Protein AF-A0A5C5Y8A5-F1 (afdb_monomer_lite)

Secondary structure (DSSP, 8-state):
-HHHHHHHHHHHHHHHHHT--TT---HHHHHHHHHHHHHHHHHHHHHHTTSTT--HHHHHHHHHHHHHHHHHHH-GGG-SSHHHHHHHH---HHHHHHHHHHHHH-----------------------------------------PPP--------------HHHHHHHHHHHHHHHHHHHHHHHHHHTT-------------------------------PPPPPPPP-------PPP-------------------------------------------------------------------HHHHHHHHHHHHHHHHHHHHHHHHHHHHHHHHHHH-TT-TT-HHHHHHHHHHHHHHH---HHHHHHHHHHHHHHHHHHHHTT-HHHHHHHHHHHHTS---HHHHHHHHHHHHHHHHHHHHHHHHHHHHHH-TT-HHHHHHHHHIIIIIS--HHHHHHT--TT--SHHHHHHHHHHHS-TT-HHHHHHHHHHHHHHHTT--HHHHHHHHHHHHHHHHHHHHHS-HHHHHHHHHHHHHS-------

Foldseek 3Di:
DVVVVVLLVLLVVLCVLLVHDSLDQALVSLVVSLVVSLVVLVVVQVVCVVPPDDDPPVSVVSNVSSVVSSVLQLQLVSDPDPVSSVSSPPPDPVNVVVVVVVVVVDDPPPDPPPPDDDDDDDDDDDDDDDDDDDDDDDDDDDDPDPDDDDDDDDDDDDDDDDDPVPPVVVVVVVVVVVVVVVVVVVVVVVPPDDDDDDDDDDDDDDDDDDDDDDDDDDDDDDDDDDDDDDDDDDDDDDDDDDDDDDDDDDDDDDDDDDDDDDDDDDDDDDDDDDDDDDDDDDDDDDDDDDDDDDDDDDDDDDPPPDDVVVVVVVVVVVVVVVVVVVVVVVVLVVLLVVLCVPDPDDPPDPLQSVLVSLLVVLVVDDDPVVLVVSLLVLLVSLLQCQLVVVLVSNVSSLVSNVVDPDDPVSVVVSVLSVVLSVVLVVLVVVLVVCCVPPVPDLVSLLSQLLSNCQNSVNNVVSLVSNDPPDDDLVSVLSVLVVPDDLLPLVSLVVSLVSLQVVLVPDDRSRSLSSLVVSLVSLVVSLVNDDPVSVVVSVVVNVPRPPRPPSD

pLDDT: mean 70.2, std 26.2, range [27.73, 97.94]

Organism: NCBI:txid2527996

Radius of gyration: 39.72 Å; chains: 1; bounding box: 100×112×134 Å

Sequence (551 aa):
MVQDIQHNDDLRNDFRRLGVRRDECRQAVIREAAAHRASKIAEAIFSQAASEHFDLKETSNHLSGLATSTYRLLDPRRRVDFVQRAHVARILPCELADSEIAESQFQPLILPDDRTTPWLSADADRPGGHQGQTDQRFCNDPVVIVTPPTRSRRPRGGNRPAQWIGQWAWFTAGCVIALACILPVLRSIRSSDRPAEALTNDALPANASLPAAVMPLGTNGKVIPPTPNATDRVTLPTPDSTSLKTQPDPSVSGIIATDASSTGMTPGAPEIDAKSFDSLRSKTGNDSAKSSGPDADTPSPFDGESDPRQSELDARQQSLLKIRWNDLTADLASVLRTIAGSTRSFIDAPDQRCATAFAWAAEQTTSTDQMILWSQIGLDACETSLRHEAFDACDVMIDSVHTMNLSHQQRQQWDQMRQDVDQAKVVAERVDGFQQLFEQSPETQLLTARYRCLILRDWDSGLAMVPPTASGRFARSAQQQLRRDPHDVRELIRVAQLWLRTADDESGRERESIHLYVRDQLQRAAAVATNLQRLELDKILDSMPAVQSAN

Structure (mmCIF, N/CA/C/O backbone):
data_AF-A0A5C5Y8A5-F1
#
_entry.id   AF-A0A5C5Y8A5-F1
#
loop_
_atom_site.group_PDB
_atom_site.id
_atom_site.type_symbol
_atom_site.label_atom_id
_atom_site.label_alt_id
_atom_site.label_comp_id
_atom_site.label_asym_id
_atom_site.label_entity_id
_atom_site.label_seq_id
_atom_site.pdbx_PDB_ins_code
_atom_site.Cartn_x
_atom_site.Cartn_y
_atom_site.Cartn_z
_atom_site.occupancy
_atom_site.B_iso_or_equiv
_atom_site.auth_seq_id
_atom_site.auth_comp_id
_atom_site.auth_asym_id
_atom_site.auth_atom_id
_atom_site.pdbx_PDB_model_num
ATOM 1 N N . MET A 1 1 ? 36.694 -24.742 -31.215 1.00 69.81 1 MET A N 1
ATOM 2 C CA . MET A 1 1 ? 37.514 -25.092 -30.033 1.00 69.81 1 MET A CA 1
ATOM 3 C C . MET A 1 1 ? 38.428 -23.955 -29.576 1.00 69.81 1 MET A C 1
ATOM 5 O O . MET A 1 1 ? 38.231 -23.488 -28.469 1.00 69.81 1 MET A O 1
ATOM 9 N N . VAL A 1 2 ? 39.383 -23.451 -30.379 1.00 77.44 2 VAL A N 1
ATOM 10 C CA . VAL A 1 2 ? 40.254 -22.324 -29.943 1.00 77.44 2 VAL A CA 1
ATOM 11 C C . VAL A 1 2 ? 39.464 -21.024 -29.713 1.00 77.44 2 VAL A C 1
ATOM 13 O O . VAL A 1 2 ? 39.669 -20.353 -28.707 1.00 77.44 2 VAL A O 1
ATOM 16 N N . GLN A 1 3 ? 38.504 -20.712 -30.591 1.00 80.44 3 GLN A N 1
ATOM 17 C CA . GLN A 1 3 ? 37.632 -19.536 -30.439 1.00 80.44 3 GLN A CA 1
ATOM 18 C C . GLN A 1 3 ? 36.723 -19.622 -29.199 1.00 80.44 3 GLN A C 1
ATOM 20 O O . GLN A 1 3 ? 36.485 -18.609 -28.547 1.00 80.44 3 GLN A O 1
ATOM 25 N N . ASP A 1 4 ? 36.282 -20.828 -28.827 1.00 79.38 4 ASP A N 1
ATOM 26 C CA . ASP A 1 4 ? 35.399 -21.036 -27.671 1.00 79.38 4 ASP A CA 1
ATOM 27 C C . ASP A 1 4 ? 36.132 -20.809 -26.344 1.00 79.38 4 ASP A C 1
ATOM 29 O O . ASP A 1 4 ? 35.554 -20.280 -25.397 1.00 79.38 4 ASP A O 1
ATOM 33 N N . ILE A 1 5 ? 37.418 -21.175 -26.280 1.00 85.00 5 ILE A N 1
ATOM 34 C CA . ILE A 1 5 ? 38.263 -20.960 -25.096 1.00 85.00 5 ILE A CA 1
ATOM 35 C C . ILE A 1 5 ? 38.505 -19.462 -24.893 1.00 85.00 5 ILE A C 1
ATOM 37 O O . ILE A 1 5 ? 38.287 -18.948 -23.798 1.00 85.00 5 ILE A O 1
ATOM 41 N N . GLN A 1 6 ? 38.878 -18.751 -25.961 1.00 87.38 6 GLN A N 1
ATOM 42 C CA . GLN A 1 6 ? 39.166 -17.318 -25.893 1.00 87.38 6 GLN A CA 1
ATOM 43 C C . GLN A 1 6 ? 37.924 -16.497 -25.511 1.00 87.38 6 GLN A C 1
ATOM 45 O O . GLN A 1 6 ? 38.007 -15.592 -24.684 1.00 87.38 6 GLN A O 1
ATOM 50 N N . HIS A 1 7 ? 36.751 -16.866 -26.036 1.00 88.56 7 HIS A N 1
ATOM 51 C CA . HIS A 1 7 ? 35.479 -16.231 -25.673 1.00 88.56 7 HIS A CA 1
ATOM 52 C C . HIS A 1 7 ? 35.124 -16.416 -24.189 1.00 88.56 7 HIS A C 1
ATOM 54 O O . HIS A 1 7 ? 34.593 -15.509 -23.546 1.00 88.56 7 HIS A O 1
ATOM 60 N N . ASN A 1 8 ? 35.440 -17.579 -23.618 1.00 88.50 8 ASN A N 1
ATOM 61 C CA . ASN A 1 8 ? 35.145 -17.875 -22.217 1.00 88.50 8 ASN A CA 1
ATOM 62 C C . ASN A 1 8 ? 36.052 -17.085 -21.253 1.00 88.50 8 ASN A C 1
ATOM 64 O O . ASN A 1 8 ? 35.602 -16.620 -20.201 1.00 88.50 8 ASN A O 1
ATOM 68 N N . ASP A 1 9 ? 37.317 -16.887 -21.628 1.00 93.12 9 ASP A N 1
ATOM 69 C CA . ASP A 1 9 ? 38.255 -16.064 -20.861 1.00 93.12 9 ASP A CA 1
ATOM 70 C C . ASP A 1 9 ? 37.878 -14.576 -20.890 1.00 93.12 9 ASP A C 1
ATOM 72 O O . ASP A 1 9 ? 37.949 -13.905 -19.853 1.00 93.12 9 ASP A O 1
ATOM 76 N N . ASP A 1 10 ? 37.396 -14.076 -22.030 1.00 94.06 10 ASP A N 1
ATOM 77 C CA . ASP A 1 10 ? 36.884 -12.709 -22.161 1.00 94.06 10 ASP A CA 1
ATOM 78 C C . ASP A 1 10 ? 35.699 -12.462 -21.217 1.00 94.06 10 ASP A C 1
ATOM 80 O O . ASP A 1 10 ? 35.737 -11.534 -20.407 1.00 94.06 10 ASP A O 1
ATOM 84 N N . LEU A 1 11 ? 34.692 -13.344 -21.223 1.00 93.88 11 LEU A N 1
ATOM 85 C CA . LEU A 1 11 ? 33.542 -13.233 -20.316 1.00 93.88 11 LEU A CA 1
ATOM 86 C C . LEU A 1 11 ? 33.963 -13.271 -18.849 1.00 93.88 11 LEU A C 1
ATOM 88 O O . LEU A 1 11 ? 33.472 -12.497 -18.026 1.00 93.88 11 LEU A O 1
ATOM 92 N N . ARG A 1 12 ? 34.897 -14.158 -18.495 1.00 95.75 12 ARG A N 1
ATOM 93 C CA . ARG A 1 12 ? 35.408 -14.269 -17.126 1.00 95.75 12 ARG A CA 1
ATOM 94 C C . ARG A 1 12 ? 36.069 -12.973 -16.659 1.00 95.75 12 ARG A C 1
ATOM 96 O O . ARG A 1 12 ? 35.963 -12.632 -15.476 1.00 95.75 12 ARG A O 1
ATOM 103 N N . ASN A 1 13 ? 36.748 -12.267 -17.557 1.00 97.38 13 ASN A N 1
ATOM 104 C CA . ASN A 1 13 ? 37.320 -10.957 -17.274 1.00 97.38 13 ASN A CA 1
ATOM 105 C C . ASN A 1 13 ? 36.239 -9.876 -17.172 1.00 97.38 13 ASN A C 1
ATOM 107 O O . ASN A 1 13 ? 36.333 -9.037 -16.277 1.00 97.38 13 ASN A O 1
ATOM 111 N N . ASP A 1 14 ? 35.186 -9.947 -17.986 1.00 97.62 14 ASP A N 1
ATOM 112 C CA . ASP A 1 14 ? 34.047 -9.026 -17.922 1.00 97.62 14 ASP A CA 1
ATOM 113 C C . ASP A 1 14 ? 33.333 -9.108 -16.554 1.00 97.62 14 ASP A C 1
ATOM 115 O O . ASP A 1 14 ? 33.144 -8.082 -15.898 1.00 97.62 14 ASP A O 1
ATOM 119 N N . PHE A 1 15 ? 33.048 -10.312 -16.029 1.00 97.62 15 PHE A N 1
ATOM 120 C CA . PHE A 1 15 ? 32.468 -10.468 -14.678 1.00 97.62 15 PHE A CA 1
ATOM 121 C C . PHE A 1 15 ? 33.365 -9.881 -13.580 1.00 97.62 15 PHE A C 1
ATOM 123 O O . PHE A 1 15 ? 32.887 -9.215 -12.660 1.00 97.62 15 PHE A O 1
ATOM 130 N N . ARG A 1 16 ? 34.684 -10.100 -13.678 1.00 97.69 16 ARG A N 1
ATOM 131 C CA . ARG A 1 16 ? 35.659 -9.555 -12.719 1.00 97.69 16 ARG A CA 1
ATOM 132 C C . ARG A 1 16 ? 35.725 -8.033 -12.765 1.00 97.69 16 ARG A C 1
ATOM 134 O O . ARG A 1 16 ? 35.859 -7.419 -11.712 1.00 97.69 16 ARG A O 1
ATOM 141 N N . ARG A 1 17 ? 35.631 -7.431 -13.954 1.00 97.06 17 ARG A N 1
ATOM 142 C CA . ARG A 1 17 ? 35.641 -5.971 -14.132 1.00 97.06 17 ARG A CA 1
ATOM 143 C C . ARG A 1 17 ? 34.447 -5.305 -13.454 1.00 97.06 17 ARG A C 1
ATOM 145 O O . ARG A 1 17 ? 34.628 -4.268 -12.822 1.00 97.06 17 ARG A O 1
ATOM 152 N N . LEU A 1 18 ? 33.265 -5.918 -13.538 1.00 97.19 18 LEU A N 1
ATOM 153 C CA . LEU A 1 18 ? 32.065 -5.440 -12.844 1.00 97.19 18 LEU A CA 1
ATOM 154 C C . LEU A 1 18 ? 32.048 -5.806 -11.348 1.00 97.19 18 LEU A C 1
ATOM 156 O O . LEU A 1 18 ? 31.338 -5.172 -10.575 1.00 97.19 18 LEU A O 1
ATOM 160 N N . GLY A 1 19 ? 32.829 -6.803 -10.922 1.00 97.38 19 GLY A N 1
ATOM 161 C CA . GLY A 1 19 ? 32.835 -7.283 -9.537 1.00 97.38 19 GLY A CA 1
ATOM 162 C C . GLY A 1 19 ? 31.639 -8.177 -9.194 1.00 97.38 19 GLY A C 1
ATOM 163 O O . GLY A 1 19 ? 31.260 -8.278 -8.030 1.00 97.38 19 GLY A O 1
ATOM 164 N N . VAL A 1 20 ? 31.048 -8.827 -10.196 1.00 97.75 20 VAL A N 1
ATOM 165 C CA . VAL A 1 20 ? 29.915 -9.751 -10.040 1.00 97.75 20 VAL A CA 1
ATOM 166 C C . VAL A 1 20 ? 30.374 -11.211 -10.091 1.00 97.75 20 VAL A C 1
ATOM 168 O O . VAL A 1 20 ? 31.472 -11.534 -10.559 1.00 97.75 20 VAL A O 1
ATOM 171 N N . ARG A 1 21 ? 29.533 -12.124 -9.591 1.00 97.12 21 ARG A N 1
ATOM 172 C CA . ARG A 1 21 ? 29.799 -13.569 -9.671 1.00 97.12 21 ARG A CA 1
ATOM 173 C C . ARG A 1 21 ? 29.735 -14.048 -11.127 1.00 97.12 21 ARG A C 1
ATOM 175 O O . ARG A 1 21 ? 29.010 -13.478 -11.934 1.00 97.12 21 ARG A O 1
ATOM 182 N N . ARG A 1 22 ? 30.481 -15.110 -11.463 1.00 96.00 22 ARG A N 1
ATOM 183 C CA . ARG A 1 22 ? 30.581 -15.643 -12.846 1.00 96.00 22 ARG A CA 1
ATOM 184 C C . ARG A 1 22 ? 29.281 -16.251 -13.375 1.00 96.00 22 ARG A C 1
ATOM 186 O O . ARG A 1 22 ? 29.135 -16.464 -14.572 1.00 96.00 22 ARG A O 1
ATOM 193 N N . ASP A 1 23 ? 28.387 -16.593 -12.469 1.00 95.50 23 ASP A N 1
ATOM 194 C CA . ASP A 1 23 ? 27.084 -17.194 -12.705 1.00 95.50 23 ASP A CA 1
ATOM 195 C C . ASP A 1 23 ? 25.938 -16.177 -12.599 1.00 95.50 23 ASP A C 1
ATOM 197 O O . ASP A 1 23 ? 24.774 -16.548 -12.738 1.00 95.50 23 ASP A O 1
ATOM 201 N N . GLU A 1 24 ? 26.238 -14.888 -12.398 1.00 96.75 24 GLU A N 1
ATOM 202 C CA . GLU A 1 24 ? 25.201 -13.867 -12.288 1.00 96.75 24 GLU A CA 1
ATOM 203 C C . GLU A 1 24 ? 24.494 -13.652 -13.638 1.00 96.75 24 GLU A C 1
ATOM 205 O O . GLU A 1 24 ? 25.106 -13.391 -14.686 1.00 96.75 24 GLU A O 1
ATOM 210 N N . CYS A 1 25 ? 23.171 -13.774 -13.594 1.00 95.81 25 CYS A N 1
ATOM 211 C CA . CYS A 1 25 ? 22.277 -13.672 -14.745 1.00 95.81 25 CYS A CA 1
ATOM 212 C C . CYS A 1 25 ? 21.130 -12.680 -14.516 1.00 95.81 25 CYS A C 1
ATOM 214 O O . CYS A 1 25 ? 20.388 -12.389 -15.453 1.00 95.81 25 CYS A O 1
ATOM 216 N N . ARG A 1 26 ? 20.989 -12.120 -13.307 1.00 93.62 26 ARG A N 1
ATOM 217 C CA . ARG A 1 26 ? 19.989 -11.092 -13.011 1.00 93.62 26 ARG A CA 1
ATOM 218 C C . ARG A 1 26 ? 20.454 -9.758 -13.581 1.00 93.62 26 ARG A C 1
ATOM 220 O O . ARG A 1 26 ? 21.453 -9.200 -13.129 1.00 93.62 26 ARG A O 1
ATOM 227 N N . GLN A 1 27 ? 19.709 -9.236 -14.554 1.00 93.56 27 GLN A N 1
ATOM 228 C CA . GLN A 1 27 ? 20.045 -7.984 -15.235 1.00 93.56 27 GLN A CA 1
ATOM 229 C C . GLN A 1 27 ? 20.203 -6.809 -14.260 1.00 93.56 27 GLN A C 1
ATOM 231 O O . GLN A 1 27 ? 21.184 -6.075 -14.358 1.00 93.56 27 GLN A O 1
ATOM 236 N N . ALA A 1 28 ? 19.303 -6.692 -13.277 1.00 89.75 28 ALA A N 1
ATOM 237 C CA . ALA A 1 28 ? 19.346 -5.644 -12.257 1.00 89.75 28 ALA A CA 1
ATOM 238 C C . ALA A 1 28 ? 20.688 -5.610 -11.505 1.00 89.75 28 ALA A C 1
ATOM 240 O O . ALA A 1 28 ? 21.318 -4.562 -11.426 1.00 89.75 28 ALA A O 1
ATOM 241 N N . VAL A 1 29 ? 21.186 -6.769 -11.060 1.00 94.88 29 VAL A N 1
ATOM 242 C CA . VAL A 1 29 ? 22.459 -6.872 -10.323 1.00 94.88 29 VAL A CA 1
ATOM 243 C C . VAL A 1 29 ? 23.647 -6.467 -11.197 1.00 94.88 29 VAL A C 1
ATOM 245 O O . VAL A 1 29 ? 24.566 -5.794 -10.735 1.00 94.88 29 VAL A O 1
ATOM 248 N N . ILE A 1 30 ? 23.638 -6.855 -12.476 1.00 96.12 30 ILE A N 1
ATOM 249 C CA . ILE A 1 30 ? 24.700 -6.503 -13.430 1.00 96.12 30 ILE A CA 1
ATOM 250 C C . ILE A 1 30 ? 24.707 -4.989 -13.688 1.00 96.12 30 ILE A C 1
ATOM 252 O O . ILE A 1 30 ? 25.773 -4.371 -13.666 1.00 96.12 30 ILE A O 1
ATOM 256 N N . ARG A 1 31 ? 23.530 -4.385 -13.901 1.00 95.62 31 ARG A N 1
ATOM 257 C CA . ARG A 1 31 ? 23.373 -2.938 -14.123 1.00 95.62 31 ARG A CA 1
ATOM 258 C C . ARG A 1 31 ? 23.777 -2.135 -12.887 1.00 95.62 31 ARG A C 1
ATOM 260 O O . ARG A 1 31 ? 24.535 -1.178 -13.012 1.00 95.62 31 ARG A O 1
ATOM 267 N N . GLU A 1 32 ? 23.343 -2.559 -11.706 1.00 94.81 32 GLU A N 1
ATOM 268 C CA . GLU A 1 32 ? 23.676 -1.915 -10.433 1.00 94.81 32 GLU A CA 1
ATOM 269 C C . GLU A 1 32 ? 25.180 -1.981 -10.142 1.00 94.81 32 GLU A C 1
ATOM 271 O O . GLU A 1 32 ? 25.800 -0.964 -9.829 1.00 94.81 32 GLU A O 1
ATOM 276 N N . ALA A 1 33 ? 25.809 -3.144 -10.338 1.00 97.25 33 ALA A N 1
ATOM 277 C CA . ALA A 1 33 ? 27.253 -3.291 -10.180 1.00 97.25 33 ALA A CA 1
ATOM 278 C C . ALA A 1 33 ? 28.034 -2.386 -11.148 1.00 97.25 33 ALA A C 1
ATOM 280 O O . ALA A 1 33 ? 29.019 -1.756 -10.751 1.00 97.25 33 ALA A O 1
ATOM 281 N N . ALA A 1 34 ? 27.578 -2.280 -12.401 1.00 97.06 34 ALA A N 1
ATOM 282 C CA . ALA A 1 34 ? 28.164 -1.378 -13.386 1.00 97.06 34 ALA A CA 1
ATOM 283 C C . ALA A 1 34 ? 28.010 0.097 -12.980 1.00 97.06 34 ALA A C 1
ATOM 285 O O . ALA A 1 34 ? 28.995 0.833 -13.013 1.00 97.06 34 ALA A O 1
ATOM 286 N N . ALA A 1 35 ? 26.817 0.518 -12.548 1.00 94.88 35 ALA A N 1
ATOM 287 C CA . ALA A 1 35 ? 26.544 1.885 -12.106 1.00 94.88 35 ALA A CA 1
ATOM 288 C C . ALA A 1 35 ? 27.391 2.266 -10.884 1.00 94.88 35 ALA A C 1
ATOM 290 O O . ALA A 1 35 ? 28.084 3.284 -10.890 1.00 94.88 35 ALA A O 1
ATOM 291 N N . HIS A 1 36 ? 27.430 1.401 -9.870 1.00 96.00 36 HIS A N 1
ATOM 292 C CA . HIS A 1 36 ? 28.245 1.607 -8.677 1.00 96.00 36 HIS A CA 1
ATOM 293 C C . HIS A 1 36 ? 29.744 1.673 -9.013 1.00 96.00 36 HIS A C 1
ATOM 295 O O . HIS A 1 36 ? 30.476 2.505 -8.471 1.00 96.00 36 HIS A O 1
ATOM 301 N N . ARG A 1 37 ? 30.230 0.842 -9.946 1.00 97.25 37 ARG A N 1
ATOM 302 C CA . ARG A 1 37 ? 31.631 0.900 -10.388 1.00 97.25 37 ARG A CA 1
ATOM 303 C C . ARG A 1 37 ? 31.935 2.173 -11.177 1.00 97.25 37 ARG A C 1
ATOM 305 O O . ARG A 1 37 ? 33.001 2.748 -10.973 1.00 97.25 37 ARG A O 1
ATOM 312 N N . ALA A 1 38 ? 31.018 2.619 -12.033 1.00 95.25 38 ALA A N 1
ATOM 313 C CA . ALA A 1 38 ? 31.149 3.870 -12.772 1.00 95.25 38 ALA A CA 1
ATOM 314 C C . ALA A 1 38 ? 31.199 5.079 -11.824 1.00 95.25 38 ALA A C 1
ATOM 316 O O . ALA A 1 38 ? 32.086 5.915 -11.983 1.00 95.25 38 ALA A O 1
ATOM 317 N N . SER A 1 39 ? 30.342 5.120 -10.793 1.00 93.75 39 SER A N 1
ATOM 318 C CA . SER A 1 39 ? 30.373 6.165 -9.755 1.00 93.75 39 SER A CA 1
ATOM 319 C C . SER A 1 39 ? 31.724 6.218 -9.052 1.00 93.75 39 SER A C 1
ATOM 321 O O . SER A 1 39 ? 32.335 7.276 -8.969 1.00 93.75 39 SER A O 1
ATOM 323 N N . LYS A 1 40 ? 32.270 5.063 -8.647 1.00 95.88 40 LYS A N 1
ATOM 324 C CA . LYS A 1 40 ? 33.598 5.004 -8.013 1.00 95.88 40 LYS A CA 1
ATOM 325 C C . LYS A 1 40 ? 34.726 5.491 -8.918 1.00 95.88 40 LYS A C 1
ATOM 327 O O . LYS A 1 40 ? 35.662 6.122 -8.436 1.00 95.88 40 LYS A O 1
ATOM 332 N N . ILE A 1 41 ? 34.664 5.189 -10.217 1.00 94.38 41 ILE A N 1
ATOM 333 C CA . ILE A 1 41 ? 35.640 5.709 -11.184 1.00 94.38 41 ILE A CA 1
ATOM 334 C C . ILE A 1 41 ? 35.480 7.228 -11.312 1.00 94.38 41 ILE A C 1
ATOM 336 O O . ILE A 1 41 ? 36.483 7.933 -11.300 1.00 94.38 41 ILE A O 1
ATOM 340 N N . ALA A 1 42 ? 34.250 7.740 -11.371 1.00 90.44 42 ALA A N 1
ATOM 341 C CA . ALA A 1 42 ? 33.982 9.175 -11.413 1.00 90.44 42 ALA A CA 1
ATOM 342 C C . ALA A 1 42 ? 34.484 9.894 -10.148 1.00 90.44 42 ALA A C 1
ATOM 344 O O . ALA A 1 42 ? 35.186 10.893 -10.253 1.00 90.44 42 ALA A O 1
ATOM 345 N N . GLU A 1 43 ? 34.220 9.361 -8.956 1.00 92.69 43 GLU A N 1
ATOM 346 C CA . GLU A 1 43 ? 34.728 9.891 -7.681 1.00 92.69 43 GLU A CA 1
ATOM 347 C C . GLU A 1 43 ? 36.261 9.905 -7.628 1.00 92.69 43 GLU A C 1
ATOM 349 O O . GLU A 1 43 ? 36.864 10.886 -7.182 1.00 92.69 43 GLU A O 1
ATOM 354 N N . ALA A 1 44 ? 36.905 8.845 -8.126 1.00 92.50 44 ALA A N 1
ATOM 355 C CA . ALA A 1 44 ? 38.358 8.788 -8.241 1.00 92.50 44 ALA A CA 1
ATOM 356 C C . ALA A 1 44 ? 38.883 9.848 -9.219 1.00 92.50 44 ALA A C 1
ATOM 358 O O . ALA A 1 44 ? 39.867 10.517 -8.908 1.00 92.50 44 ALA A O 1
ATOM 359 N N . ILE A 1 45 ? 38.198 10.056 -10.350 1.00 91.81 45 ILE A N 1
ATOM 360 C CA . ILE A 1 45 ? 38.509 11.121 -11.311 1.00 91.81 45 ILE A CA 1
ATOM 361 C C . ILE A 1 45 ? 38.411 12.489 -10.637 1.00 91.81 45 ILE A C 1
ATOM 363 O O . ILE A 1 45 ? 39.353 13.267 -10.731 1.00 91.81 45 ILE A O 1
ATOM 367 N N . PHE A 1 46 ? 37.329 12.776 -9.911 1.00 89.88 46 PHE A N 1
ATOM 368 C CA . PHE A 1 46 ? 37.168 14.058 -9.218 1.00 89.88 46 PHE A CA 1
ATOM 369 C C . PHE A 1 46 ? 38.240 14.281 -8.149 1.00 89.88 46 PHE A C 1
ATOM 371 O O . PHE A 1 46 ? 38.771 15.384 -8.032 1.00 89.88 46 PHE A O 1
ATOM 378 N N . SER A 1 47 ? 38.608 13.230 -7.415 1.00 91.62 47 SER A N 1
ATOM 379 C CA . SER A 1 47 ? 39.652 13.301 -6.387 1.00 91.62 47 SER A CA 1
ATOM 380 C C . SER A 1 47 ? 41.046 13.511 -6.989 1.00 91.62 47 SER A C 1
ATOM 382 O O . SER A 1 47 ? 41.865 14.234 -6.425 1.00 91.62 47 SER A O 1
ATOM 384 N N . GLN A 1 48 ? 41.323 12.903 -8.146 1.00 89.12 48 GLN A N 1
ATOM 385 C CA . GLN A 1 48 ? 42.613 12.996 -8.838 1.00 89.12 48 GLN A CA 1
ATOM 386 C C . GLN A 1 48 ? 42.735 14.222 -9.745 1.00 89.12 48 GLN A C 1
ATOM 388 O O . GLN A 1 48 ? 43.852 14.665 -9.996 1.00 89.12 48 GLN A O 1
ATOM 393 N N . ALA A 1 49 ? 41.629 14.813 -10.197 1.00 84.44 49 ALA A N 1
ATOM 394 C CA . ALA A 1 49 ? 41.633 16.016 -11.029 1.00 84.44 49 ALA A CA 1
ATOM 395 C C . ALA A 1 49 ? 42.266 17.233 -10.324 1.00 84.44 49 ALA A C 1
ATOM 397 O O . ALA A 1 49 ? 42.694 18.169 -10.990 1.00 84.44 49 ALA A O 1
ATOM 398 N N . ALA A 1 50 ? 42.367 17.212 -8.989 1.00 85.19 50 ALA A N 1
ATOM 399 C CA . ALA A 1 50 ? 43.093 18.217 -8.211 1.00 85.19 50 ALA A CA 1
ATOM 400 C C . ALA A 1 50 ? 44.628 18.042 -8.246 1.00 85.19 50 ALA A C 1
ATOM 402 O O . ALA A 1 50 ? 45.356 18.941 -7.831 1.00 85.19 50 ALA A O 1
ATOM 403 N N . SER A 1 51 ? 45.128 16.897 -8.721 1.00 88.38 51 SER A N 1
ATOM 404 C CA . SER A 1 51 ? 46.559 16.613 -8.869 1.00 88.38 51 SER A CA 1
ATOM 405 C C . SER A 1 51 ? 47.031 16.916 -10.296 1.00 88.38 51 SER A C 1
ATOM 407 O O . SER A 1 51 ? 46.321 16.627 -11.255 1.00 88.38 51 SER A O 1
ATOM 409 N N . GLU A 1 52 ? 48.241 17.463 -10.463 1.00 89.25 52 GLU A N 1
ATOM 410 C CA . GLU A 1 52 ? 48.800 17.828 -11.784 1.00 89.25 52 GLU A CA 1
ATOM 411 C C . GLU A 1 52 ? 48.986 16.639 -12.751 1.00 89.25 52 GLU A C 1
ATOM 413 O O . GLU A 1 52 ? 49.233 16.844 -13.937 1.00 89.25 52 GLU A O 1
ATOM 418 N N . HIS A 1 53 ? 48.856 15.396 -12.278 1.00 87.31 53 HIS A N 1
ATOM 419 C CA . HIS A 1 53 ? 49.223 14.190 -13.022 1.00 87.31 53 HIS A CA 1
ATOM 420 C C . HIS A 1 53 ? 48.018 13.303 -13.386 1.00 87.31 53 HIS A C 1
ATOM 422 O O . HIS A 1 53 ? 48.075 12.080 -13.275 1.00 87.31 53 HIS A O 1
ATOM 428 N N . PHE A 1 54 ? 46.911 13.910 -13.813 1.00 91.19 54 PHE A N 1
ATOM 429 C CA . PHE A 1 54 ? 45.705 13.184 -14.217 1.00 91.19 54 PHE A CA 1
ATOM 430 C C . PHE A 1 54 ? 45.806 12.637 -15.657 1.00 91.19 54 PHE A C 1
ATOM 432 O O . PHE A 1 54 ? 45.842 13.408 -16.618 1.00 91.19 54 PHE A O 1
ATOM 439 N N . ASP A 1 55 ? 45.808 11.307 -15.826 1.00 92.88 55 ASP A N 1
ATOM 440 C CA . ASP A 1 55 ? 45.756 10.666 -17.150 1.00 92.88 55 ASP A CA 1
ATOM 441 C C . ASP A 1 55 ? 44.302 10.421 -17.604 1.00 92.88 55 ASP A C 1
ATOM 443 O O . ASP A 1 55 ? 43.645 9.423 -17.280 1.00 92.88 55 ASP A O 1
ATOM 447 N N . LEU A 1 56 ? 43.793 11.351 -18.417 1.00 89.94 56 LEU A N 1
ATOM 448 C CA . LEU A 1 56 ? 42.462 11.267 -19.027 1.00 89.94 56 LEU A CA 1
ATOM 449 C C . LEU A 1 56 ? 42.302 10.033 -19.936 1.00 89.94 56 LEU A C 1
ATOM 451 O O . LEU A 1 56 ? 41.194 9.521 -20.120 1.00 89.94 56 LEU A O 1
ATOM 455 N N . LYS A 1 57 ? 43.391 9.533 -20.528 1.00 93.19 57 LYS A N 1
ATOM 456 C CA . LYS A 1 57 ? 43.337 8.401 -21.455 1.00 93.19 57 LYS A CA 1
ATOM 457 C C . LYS A 1 57 ? 43.102 7.095 -20.706 1.00 93.19 57 LYS A C 1
ATOM 459 O O . LYS A 1 57 ? 42.288 6.283 -21.144 1.00 93.19 57 LYS A O 1
ATOM 464 N N . GLU A 1 58 ? 43.777 6.895 -19.579 1.00 93.94 58 GLU A N 1
ATOM 465 C CA . GLU A 1 58 ? 43.604 5.700 -18.748 1.00 93.94 58 GLU A CA 1
ATOM 466 C C . GLU A 1 58 ? 42.178 5.606 -18.186 1.00 93.94 58 GLU A C 1
ATOM 468 O O . GLU A 1 58 ? 41.526 4.564 -18.276 1.00 93.94 58 GLU A O 1
ATOM 473 N N . THR A 1 59 ? 41.646 6.719 -17.687 1.00 92.56 59 THR A N 1
ATOM 474 C CA . THR A 1 59 ? 40.283 6.785 -17.138 1.00 92.56 59 THR A CA 1
ATOM 475 C C . THR A 1 59 ? 39.213 6.547 -18.204 1.00 92.56 59 THR A C 1
ATOM 477 O O . THR A 1 59 ? 38.286 5.762 -17.983 1.00 92.56 59 THR A O 1
ATOM 480 N N . SER A 1 60 ? 39.380 7.126 -19.397 1.00 91.38 60 SER A N 1
ATOM 481 C CA . SER A 1 60 ? 38.525 6.845 -20.558 1.00 91.38 60 SER A CA 1
ATOM 482 C C . SER A 1 60 ? 38.562 5.363 -20.955 1.00 91.38 60 SER A C 1
ATOM 484 O O . SER A 1 60 ? 37.515 4.744 -21.167 1.00 91.38 60 SER A O 1
ATOM 486 N N . ASN A 1 61 ? 39.748 4.744 -20.960 1.00 94.75 61 ASN A N 1
ATOM 487 C CA . ASN A 1 61 ? 39.895 3.313 -21.232 1.00 94.75 61 ASN A CA 1
ATOM 488 C C . ASN A 1 61 ? 39.183 2.447 -20.180 1.00 94.75 61 ASN A C 1
ATOM 490 O O . ASN A 1 61 ? 38.566 1.441 -20.536 1.00 94.75 61 ASN A O 1
ATOM 494 N N . HIS A 1 62 ? 39.220 2.832 -18.901 1.00 94.06 62 HIS A N 1
ATOM 495 C CA . HIS A 1 62 ? 38.508 2.124 -17.835 1.00 94.06 62 HIS A CA 1
ATOM 496 C C . HIS A 1 62 ? 36.987 2.214 -17.981 1.00 94.06 62 HIS A C 1
ATOM 498 O O . HIS A 1 62 ? 36.311 1.189 -17.873 1.00 94.06 62 HIS A O 1
ATOM 504 N N . LEU A 1 63 ? 36.444 3.398 -18.279 1.00 93.31 63 LEU A N 1
ATOM 505 C CA . LEU A 1 63 ? 35.005 3.576 -18.504 1.00 93.31 63 LEU A CA 1
ATOM 506 C C . LEU A 1 63 ? 34.530 2.843 -19.765 1.00 93.31 63 LEU A C 1
ATOM 508 O O . LEU A 1 63 ? 33.526 2.133 -19.721 1.00 93.31 63 LEU A O 1
ATOM 512 N N . SER A 1 64 ? 35.285 2.936 -20.862 1.00 95.50 64 SER A N 1
ATOM 513 C CA . SER A 1 64 ? 35.001 2.208 -22.106 1.00 95.50 64 SER A CA 1
ATOM 514 C C . SER A 1 64 ? 35.054 0.688 -21.903 1.00 95.50 64 SER A C 1
ATOM 516 O O . SER A 1 64 ? 34.166 -0.051 -22.343 1.00 95.50 64 SER A O 1
ATOM 518 N N . GLY A 1 65 ? 36.051 0.209 -21.152 1.00 96.25 65 GLY A N 1
ATOM 519 C CA . GLY A 1 65 ? 36.173 -1.192 -20.764 1.00 96.25 65 GLY A CA 1
ATOM 520 C C . GLY A 1 65 ? 35.000 -1.670 -19.910 1.00 96.25 65 GLY A C 1
ATOM 521 O O . GLY A 1 65 ? 34.484 -2.761 -20.161 1.00 96.25 65 GLY A O 1
ATOM 522 N N . LEU A 1 66 ? 34.549 -0.862 -18.945 1.00 97.56 66 LEU A N 1
ATOM 523 C CA . LEU A 1 66 ? 33.387 -1.157 -18.106 1.00 97.56 66 LEU A CA 1
ATOM 524 C C . LEU A 1 66 ? 32.105 -1.234 -18.944 1.00 97.56 66 LEU A C 1
ATOM 526 O O . LEU A 1 66 ? 31.414 -2.246 -18.885 1.00 97.56 66 LEU A O 1
ATOM 530 N N . ALA A 1 67 ? 31.834 -0.231 -19.784 1.00 95.94 67 ALA A N 1
ATOM 531 C CA . ALA A 1 67 ? 30.656 -0.196 -20.653 1.00 95.94 67 ALA A CA 1
ATOM 532 C C . ALA A 1 67 ? 30.604 -1.400 -21.608 1.00 95.94 67 ALA A C 1
ATOM 534 O O . ALA A 1 67 ? 29.575 -2.069 -21.722 1.00 95.94 67 ALA A O 1
ATOM 535 N N . THR A 1 68 ? 31.738 -1.733 -22.234 1.00 97.00 68 THR A N 1
ATOM 536 C CA . THR A 1 68 ? 31.851 -2.897 -23.124 1.00 97.00 68 THR A CA 1
ATOM 537 C C . THR A 1 68 ? 31.588 -4.204 -22.375 1.00 97.00 68 THR A C 1
ATOM 539 O O . THR A 1 68 ? 30.877 -5.069 -22.885 1.00 97.00 68 THR A O 1
ATOM 542 N N . SER A 1 69 ? 32.128 -4.344 -21.160 1.00 97.56 69 SER A N 1
ATOM 543 C CA . SER A 1 69 ? 31.929 -5.535 -20.321 1.00 97.56 69 SER A CA 1
ATOM 544 C C . SER A 1 69 ? 30.454 -5.688 -19.934 1.00 97.56 69 SER A C 1
ATOM 546 O O . SER A 1 69 ? 29.883 -6.766 -20.078 1.00 97.56 69 SER A O 1
ATOM 548 N N . THR A 1 70 ? 29.801 -4.597 -19.521 1.00 97.50 70 THR A N 1
ATOM 549 C CA . THR A 1 70 ? 28.373 -4.586 -19.173 1.00 97.50 70 THR A CA 1
ATOM 550 C C . THR A 1 70 ? 27.508 -4.996 -20.360 1.00 97.50 70 THR A C 1
ATOM 552 O O . THR A 1 70 ? 26.661 -5.875 -20.221 1.00 97.50 70 THR A O 1
ATOM 555 N N . TYR A 1 71 ? 27.759 -4.431 -21.545 1.00 97.06 71 TYR A N 1
ATOM 556 C CA . TYR A 1 71 ? 27.034 -4.794 -22.764 1.00 97.06 71 TYR A CA 1
ATOM 557 C C . TYR A 1 71 ? 27.194 -6.281 -23.105 1.00 97.06 71 TYR A C 1
ATOM 559 O O . TYR A 1 71 ? 26.212 -6.968 -23.374 1.00 97.06 71 TYR A O 1
ATOM 567 N N . ARG A 1 72 ? 28.422 -6.813 -23.039 1.00 96.38 72 ARG A N 1
ATOM 568 C CA . ARG A 1 72 ? 28.691 -8.231 -23.325 1.00 96.38 72 ARG A CA 1
ATOM 569 C C . ARG A 1 72 ? 27.996 -9.174 -22.349 1.00 96.38 72 ARG A C 1
ATOM 571 O O . ARG A 1 72 ? 27.549 -10.238 -22.766 1.00 96.38 72 ARG A 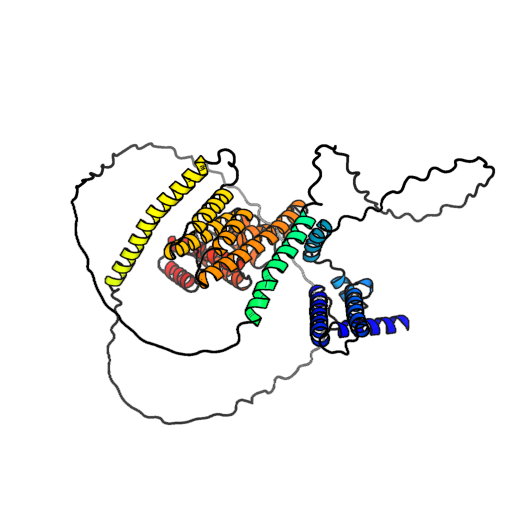O 1
ATOM 578 N N . LEU A 1 73 ? 27.904 -8.795 -21.075 1.00 96.88 73 LEU A N 1
ATOM 579 C CA . LEU A 1 73 ? 27.200 -9.578 -20.062 1.00 96.88 73 LEU A CA 1
ATOM 580 C C . LEU A 1 73 ? 25.677 -9.490 -20.215 1.00 96.88 73 LEU A C 1
ATOM 582 O O . LEU A 1 73 ? 24.992 -10.466 -19.915 1.00 96.88 73 LEU A O 1
ATOM 586 N N . LEU A 1 74 ? 25.132 -8.368 -20.679 1.00 96.38 74 LEU A N 1
ATOM 587 C CA . LEU A 1 74 ? 23.692 -8.223 -20.919 1.00 96.38 74 LEU A CA 1
ATOM 588 C C . LEU A 1 74 ? 23.234 -8.800 -22.268 1.00 96.38 74 LEU A C 1
ATOM 590 O O . LEU A 1 74 ? 22.038 -8.943 -22.479 1.00 96.38 74 LEU A O 1
ATOM 594 N N . ASP A 1 75 ? 24.149 -9.178 -23.163 1.00 96.12 75 ASP A N 1
ATOM 595 C CA . ASP A 1 75 ? 23.817 -9.828 -24.435 1.00 96.12 75 ASP A CA 1
ATOM 596 C C . ASP A 1 75 ? 23.594 -11.345 -24.245 1.00 96.12 75 ASP A C 1
ATOM 598 O O . ASP A 1 75 ? 24.554 -12.086 -23.980 1.00 96.12 75 ASP A O 1
ATOM 602 N N . PRO A 1 76 ? 22.364 -11.866 -24.441 1.00 95.88 76 PRO A N 1
ATOM 603 C CA . PRO A 1 76 ? 22.100 -13.297 -24.346 1.00 95.88 76 PRO A CA 1
ATOM 604 C C . PRO A 1 76 ? 22.937 -14.101 -25.341 1.00 95.88 76 PRO A C 1
ATOM 606 O O . PRO A 1 76 ? 23.333 -15.221 -25.057 1.00 95.88 76 PRO A O 1
ATOM 609 N N . ARG A 1 77 ? 23.277 -13.564 -26.514 1.00 94.88 77 ARG A N 1
ATOM 610 C CA . ARG A 1 77 ? 24.014 -14.325 -27.538 1.00 94.88 77 ARG A CA 1
ATOM 611 C C . ARG A 1 77 ? 25.441 -14.636 -27.112 1.00 94.88 77 ARG A C 1
ATOM 613 O O . ARG A 1 77 ? 26.031 -15.587 -27.618 1.00 94.88 77 ARG A O 1
ATOM 620 N N . ARG A 1 78 ? 25.989 -13.854 -26.182 1.00 93.88 78 ARG A N 1
ATOM 621 C CA . ARG A 1 78 ? 27.354 -14.020 -25.688 1.00 93.88 78 ARG A CA 1
ATOM 622 C C . ARG A 1 78 ? 27.456 -14.960 -24.498 1.00 93.88 78 ARG A C 1
ATOM 624 O O . ARG A 1 78 ? 28.575 -15.350 -24.186 1.00 93.88 78 ARG A O 1
ATOM 631 N N . ARG A 1 79 ? 26.360 -15.369 -23.849 1.00 93.81 79 ARG A N 1
ATOM 632 C CA . ARG A 1 79 ? 26.444 -16.321 -22.728 1.00 93.81 79 ARG A CA 1
ATOM 633 C C . ARG A 1 79 ? 26.698 -17.740 -23.239 1.00 93.81 79 ARG A C 1
ATOM 635 O O . ARG A 1 79 ? 26.055 -18.200 -24.179 1.00 93.81 79 ARG A O 1
ATOM 642 N N . VAL A 1 80 ? 27.631 -18.433 -22.587 1.00 90.94 80 VAL A N 1
ATOM 643 C CA . VAL A 1 80 ? 28.010 -19.812 -22.938 1.00 90.94 80 VAL A CA 1
ATOM 644 C C . VAL A 1 80 ? 26.910 -20.796 -22.530 1.00 90.94 80 VAL A C 1
ATOM 646 O O . VAL A 1 80 ? 26.548 -21.687 -23.295 1.00 90.94 80 VAL A O 1
ATOM 649 N N . ASP A 1 81 ? 26.347 -20.611 -21.336 1.00 93.06 81 ASP A N 1
ATOM 650 C CA . ASP A 1 81 ? 25.324 -21.493 -20.784 1.00 93.06 81 ASP A CA 1
ATOM 651 C C . ASP A 1 81 ? 23.921 -21.127 -21.292 1.00 93.06 81 ASP A C 1
ATOM 653 O O . ASP A 1 81 ? 23.501 -19.971 -21.244 1.00 93.06 81 ASP A O 1
ATOM 657 N N . PHE A 1 82 ? 23.171 -22.130 -21.750 1.00 91.94 82 PHE A N 1
ATOM 658 C CA . PHE A 1 82 ? 21.782 -21.992 -22.180 1.00 91.94 82 PHE A CA 1
ATOM 659 C C . PHE A 1 82 ? 20.877 -21.405 -21.091 1.00 91.94 82 PHE A C 1
ATOM 661 O O . PHE A 1 82 ? 20.050 -20.548 -21.398 1.00 91.94 82 PHE A O 1
ATOM 668 N N . VAL A 1 83 ? 21.056 -21.801 -19.830 1.00 90.69 83 VAL A N 1
ATOM 669 C CA . VAL A 1 83 ? 20.218 -21.304 -18.727 1.00 90.69 83 VAL A CA 1
ATOM 670 C C . VAL A 1 83 ? 20.458 -19.810 -18.513 1.00 90.69 83 VAL A C 1
ATOM 672 O O . VAL A 1 83 ? 19.511 -19.025 -18.461 1.00 90.69 83 VAL A O 1
ATOM 675 N N . GLN A 1 84 ? 21.723 -19.383 -18.507 1.00 93.25 84 GLN A N 1
ATOM 676 C CA . GLN A 1 84 ? 22.068 -17.962 -18.443 1.00 93.25 84 GLN A CA 1
ATOM 677 C C . GLN A 1 84 ? 21.529 -17.177 -19.643 1.00 93.25 84 GLN A C 1
ATOM 679 O O . GLN A 1 84 ? 21.038 -16.065 -19.461 1.00 93.25 84 GLN A O 1
ATOM 684 N N . ARG A 1 85 ? 21.570 -17.749 -20.857 1.00 94.94 85 ARG A N 1
ATOM 685 C CA . ARG A 1 85 ? 20.960 -17.134 -22.049 1.00 94.94 85 ARG A CA 1
ATOM 686 C C . ARG A 1 85 ? 19.478 -16.875 -21.853 1.00 94.94 85 ARG A C 1
ATOM 688 O O . ARG A 1 85 ? 19.032 -15.764 -22.110 1.00 94.94 85 ARG A O 1
ATOM 695 N N . ALA A 1 86 ? 18.738 -17.873 -21.380 1.00 90.75 86 ALA A N 1
ATOM 696 C CA . ALA A 1 86 ? 17.304 -17.753 -21.150 1.00 90.75 86 ALA A CA 1
ATOM 697 C C . ALA A 1 86 ? 16.979 -16.694 -20.083 1.00 90.75 86 ALA A C 1
ATOM 699 O O . ALA A 1 86 ? 16.062 -15.899 -20.272 1.00 90.75 86 ALA A O 1
ATOM 700 N N . HIS A 1 87 ? 17.753 -16.635 -18.995 1.00 89.38 87 HIS A N 1
ATOM 701 C CA . HIS A 1 87 ? 17.549 -15.642 -17.937 1.00 89.38 87 HIS A CA 1
ATOM 702 C C . HIS A 1 87 ? 17.857 -14.212 -18.381 1.00 89.38 87 HIS A C 1
ATOM 704 O O . HIS A 1 87 ? 17.082 -13.312 -18.071 1.00 89.38 87 HIS A O 1
ATOM 710 N N . VAL A 1 88 ? 18.944 -14.001 -19.125 1.00 93.00 88 VAL A N 1
ATOM 711 C CA . VAL A 1 88 ? 19.306 -12.670 -19.637 1.00 93.00 88 VAL A CA 1
ATOM 712 C C . VAL A 1 88 ? 18.370 -12.244 -20.773 1.00 93.00 88 VAL A C 1
ATOM 714 O O . VAL A 1 88 ? 18.027 -11.075 -20.866 1.00 93.00 88 VAL A O 1
ATOM 717 N N . ALA A 1 89 ? 17.898 -13.178 -21.608 1.00 90.00 89 ALA A N 1
ATOM 718 C CA . ALA A 1 89 ? 16.936 -12.890 -22.677 1.00 90.00 89 ALA A CA 1
ATOM 719 C C . ALA A 1 89 ? 15.524 -12.582 -22.166 1.00 90.00 89 ALA A C 1
ATOM 721 O O . ALA A 1 89 ? 14.694 -12.076 -22.923 1.00 90.00 89 ALA A O 1
ATOM 722 N N . ARG A 1 90 ? 15.223 -12.911 -20.905 1.00 86.94 90 ARG A N 1
ATOM 723 C CA . ARG A 1 90 ? 13.928 -12.612 -20.310 1.00 86.94 90 ARG A CA 1
ATOM 724 C C . ARG A 1 90 ? 13.842 -11.108 -20.088 1.00 86.94 90 ARG A C 1
ATOM 726 O O . ARG A 1 90 ? 14.431 -10.583 -19.147 1.00 86.94 90 ARG A O 1
ATOM 733 N N . ILE A 1 91 ? 13.094 -10.440 -20.959 1.00 71.88 91 ILE A N 1
ATOM 734 C CA . ILE A 1 91 ? 12.681 -9.055 -20.760 1.00 71.88 91 ILE A CA 1
ATOM 735 C C . ILE A 1 91 ? 11.839 -9.050 -19.485 1.00 71.88 91 ILE A C 1
ATOM 737 O O . ILE A 1 91 ? 10.782 -9.689 -19.432 1.00 71.88 91 ILE A O 1
ATOM 741 N N . LEU A 1 92 ? 12.348 -8.438 -18.416 1.00 67.75 92 LEU A N 1
ATOM 742 C CA . LEU A 1 92 ? 11.551 -8.305 -17.207 1.00 67.75 92 LEU A CA 1
ATOM 743 C C . LEU A 1 92 ? 10.412 -7.318 -17.498 1.00 67.75 92 LEU A C 1
ATOM 745 O O . LEU A 1 92 ? 10.669 -6.276 -18.095 1.00 67.75 92 LEU A O 1
ATOM 749 N N . PRO A 1 93 ? 9.173 -7.598 -17.060 1.00 55.00 93 PRO A N 1
ATOM 750 C CA . PRO A 1 93 ? 8.040 -6.696 -17.273 1.00 55.00 93 PRO A CA 1
ATOM 751 C C . PRO A 1 93 ? 8.296 -5.256 -16.799 1.00 55.00 93 PRO A C 1
ATOM 753 O O . PRO A 1 93 ? 7.795 -4.323 -17.409 1.00 55.00 93 PRO A O 1
ATOM 756 N N . CYS A 1 94 ? 9.125 -5.066 -15.766 1.00 55.28 94 CYS A N 1
ATOM 757 C CA . CYS A 1 94 ? 9.499 -3.736 -15.280 1.00 55.28 94 CYS A CA 1
ATOM 758 C C . CYS A 1 94 ? 10.418 -2.970 -16.252 1.00 55.28 94 CYS A C 1
ATOM 760 O O . CYS A 1 94 ? 10.342 -1.755 -16.330 1.00 55.28 94 CYS A O 1
ATOM 762 N N . GLU A 1 95 ? 11.254 -3.666 -17.032 1.00 57.91 95 GLU A N 1
ATOM 763 C CA . GLU A 1 95 ? 12.142 -3.024 -18.014 1.00 57.91 95 GLU A CA 1
ATOM 764 C C . GLU A 1 95 ? 11.385 -2.586 -19.279 1.00 57.91 95 GLU A C 1
ATOM 766 O O . GLU A 1 95 ? 11.827 -1.667 -19.962 1.00 57.91 95 GLU A O 1
ATOM 771 N N . LEU A 1 96 ? 10.244 -3.222 -19.577 1.00 54.38 96 LEU A N 1
ATOM 772 C CA . LEU A 1 96 ? 9.326 -2.782 -20.633 1.00 54.38 96 LEU A CA 1
ATOM 773 C C . LEU A 1 96 ? 8.651 -1.455 -20.267 1.00 54.38 96 LEU A C 1
ATOM 775 O O . LEU A 1 96 ? 8.609 -0.564 -21.111 1.00 54.38 96 LEU A O 1
ATOM 779 N N . ALA A 1 97 ? 8.228 -1.293 -19.010 1.00 54.19 97 ALA A N 1
ATOM 780 C CA . ALA A 1 97 ? 7.641 -0.046 -18.514 1.00 54.19 97 ALA A CA 1
ATOM 781 C C . ALA A 1 97 ? 8.641 1.126 -18.576 1.00 54.19 97 ALA A C 1
ATOM 783 O O . ALA A 1 97 ? 8.326 2.186 -19.114 1.00 54.19 97 ALA A O 1
ATOM 784 N N . ASP A 1 98 ? 9.890 0.909 -18.149 1.00 48.78 98 ASP A N 1
ATOM 785 C CA . ASP A 1 98 ? 10.950 1.923 -18.269 1.00 48.78 98 ASP A CA 1
ATOM 786 C C . ASP A 1 98 ? 11.296 2.237 -19.740 1.00 48.78 98 ASP A C 1
ATOM 788 O O . ASP A 1 98 ? 11.671 3.364 -20.077 1.00 48.78 98 ASP A O 1
ATOM 792 N N . SER A 1 99 ? 11.166 1.252 -20.638 1.00 49.28 99 SER A N 1
ATOM 793 C CA . SER A 1 99 ? 11.414 1.439 -22.071 1.00 49.28 99 SER A CA 1
ATOM 794 C C . SER A 1 99 ? 10.288 2.171 -22.800 1.00 49.28 99 SER A C 1
ATOM 796 O O . SER A 1 99 ? 10.596 2.930 -23.710 1.00 49.28 99 SER A O 1
ATOM 798 N N . GLU A 1 100 ? 9.024 2.032 -22.385 1.00 51.09 100 GLU A N 1
ATOM 799 C CA . GLU A 1 100 ? 7.908 2.838 -22.911 1.00 51.09 100 GLU A CA 1
ATOM 800 C C . GLU A 1 100 ? 8.050 4.310 -22.491 1.00 51.09 100 GLU A C 1
ATOM 802 O O . GLU A 1 100 ? 7.829 5.220 -23.295 1.00 51.09 100 GLU A O 1
ATOM 807 N N . ILE A 1 101 ? 8.542 4.558 -21.272 1.00 52.41 101 ILE A N 1
ATOM 808 C CA . ILE A 1 101 ? 8.906 5.903 -20.810 1.00 52.41 101 ILE A CA 1
ATOM 809 C C . ILE A 1 101 ? 10.088 6.450 -21.631 1.00 52.41 101 ILE A C 1
ATOM 811 O O . ILE A 1 101 ? 10.063 7.613 -22.037 1.00 52.41 101 ILE A O 1
ATOM 815 N N . ALA A 1 102 ? 11.090 5.631 -21.966 1.00 47.03 102 ALA A N 1
ATOM 816 C CA . ALA A 1 102 ? 12.203 6.046 -22.826 1.00 47.03 102 ALA A CA 1
ATOM 817 C C . ALA A 1 102 ? 11.806 6.229 -24.310 1.00 47.03 102 ALA A C 1
ATOM 819 O O . ALA A 1 102 ? 12.264 7.176 -24.949 1.00 47.03 102 ALA A O 1
ATOM 820 N N . GLU A 1 103 ? 10.925 5.396 -24.871 1.00 42.94 103 GLU A N 1
ATOM 821 C CA . GLU A 1 103 ? 10.387 5.548 -26.235 1.00 42.94 103 GLU A CA 1
ATOM 822 C C . GLU A 1 103 ? 9.522 6.805 -26.369 1.00 42.94 103 GLU A C 1
ATOM 824 O O . GLU A 1 103 ? 9.541 7.453 -27.416 1.00 42.94 103 GLU A O 1
ATOM 829 N N . SER A 1 104 ? 8.847 7.232 -25.296 1.00 47.69 104 SER A N 1
ATOM 830 C CA . SER A 1 104 ? 8.159 8.529 -25.267 1.00 47.69 104 SER A CA 1
ATOM 831 C C . SER A 1 104 ? 9.121 9.731 -25.339 1.00 47.69 104 SER A C 1
ATOM 833 O O . SER A 1 104 ? 8.718 10.820 -25.756 1.00 47.69 104 SER A O 1
ATOM 835 N N . GLN A 1 105 ? 10.402 9.537 -24.995 1.00 45.91 105 GLN A N 1
ATOM 836 C CA . GLN A 1 105 ? 11.444 10.573 -24.999 1.00 45.91 105 GLN A CA 1
ATOM 837 C C . GLN A 1 105 ? 12.333 10.562 -26.255 1.00 45.91 105 GLN A C 1
ATOM 839 O O . GLN A 1 105 ? 12.939 11.585 -26.581 1.00 45.91 105 GLN A O 1
ATOM 844 N N . PHE A 1 106 ? 12.395 9.458 -27.004 1.00 38.06 106 PHE A N 1
ATOM 845 C CA . PHE A 1 106 ? 13.161 9.363 -28.249 1.00 38.06 106 PHE A CA 1
ATOM 846 C C . PHE A 1 106 ? 12.243 9.461 -29.472 1.00 38.06 106 PHE A C 1
ATOM 848 O O . PHE A 1 106 ? 11.716 8.465 -29.960 1.00 38.06 106 PHE A O 1
ATOM 855 N N . GLN A 1 107 ? 12.092 10.662 -30.041 1.00 41.03 107 GLN A N 1
ATOM 856 C CA . GLN A 1 107 ? 11.538 10.763 -31.394 1.00 41.03 107 GLN A CA 1
ATOM 857 C C . GLN A 1 107 ? 12.530 10.181 -32.416 1.00 41.03 107 GLN A C 1
ATOM 859 O O . GLN A 1 107 ? 13.725 10.488 -32.351 1.00 41.03 107 GLN A O 1
ATOM 864 N N . PRO A 1 108 ? 12.062 9.379 -33.390 1.00 35.75 108 PRO A N 1
ATOM 865 C CA . PRO A 1 108 ? 12.912 8.876 -34.455 1.00 35.75 108 PRO A CA 1
ATOM 866 C C . PRO A 1 108 ? 13.501 10.053 -35.234 1.00 35.75 108 PRO A C 1
ATOM 868 O O . PRO A 1 108 ? 12.783 10.945 -35.688 1.00 35.75 108 PRO A O 1
ATOM 871 N N . LEU A 1 109 ? 14.823 10.042 -35.388 1.00 35.97 109 LEU A N 1
ATOM 872 C CA . LEU A 1 109 ? 15.569 10.991 -36.206 1.00 35.97 109 LEU A CA 1
ATOM 873 C C . LEU A 1 109 ? 15.168 10.762 -37.671 1.00 35.97 109 LEU A C 1
ATOM 875 O O . LEU A 1 109 ? 15.741 9.927 -38.369 1.00 35.97 109 LEU A O 1
ATOM 879 N N . ILE A 1 110 ? 14.126 11.452 -38.131 1.00 40.94 110 ILE A N 1
ATOM 880 C CA . ILE A 1 110 ? 13.766 11.471 -39.547 1.00 40.94 110 ILE A CA 1
ATOM 881 C C . ILE A 1 110 ? 14.836 12.316 -40.236 1.00 40.94 110 ILE A C 1
ATOM 883 O O . ILE A 1 110 ? 14.818 13.545 -40.159 1.00 40.94 110 ILE A O 1
ATOM 887 N N . LEU A 1 111 ? 15.804 11.639 -40.862 1.00 38.69 111 LEU A N 1
ATOM 888 C CA . LEU A 1 111 ? 16.731 12.263 -41.802 1.00 38.69 111 LEU A CA 1
ATOM 889 C C . LEU A 1 111 ? 15.906 13.054 -42.829 1.00 38.69 111 LEU A C 1
ATOM 891 O O . LEU A 1 111 ? 14.947 12.499 -43.373 1.00 38.69 111 LEU A O 1
ATOM 895 N N . PRO A 1 112 ? 16.227 14.337 -43.070 1.00 40.47 112 PRO A N 1
ATOM 896 C CA . PRO A 1 112 ? 15.490 15.144 -44.024 1.00 40.47 112 PRO A CA 1
ATOM 897 C C . PRO A 1 112 ? 15.554 14.476 -45.397 1.00 40.47 112 PRO A C 1
ATOM 899 O O . PRO A 1 112 ? 16.629 14.169 -45.910 1.00 40.47 112 PRO A O 1
ATOM 902 N N . ASP A 1 113 ? 14.374 14.221 -45.953 1.00 42.03 113 ASP A N 1
ATOM 903 C CA . ASP A 1 113 ? 14.183 13.669 -47.286 1.00 42.03 113 ASP A CA 1
ATOM 904 C C . ASP A 1 113 ? 14.611 14.750 -48.292 1.00 42.03 113 ASP A C 1
ATOM 906 O O . ASP A 1 113 ? 13.818 15.600 -48.705 1.00 42.03 113 ASP A O 1
ATOM 910 N N . ASP A 1 114 ? 15.906 14.786 -48.613 1.00 40.16 114 ASP A N 1
ATOM 911 C CA . ASP A 1 114 ? 16.491 15.738 -49.557 1.00 40.16 114 ASP A CA 1
ATOM 912 C C . ASP A 1 114 ? 16.166 15.302 -50.992 1.00 40.16 114 ASP A C 1
ATOM 914 O O . ASP A 1 114 ? 16.988 14.797 -51.758 1.00 40.16 114 ASP A O 1
ATOM 918 N N . ARG A 1 115 ? 14.889 15.446 -51.351 1.00 42.44 115 ARG A N 1
ATOM 919 C CA . ARG A 1 115 ? 14.399 15.336 -52.725 1.00 42.44 115 ARG A CA 1
ATOM 920 C C . ARG A 1 115 ? 14.341 16.713 -53.366 1.00 42.44 115 ARG A C 1
ATOM 922 O O . ARG A 1 115 ? 13.271 17.192 -53.728 1.00 42.44 115 ARG A O 1
ATOM 929 N N . THR A 1 116 ? 15.511 17.299 -53.593 1.00 47.97 116 THR A N 1
ATOM 930 C CA . THR A 1 116 ? 15.700 18.309 -54.641 1.00 47.97 116 THR A CA 1
ATOM 931 C C . THR A 1 116 ? 17.058 18.153 -55.316 1.00 47.97 116 THR A C 1
ATOM 933 O O . THR A 1 116 ? 17.993 18.900 -55.063 1.00 47.97 116 THR A O 1
ATOM 936 N N . THR A 1 117 ? 17.152 17.218 -56.260 1.00 43.22 117 THR A N 1
ATOM 937 C CA . THR A 1 117 ? 18.096 17.336 -57.381 1.00 43.22 117 THR A CA 1
ATOM 938 C C . THR A 1 117 ? 17.344 17.106 -58.695 1.00 43.22 117 THR A C 1
ATOM 940 O O . THR A 1 117 ? 16.867 16.001 -58.944 1.00 43.22 117 THR A O 1
ATOM 943 N N . PRO A 1 118 ? 17.187 18.141 -59.541 1.00 50.12 118 PRO A N 1
ATOM 944 C CA . PRO A 1 118 ? 16.622 18.007 -60.873 1.00 50.12 118 PRO A CA 1
ATOM 945 C C . PRO A 1 118 ? 17.758 17.985 -61.898 1.00 50.12 118 PRO A C 1
ATOM 947 O O . PRO A 1 118 ? 18.165 19.041 -62.368 1.00 50.12 118 PRO A O 1
ATOM 950 N N . TRP A 1 119 ? 18.269 16.807 -62.262 1.00 43.00 119 TRP A N 1
ATOM 951 C CA . TRP A 1 119 ? 19.145 16.673 -63.432 1.00 43.00 119 TRP A CA 1
ATOM 952 C C . TRP A 1 119 ? 18.907 15.348 -64.170 1.00 43.00 119 TRP A C 1
ATOM 954 O O . TRP A 1 119 ? 19.124 14.268 -63.634 1.00 43.00 119 TRP A O 1
ATOM 964 N N . LEU A 1 120 ? 18.478 15.521 -65.425 1.00 39.41 120 LEU A N 1
ATOM 965 C CA . LEU A 1 120 ? 18.515 14.622 -66.582 1.00 39.41 120 LEU A CA 1
ATOM 966 C C . LEU A 1 120 ? 17.733 13.299 -66.556 1.00 39.41 120 LEU A C 1
ATOM 968 O O . LEU A 1 120 ? 18.240 12.225 -66.249 1.00 39.41 120 LEU A O 1
ATOM 972 N N . SER A 1 121 ? 16.534 13.396 -67.133 1.00 44.22 121 SER A N 1
ATOM 973 C CA . SER A 1 121 ? 16.123 12.522 -68.234 1.00 44.22 121 SER A CA 1
ATOM 974 C C . SER A 1 121 ? 17.179 12.509 -69.347 1.00 44.22 121 SER A C 1
ATOM 976 O O . SER A 1 121 ? 17.532 13.576 -69.849 1.00 44.22 121 SER A O 1
ATOM 978 N N . ALA A 1 122 ? 17.607 11.323 -69.773 1.00 39.84 122 ALA A N 1
ATOM 979 C CA . ALA A 1 122 ? 18.019 11.048 -71.149 1.00 39.84 122 ALA A CA 1
ATOM 980 C C . ALA A 1 122 ? 17.982 9.529 -71.397 1.00 39.84 122 ALA A C 1
ATOM 982 O O . ALA A 1 122 ? 18.637 8.772 -70.689 1.00 39.84 122 ALA A O 1
ATOM 983 N N . ASP A 1 123 ? 17.172 9.161 -72.392 1.00 35.66 123 ASP A N 1
ATOM 984 C CA . ASP A 1 123 ? 17.338 8.074 -73.367 1.00 35.66 123 ASP A CA 1
ATOM 985 C C . ASP A 1 123 ? 17.384 6.618 -72.852 1.00 35.66 123 ASP A C 1
ATOM 987 O O . ASP A 1 123 ? 18.228 6.203 -72.069 1.00 35.66 123 ASP A O 1
ATOM 991 N N . ALA A 1 124 ? 16.377 5.790 -73.147 1.00 44.91 124 ALA A N 1
ATOM 992 C CA . ALA A 1 124 ? 16.155 5.154 -74.453 1.00 44.91 124 ALA A CA 1
ATOM 993 C C . ALA A 1 124 ? 17.374 4.330 -74.903 1.00 44.91 124 ALA A C 1
ATOM 995 O O . ALA A 1 124 ? 18.273 4.848 -75.545 1.00 44.91 124 ALA A O 1
ATOM 996 N N . ASP A 1 125 ? 17.405 3.044 -74.539 1.00 37.38 125 ASP A N 1
ATOM 997 C CA . ASP A 1 125 ? 17.403 1.953 -75.522 1.00 37.38 125 ASP A CA 1
ATOM 998 C C . ASP A 1 125 ? 17.489 0.581 -74.842 1.00 37.38 125 ASP A C 1
ATOM 1000 O O . ASP A 1 125 ? 18.345 0.295 -74.006 1.00 37.38 125 ASP A O 1
ATOM 1004 N N . ARG A 1 126 ? 16.564 -0.297 -75.233 1.00 37.47 126 ARG A N 1
ATOM 1005 C CA . ARG A 1 126 ? 16.563 -1.733 -74.943 1.00 37.47 126 ARG A CA 1
ATOM 1006 C C . ARG A 1 126 ? 16.699 -2.433 -76.291 1.00 37.47 126 ARG A C 1
ATOM 1008 O O . ARG A 1 126 ? 15.907 -2.143 -77.187 1.00 37.47 126 ARG A O 1
ATOM 1015 N N . PRO A 1 127 ? 17.585 -3.430 -76.412 1.00 47.94 127 PRO A N 1
ATOM 1016 C CA . PRO A 1 127 ? 17.055 -4.712 -76.862 1.00 47.94 127 PRO A CA 1
ATOM 1017 C C . PRO A 1 127 ? 17.710 -5.921 -76.180 1.00 47.94 127 PRO A C 1
ATOM 1019 O O . PRO A 1 127 ? 18.882 -5.906 -75.825 1.00 47.94 127 PRO A O 1
ATOM 1022 N N . GLY A 1 128 ? 16.942 -7.013 -76.114 1.00 35.72 128 GLY A N 1
ATOM 1023 C CA . GLY A 1 128 ? 17.507 -8.362 -76.212 1.00 35.72 128 GLY A CA 1
ATOM 1024 C C . GLY A 1 128 ? 17.429 -9.244 -74.966 1.00 35.72 128 GLY A C 1
ATOM 1025 O O . GLY A 1 128 ? 18.197 -9.079 -74.033 1.00 35.72 128 GLY A O 1
ATOM 1026 N N . GLY A 1 129 ? 16.512 -10.218 -75.025 1.00 33.88 129 GLY A N 1
ATOM 1027 C CA . GLY A 1 129 ? 16.757 -11.649 -74.779 1.00 33.88 129 GLY A CA 1
ATOM 1028 C C . GLY A 1 129 ? 17.394 -12.110 -73.463 1.00 33.88 129 GLY A C 1
ATOM 1029 O O . GLY A 1 129 ? 18.566 -11.880 -73.216 1.00 33.88 129 GLY A O 1
ATOM 1030 N N . HIS A 1 130 ? 16.677 -12.939 -72.701 1.00 36.69 130 HIS A N 1
ATOM 1031 C CA . HIS A 1 130 ? 16.822 -14.399 -72.798 1.00 36.69 130 HIS A CA 1
ATOM 1032 C C . HIS A 1 130 ? 15.869 -15.113 -71.828 1.00 36.69 130 HIS A C 1
ATOM 1034 O O . HIS A 1 130 ? 15.814 -14.824 -70.635 1.00 36.69 130 HIS A O 1
ATOM 1040 N N . GLN A 1 131 ? 15.115 -16.064 -72.383 1.00 40.72 131 GLN A N 1
ATOM 1041 C CA . GLN A 1 131 ? 14.449 -17.144 -71.661 1.00 40.72 131 GLN A CA 1
ATOM 1042 C C . GLN A 1 131 ? 15.489 -17.986 -70.913 1.00 40.72 131 GLN A C 1
ATOM 1044 O O . GLN A 1 131 ? 16.472 -18.425 -71.505 1.00 40.72 131 GLN A O 1
ATOM 1049 N N . GLY A 1 132 ? 15.225 -18.244 -69.635 1.00 35.72 132 GLY A N 1
ATOM 1050 C CA . GLY A 1 132 ? 15.980 -19.161 -68.788 1.00 35.72 132 GLY A CA 1
ATOM 1051 C C . GLY A 1 132 ? 15.022 -19.875 -67.846 1.00 35.72 132 GLY A C 1
ATOM 1052 O O . GLY A 1 132 ? 14.749 -19.416 -66.745 1.00 35.72 132 GLY A O 1
ATOM 1053 N N . GLN A 1 133 ? 14.455 -20.960 -68.357 1.00 39.97 133 GLN A N 1
ATOM 1054 C CA . GLN A 1 133 ? 13.601 -21.925 -67.683 1.00 39.97 133 GLN A CA 1
ATOM 1055 C C . GLN A 1 133 ? 14.486 -22.881 -66.874 1.00 39.97 133 GLN A C 1
ATOM 1057 O O . GLN A 1 133 ? 15.258 -23.611 -67.484 1.00 39.97 133 GLN A O 1
ATOM 1062 N N . THR A 1 134 ? 14.351 -22.919 -65.546 1.00 37.66 134 THR A N 1
ATOM 1063 C CA . THR A 1 134 ? 14.778 -24.070 -64.727 1.00 37.66 134 THR A CA 1
ATOM 1064 C C . THR A 1 134 ? 13.927 -24.199 -63.463 1.00 37.66 134 THR A C 1
ATOM 1066 O O . THR A 1 134 ? 14.011 -23.382 -62.550 1.00 37.66 134 THR A O 1
ATOM 1069 N N . ASP A 1 135 ? 13.105 -25.245 -63.479 1.00 32.56 135 ASP A N 1
ATOM 1070 C CA . ASP A 1 135 ? 12.833 -26.227 -62.428 1.00 32.56 135 ASP A CA 1
ATOM 1071 C C . ASP A 1 135 ? 12.491 -25.788 -60.997 1.00 32.56 135 ASP A C 1
ATOM 1073 O O . ASP A 1 135 ? 13.328 -25.582 -60.121 1.00 32.56 135 ASP A O 1
ATOM 1077 N N . GLN A 1 136 ? 11.182 -25.863 -60.752 1.00 32.84 136 GLN A N 1
ATOM 1078 C CA . GLN A 1 136 ? 10.562 -26.192 -59.477 1.00 32.84 136 GLN A CA 1
ATOM 1079 C C . GLN A 1 136 ? 10.928 -27.621 -59.035 1.00 32.84 136 GLN A C 1
ATOM 1081 O O . GLN A 1 136 ? 10.616 -28.585 -59.736 1.00 32.84 136 GLN A O 1
ATOM 1086 N N . ARG A 1 137 ? 11.441 -27.779 -57.808 1.00 31.17 137 ARG A N 1
ATOM 1087 C CA . ARG A 1 137 ? 11.169 -28.959 -56.968 1.00 31.17 137 ARG A CA 1
ATOM 1088 C C . ARG A 1 137 ? 10.981 -28.550 -55.504 1.00 31.17 137 ARG A C 1
ATOM 1090 O O . ARG A 1 137 ? 11.916 -28.115 -54.849 1.00 31.17 137 ARG A O 1
ATOM 1097 N N . PHE A 1 138 ? 9.730 -28.694 -55.066 1.00 34.31 138 PHE A N 1
ATOM 1098 C CA . PHE A 1 138 ? 9.249 -29.154 -53.759 1.00 34.31 138 PHE A CA 1
ATOM 1099 C C . PHE A 1 138 ? 10.133 -28.953 -52.516 1.00 34.31 138 PHE A C 1
ATOM 1101 O O . PHE A 1 138 ? 11.075 -29.706 -52.314 1.00 34.31 138 PHE A O 1
ATOM 1108 N N . CYS A 1 139 ? 9.667 -28.082 -51.614 1.00 32.88 139 CYS A N 1
ATOM 1109 C CA . CYS A 1 139 ? 9.420 -28.403 -50.201 1.00 32.88 139 CYS A CA 1
ATOM 1110 C C . CYS A 1 139 ? 8.211 -27.569 -49.745 1.00 32.88 139 CYS A C 1
ATOM 1112 O O . CYS A 1 139 ? 8.288 -26.346 -49.667 1.00 32.88 139 CYS A O 1
ATOM 1114 N N . ASN A 1 140 ? 7.084 -28.244 -49.518 1.00 34.00 140 ASN A N 1
ATOM 1115 C CA . ASN A 1 140 ? 5.897 -27.680 -48.886 1.00 34.00 140 ASN A CA 1
ATOM 1116 C C . ASN A 1 140 ? 6.085 -27.756 -47.369 1.00 34.00 140 ASN A C 1
ATOM 1118 O O . ASN A 1 140 ? 6.180 -28.863 -46.858 1.00 34.00 140 ASN A O 1
ATOM 1122 N N . ASP A 1 141 ? 6.073 -26.613 -46.687 1.00 35.09 141 ASP A N 1
ATOM 1123 C CA . ASP A 1 141 ? 5.572 -26.483 -45.315 1.00 35.09 141 ASP A CA 1
ATOM 1124 C C . ASP A 1 141 ? 5.006 -25.058 -45.142 1.00 35.09 141 ASP A C 1
ATOM 1126 O O . ASP A 1 141 ? 5.649 -24.087 -45.559 1.00 35.09 141 ASP A O 1
ATOM 1130 N N . PRO A 1 142 ? 3.785 -24.888 -44.602 1.00 38.06 142 PRO A N 1
ATOM 1131 C CA . PRO A 1 142 ? 3.126 -23.589 -44.560 1.00 38.06 142 PRO A CA 1
ATOM 1132 C C . PRO A 1 142 ? 3.660 -22.723 -43.412 1.00 38.06 142 PRO A C 1
ATOM 1134 O O . PRO A 1 142 ? 3.336 -22.930 -42.244 1.00 38.06 142 PRO A O 1
ATOM 1137 N N . VAL A 1 143 ? 4.418 -21.681 -43.757 1.00 31.72 143 VAL A N 1
ATOM 1138 C CA . VAL A 1 143 ? 4.638 -20.534 -42.869 1.00 31.72 143 VAL A CA 1
ATOM 1139 C C . VAL A 1 143 ? 3.369 -19.682 -42.887 1.00 31.72 143 VAL A C 1
ATOM 1141 O O . VAL A 1 143 ? 3.063 -19.012 -43.873 1.00 31.72 143 VAL A O 1
ATOM 1144 N N . VAL A 1 144 ? 2.618 -19.713 -41.787 1.00 31.81 144 VAL A N 1
ATOM 1145 C CA . VAL A 1 144 ? 1.518 -18.777 -41.529 1.00 31.81 144 VAL A CA 1
ATOM 1146 C C . VAL A 1 144 ? 2.130 -17.401 -41.265 1.00 31.81 144 VAL A C 1
ATOM 1148 O O . VAL A 1 144 ? 2.545 -17.086 -40.153 1.00 31.81 144 VAL A O 1
ATOM 1151 N N . ILE A 1 145 ? 2.215 -16.578 -42.309 1.00 30.38 145 ILE A N 1
ATOM 1152 C CA . ILE A 1 145 ? 2.525 -15.153 -42.181 1.00 30.38 145 ILE A CA 1
ATOM 1153 C C . ILE A 1 145 ? 1.223 -14.452 -41.792 1.00 30.38 145 ILE A C 1
ATOM 1155 O O . ILE A 1 145 ? 0.378 -14.169 -42.639 1.00 30.38 145 ILE A O 1
ATOM 1159 N N . VAL A 1 146 ? 1.050 -14.180 -40.498 1.00 31.14 146 VAL A N 1
ATOM 1160 C CA . VAL A 1 146 ? 0.033 -13.236 -40.024 1.00 31.14 146 VAL A CA 1
ATOM 1161 C C . VAL A 1 146 ? 0.502 -11.837 -40.417 1.00 31.14 146 VAL A C 1
ATOM 1163 O O . VAL A 1 146 ? 1.347 -11.234 -39.760 1.00 31.14 146 VAL A O 1
ATOM 1166 N N . THR A 1 147 ? -0.013 -11.325 -41.530 1.00 33.59 147 THR A N 1
ATOM 1167 C CA . THR A 1 147 ? 0.114 -9.908 -41.881 1.00 33.59 147 THR A CA 1
ATOM 1168 C C . THR A 1 147 ? -0.706 -9.073 -40.893 1.00 33.59 147 THR A C 1
ATOM 1170 O O . THR A 1 147 ? -1.897 -9.357 -40.734 1.00 33.59 147 THR A O 1
ATOM 1173 N N . PRO A 1 148 ? -0.138 -8.043 -40.241 1.00 36.00 148 PRO A N 1
ATOM 1174 C CA . PRO A 1 148 ? -0.920 -7.147 -39.399 1.00 36.00 148 PRO A CA 1
ATOM 1175 C C . PRO A 1 148 ? -1.929 -6.360 -40.254 1.00 36.00 148 PRO A C 1
ATOM 1177 O O . PRO A 1 148 ? -1.618 -6.003 -41.397 1.00 36.00 148 PRO A O 1
ATOM 1180 N N . PRO A 1 149 ? -3.136 -6.070 -39.738 1.00 36.47 149 PRO A N 1
ATOM 1181 C CA . PRO A 1 149 ? -4.134 -5.331 -40.490 1.00 36.47 149 PRO A CA 1
ATOM 1182 C C . PRO A 1 149 ? -3.650 -3.907 -40.771 1.00 36.47 149 PRO A C 1
ATOM 1184 O O . PRO A 1 149 ? -3.201 -3.173 -39.889 1.00 36.47 149 PRO A O 1
ATOM 1187 N N . THR A 1 150 ? -3.781 -3.512 -42.034 1.00 32.12 150 THR A N 1
ATOM 1188 C CA . THR A 1 150 ? -3.599 -2.149 -42.526 1.00 32.12 150 THR A CA 1
ATOM 1189 C C . THR A 1 150 ? -4.429 -1.168 -41.703 1.00 32.12 150 THR A C 1
ATOM 1191 O O . THR A 1 150 ? -5.661 -1.183 -41.747 1.00 32.12 150 THR A O 1
ATOM 1194 N N . ARG A 1 151 ? -3.741 -0.291 -40.966 1.00 30.50 151 ARG A N 1
ATOM 1195 C CA . ARG A 1 151 ? -4.337 0.787 -40.175 1.00 30.50 151 ARG A CA 1
ATOM 1196 C C . ARG A 1 151 ? -5.011 1.784 -41.122 1.00 30.50 151 ARG A C 1
ATOM 1198 O O . ARG A 1 151 ? -4.353 2.509 -41.868 1.00 30.50 151 ARG A O 1
ATOM 1205 N N . SER A 1 152 ? -6.339 1.793 -41.115 1.00 29.31 152 SER A N 1
ATOM 1206 C CA . SER A 1 152 ? -7.157 2.738 -41.868 1.00 29.31 152 SER A CA 1
ATOM 1207 C C . SER A 1 152 ? -6.941 4.166 -41.363 1.00 29.31 152 SER A C 1
ATOM 1209 O O . SER A 1 152 ? -7.065 4.441 -40.169 1.00 29.31 152 SER A O 1
ATOM 1211 N N . ARG A 1 153 ? -6.666 5.068 -42.309 1.00 36.59 153 ARG A N 1
ATOM 1212 C CA . ARG A 1 153 ? -6.704 6.532 -42.187 1.00 36.59 153 ARG A CA 1
ATOM 1213 C C . ARG A 1 153 ? -7.831 7.029 -41.268 1.00 36.59 153 ARG A C 1
ATOM 1215 O O . ARG A 1 153 ? -9.001 6.762 -41.530 1.00 36.59 153 ARG A O 1
ATOM 1222 N N . ARG A 1 154 ? -7.483 7.894 -40.312 1.00 32.78 154 ARG A N 1
ATOM 1223 C CA . ARG A 1 154 ? -8.372 8.952 -39.804 1.00 32.78 154 ARG A CA 1
ATOM 1224 C C . ARG A 1 154 ? -7.750 10.337 -40.043 1.00 32.78 154 ARG A C 1
ATOM 1226 O O . ARG A 1 154 ? -6.533 10.427 -40.208 1.00 32.78 154 ARG A O 1
ATOM 1233 N N . PRO A 1 155 ? -8.584 11.384 -40.176 1.00 38.00 155 PRO A N 1
ATOM 1234 C CA . PRO A 1 155 ? -8.206 12.642 -40.803 1.00 38.00 155 PRO A CA 1
ATOM 1235 C C . PRO A 1 155 ? -7.562 13.647 -39.841 1.00 38.00 155 PRO A C 1
ATOM 1237 O O . PRO A 1 155 ? -7.763 13.616 -38.631 1.00 38.00 155 PRO A O 1
ATOM 1240 N N . ARG A 1 156 ? -6.817 14.568 -40.461 1.00 37.69 156 ARG A N 1
ATOM 1241 C CA . ARG A 1 156 ? -6.275 15.821 -39.920 1.00 37.69 156 ARG A CA 1
ATOM 1242 C C . ARG A 1 156 ? -7.354 16.725 -39.313 1.00 37.69 156 ARG A C 1
ATOM 1244 O O . ARG A 1 156 ? -8.413 16.886 -39.912 1.00 37.69 156 ARG A O 1
ATOM 1251 N N . GLY A 1 157 ? -6.970 17.472 -38.276 1.00 32.12 157 GLY A N 1
ATOM 1252 C CA . GLY A 1 157 ? -7.545 18.786 -37.974 1.00 32.12 157 GLY A CA 1
ATOM 1253 C C . GLY A 1 157 ? -7.209 19.298 -36.573 1.00 32.12 157 GLY A C 1
ATOM 1254 O O . GLY A 1 157 ? -7.841 18.873 -35.617 1.00 32.12 157 GLY A O 1
ATOM 1255 N N . GLY A 1 158 ? -6.253 20.230 -36.455 1.00 27.73 158 GLY A N 1
ATOM 1256 C CA . GLY A 1 158 ? -6.010 20.969 -35.209 1.00 27.73 158 GLY A CA 1
ATOM 1257 C C . GLY A 1 158 ? -4.630 21.625 -35.106 1.00 27.73 158 GLY A C 1
ATOM 1258 O O . GLY A 1 158 ? -3.771 21.142 -34.383 1.00 27.73 158 GLY A O 1
ATOM 1259 N N . ASN A 1 159 ? -4.413 22.725 -35.832 1.00 37.53 159 ASN A N 1
ATOM 1260 C CA . ASN A 1 159 ? -3.243 23.602 -35.694 1.00 37.53 159 ASN A CA 1
ATOM 1261 C C . ASN A 1 159 ? -3.183 24.267 -34.306 1.00 37.53 159 ASN A C 1
ATOM 1263 O O . ASN A 1 159 ? -4.151 24.939 -33.960 1.00 37.53 159 ASN A O 1
ATOM 1267 N N . ARG A 1 160 ? -2.013 24.252 -33.640 1.00 34.81 160 ARG A N 1
ATOM 1268 C CA . ARG A 1 160 ? -1.348 25.444 -33.053 1.00 34.81 160 ARG A CA 1
ATOM 1269 C C . ARG A 1 160 ? 0.182 25.234 -32.967 1.00 34.81 160 ARG A C 1
ATOM 1271 O O . ARG A 1 160 ? 0.603 24.231 -32.399 1.00 34.81 160 ARG A O 1
ATOM 1278 N N . PRO A 1 161 ? 1.006 26.150 -33.517 1.00 47.62 161 PRO A N 1
ATOM 1279 C CA . PRO A 1 161 ? 2.467 26.105 -33.444 1.00 47.62 161 PRO A CA 1
ATOM 1280 C C . PRO A 1 161 ? 3.062 27.110 -32.430 1.00 47.62 161 PRO A C 1
ATOM 1282 O O . PRO A 1 161 ? 2.395 28.050 -32.009 1.00 47.62 161 PRO A O 1
ATOM 1285 N N . ALA A 1 162 ? 4.364 26.933 -32.164 1.00 44.69 162 ALA A N 1
ATOM 1286 C CA . ALA A 1 162 ? 5.345 27.930 -31.701 1.00 44.69 162 ALA A CA 1
ATOM 1287 C C . ALA A 1 162 ? 5.352 28.359 -30.215 1.00 44.69 162 ALA A C 1
ATOM 1289 O O . ALA A 1 162 ? 4.842 29.422 -29.880 1.00 44.69 162 ALA A O 1
ATOM 1290 N N . GLN A 1 163 ? 6.070 27.620 -29.348 1.00 42.22 163 GLN A N 1
ATOM 1291 C CA . GLN A 1 163 ? 6.566 28.162 -28.058 1.00 42.22 163 GLN A CA 1
ATOM 1292 C C . GLN A 1 163 ? 7.971 27.702 -27.599 1.00 42.22 163 GLN A C 1
ATOM 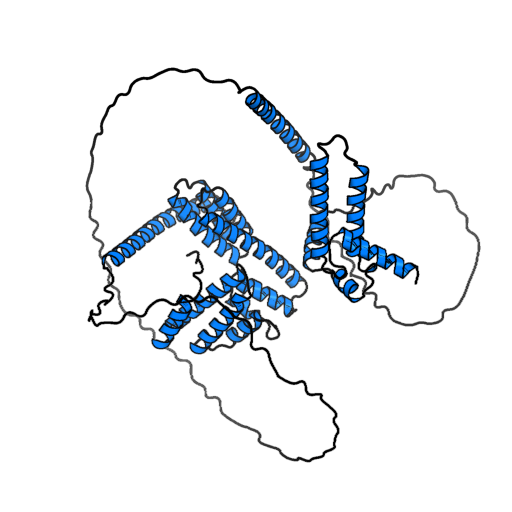1294 O O . GLN A 1 163 ? 8.493 28.241 -26.627 1.00 42.22 163 GLN A O 1
ATOM 1299 N N . TRP A 1 164 ? 8.657 26.788 -28.291 1.00 40.00 164 TRP A N 1
ATOM 1300 C CA . TRP A 1 164 ? 9.837 26.134 -27.691 1.00 40.00 164 TRP A CA 1
ATOM 1301 C C . TRP A 1 164 ? 11.196 26.844 -27.840 1.00 40.00 164 TRP A C 1
ATOM 1303 O O . TRP A 1 164 ? 12.133 26.505 -27.124 1.00 40.00 164 TRP A O 1
ATOM 1313 N N . ILE A 1 165 ? 11.316 27.884 -28.674 1.00 47.09 165 ILE A N 1
ATOM 1314 C CA . ILE A 1 165 ? 12.570 28.668 -28.772 1.00 47.09 165 ILE A CA 1
ATOM 1315 C C . ILE A 1 165 ? 12.669 29.731 -27.654 1.00 47.09 165 ILE A C 1
ATOM 1317 O O . ILE A 1 165 ? 13.761 30.177 -27.313 1.00 47.09 165 ILE A O 1
ATOM 1321 N N . GLY A 1 166 ? 11.555 30.089 -27.003 1.00 43.72 166 GLY A N 1
ATOM 1322 C CA . GLY A 1 166 ? 11.557 31.047 -25.891 1.00 43.72 166 GLY A CA 1
ATOM 1323 C C . GLY A 1 166 ? 12.128 30.471 -24.591 1.00 43.72 166 GLY A C 1
ATOM 1324 O O . GLY A 1 166 ? 12.929 31.123 -23.929 1.00 43.72 166 GLY A O 1
ATOM 1325 N N . GLN A 1 167 ? 11.768 29.239 -24.224 1.00 46.09 167 GLN A N 1
ATOM 1326 C CA . GLN A 1 167 ? 12.065 28.704 -22.886 1.00 46.09 167 GLN A CA 1
ATOM 1327 C C . GLN A 1 167 ? 13.562 28.507 -22.602 1.00 46.09 167 GLN A C 1
ATOM 1329 O O . GLN A 1 167 ? 14.004 28.785 -21.489 1.00 46.09 167 GLN A O 1
ATOM 1334 N N . TRP A 1 168 ? 14.369 28.144 -23.603 1.00 50.50 168 TRP A N 1
ATOM 1335 C CA . TRP A 1 168 ? 15.822 28.019 -23.422 1.00 50.50 168 TRP A CA 1
ATOM 1336 C C . TRP A 1 168 ? 16.533 29.374 -23.286 1.00 50.50 168 TRP A C 1
ATOM 1338 O O . TRP A 1 168 ? 17.512 29.483 -22.545 1.00 50.50 168 TRP A O 1
ATOM 1348 N N . ALA A 1 169 ? 16.016 30.430 -23.923 1.00 49.53 169 ALA A N 1
ATOM 1349 C CA . ALA A 1 169 ? 16.549 31.786 -23.777 1.00 49.53 169 ALA A CA 1
ATOM 1350 C C . ALA A 1 169 ? 16.232 32.384 -22.392 1.00 49.53 169 ALA A C 1
ATOM 1352 O O . ALA A 1 169 ? 17.079 33.046 -21.797 1.00 49.53 169 ALA A O 1
ATOM 1353 N N . TRP A 1 170 ? 15.050 32.097 -21.838 1.00 52.00 170 TRP A N 1
ATOM 1354 C CA . TRP A 1 170 ? 14.673 32.532 -20.486 1.00 52.00 170 TRP A CA 1
ATOM 1355 C C . TRP A 1 170 ? 15.410 31.761 -19.386 1.00 52.00 170 TRP A C 1
ATOM 1357 O O . TRP A 1 170 ? 15.830 32.363 -18.400 1.00 52.00 170 TRP A O 1
ATOM 1367 N N . PHE A 1 171 ? 15.641 30.458 -19.572 1.00 56.38 171 PHE A N 1
ATOM 1368 C CA . PHE A 1 171 ? 16.391 29.647 -18.611 1.00 56.38 171 PHE A CA 1
ATOM 1369 C C . PHE A 1 171 ? 17.872 30.053 -18.552 1.00 56.38 171 PHE A C 1
ATOM 1371 O O . PHE A 1 171 ? 18.422 30.265 -17.474 1.00 56.38 171 PHE A O 1
ATOM 1378 N N . THR A 1 172 ? 18.505 30.269 -19.709 1.00 63.53 172 THR A N 1
ATOM 1379 C CA . THR A 1 172 ? 19.903 30.732 -19.770 1.00 63.53 172 THR A CA 1
ATOM 1380 C C . THR A 1 172 ? 20.070 32.163 -19.252 1.00 63.53 172 THR A C 1
ATOM 1382 O O . THR A 1 172 ? 21.010 32.423 -18.500 1.00 63.53 172 THR A O 1
ATOM 1385 N N . ALA A 1 173 ? 19.135 33.076 -19.546 1.00 57.56 173 ALA A N 1
ATOM 1386 C CA . ALA A 1 173 ? 19.128 34.420 -18.963 1.00 57.56 173 ALA A CA 1
ATOM 1387 C C . ALA A 1 173 ? 18.931 34.395 -17.433 1.00 57.56 173 ALA A C 1
ATOM 1389 O O . ALA A 1 173 ? 19.616 35.124 -16.714 1.00 57.56 173 ALA A O 1
ATOM 1390 N N . GLY A 1 174 ? 18.065 33.512 -16.924 1.00 58.84 174 GLY A N 1
ATOM 1391 C CA . GLY A 1 174 ? 17.852 33.310 -15.489 1.00 58.84 174 GLY A CA 1
ATOM 1392 C C . GLY A 1 174 ? 19.101 32.803 -14.762 1.00 58.84 174 GLY A C 1
ATOM 1393 O O . GLY A 1 174 ? 19.466 33.345 -13.718 1.00 58.84 174 GLY A O 1
ATOM 1394 N N . CYS A 1 175 ? 19.820 31.835 -15.340 1.00 60.25 175 CYS A N 1
ATOM 1395 C CA . CYS A 1 175 ? 21.069 31.322 -14.767 1.00 60.25 175 CYS A CA 1
ATOM 1396 C C . CYS A 1 175 ? 22.183 32.381 -14.724 1.00 60.25 175 CYS A C 1
ATOM 1398 O O . CYS A 1 175 ? 22.930 32.443 -13.746 1.00 60.25 175 CYS A O 1
ATOM 1400 N N . VAL A 1 176 ? 22.285 33.241 -15.743 1.00 67.88 176 VAL A N 1
ATOM 1401 C CA . VAL A 1 176 ? 23.287 34.322 -15.786 1.00 67.88 176 VAL A CA 1
ATOM 1402 C C . VAL A 1 176 ? 22.984 35.410 -14.748 1.00 67.88 176 VAL A C 1
ATOM 1404 O O . VAL A 1 176 ? 23.904 35.879 -14.078 1.00 67.88 176 VAL A O 1
ATOM 1407 N N . ILE A 1 177 ? 21.710 35.768 -14.548 1.00 65.50 177 ILE A N 1
ATOM 1408 C CA . ILE A 1 177 ? 21.294 36.738 -13.519 1.00 65.50 177 ILE A CA 1
ATOM 1409 C C . ILE A 1 177 ? 21.523 36.170 -12.110 1.00 65.50 177 ILE A C 1
ATOM 1411 O O . ILE A 1 177 ? 22.084 36.858 -11.259 1.00 65.50 177 ILE A O 1
ATOM 1415 N N . ALA A 1 178 ? 21.185 34.899 -11.872 1.00 58.62 178 ALA A N 1
ATOM 1416 C CA . ALA A 1 178 ? 21.426 34.243 -10.587 1.00 58.62 178 ALA A CA 1
ATOM 1417 C C . ALA A 1 178 ? 22.927 34.182 -10.239 1.00 58.62 178 ALA A C 1
ATOM 1419 O O . ALA A 1 178 ? 23.320 34.518 -9.121 1.00 58.62 178 ALA A O 1
ATOM 1420 N N . LEU A 1 179 ? 23.788 33.846 -11.206 1.00 64.44 179 LEU A N 1
ATOM 1421 C CA . LEU A 1 179 ? 25.245 33.861 -11.022 1.00 64.44 179 LEU A CA 1
ATOM 1422 C C . LEU A 1 179 ? 25.792 35.275 -10.764 1.00 64.44 179 LEU A C 1
ATOM 1424 O O . LEU A 1 179 ? 26.672 35.446 -9.916 1.00 64.44 179 LEU A O 1
ATOM 1428 N N . ALA A 1 180 ? 25.246 36.297 -11.431 1.00 62.53 180 ALA A N 1
ATOM 1429 C CA . ALA A 1 180 ? 25.623 37.693 -11.215 1.00 62.53 180 ALA A CA 1
ATOM 1430 C C . ALA A 1 180 ? 25.206 38.225 -9.829 1.00 62.53 180 ALA A C 1
ATOM 1432 O O . ALA A 1 180 ? 25.904 39.074 -9.275 1.00 62.53 180 ALA A O 1
ATOM 1433 N N . CYS A 1 181 ? 24.126 37.704 -9.236 1.00 59.03 181 CYS A N 1
ATOM 1434 C CA . CYS A 1 181 ? 23.680 38.063 -7.885 1.00 59.03 181 CYS A CA 1
ATOM 1435 C C . CYS A 1 181 ? 24.460 37.351 -6.765 1.00 59.03 181 CYS A C 1
ATOM 1437 O O . CYS A 1 181 ? 24.586 37.896 -5.669 1.00 59.03 181 CYS A O 1
ATOM 1439 N N . ILE A 1 182 ? 25.016 36.163 -7.022 1.00 61.50 182 ILE A N 1
ATOM 1440 C CA . ILE A 1 182 ? 25.743 35.366 -6.015 1.00 61.50 182 ILE A CA 1
ATOM 1441 C C . ILE A 1 182 ? 27.212 35.813 -5.879 1.00 61.50 182 ILE A C 1
ATOM 1443 O O . ILE A 1 182 ? 27.780 35.809 -4.783 1.00 61.50 182 ILE A O 1
ATOM 1447 N N . LEU A 1 183 ? 27.836 36.268 -6.969 1.00 62.94 183 LEU A N 1
ATOM 1448 C CA . LEU A 1 183 ? 29.243 36.693 -6.989 1.00 62.94 183 LEU A CA 1
ATOM 1449 C C . LEU A 1 183 ? 29.600 37.867 -6.041 1.00 62.94 183 LEU A C 1
ATOM 1451 O O . LEU A 1 183 ? 30.678 37.819 -5.441 1.00 62.94 183 LEU A O 1
ATOM 1455 N N . PRO A 1 184 ? 28.759 38.903 -5.846 1.00 57.69 184 PRO A N 1
ATOM 1456 C CA . PRO A 1 184 ? 29.019 39.983 -4.888 1.00 57.69 184 PRO A CA 1
ATOM 1457 C C . PRO A 1 184 ? 28.941 39.517 -3.430 1.00 57.69 184 PRO A C 1
ATOM 1459 O O . PRO A 1 184 ? 29.750 39.943 -2.608 1.00 57.69 184 PRO A O 1
ATOM 1462 N N . VAL A 1 185 ? 28.020 38.599 -3.121 1.00 61.22 185 VAL A N 1
ATOM 1463 C CA . VAL A 1 185 ? 27.835 38.040 -1.771 1.00 61.22 185 VAL A CA 1
ATOM 1464 C C . VAL A 1 185 ? 29.043 37.190 -1.380 1.00 61.22 185 VAL A C 1
ATOM 1466 O O . VAL A 1 185 ? 29.598 37.358 -0.296 1.00 61.22 185 VAL A O 1
ATOM 1469 N N . LEU A 1 186 ? 29.547 36.366 -2.302 1.00 55.53 186 LEU A N 1
ATOM 1470 C CA . LEU A 1 186 ? 30.773 35.591 -2.089 1.00 55.53 186 LEU A CA 1
ATOM 1471 C C . LEU A 1 186 ? 32.026 36.476 -1.974 1.00 55.53 186 LEU A C 1
ATOM 1473 O O . LEU A 1 186 ? 32.968 36.123 -1.263 1.00 55.53 186 LEU A O 1
ATOM 1477 N N . ARG A 1 187 ? 32.038 37.652 -2.619 1.00 56.25 187 ARG A N 1
ATOM 1478 C CA . ARG A 1 187 ? 33.091 38.664 -2.424 1.00 56.25 187 ARG A CA 1
ATOM 1479 C C . ARG A 1 187 ? 32.999 39.349 -1.059 1.00 56.25 187 ARG A C 1
ATOM 1481 O O . ARG A 1 187 ? 34.040 39.587 -0.456 1.00 56.25 187 ARG A O 1
ATOM 1488 N N . SER A 1 188 ? 31.788 39.609 -0.565 1.00 49.41 188 SER A N 1
ATOM 1489 C CA . SER A 1 188 ? 31.545 40.235 0.742 1.00 49.41 188 SER A CA 1
ATOM 1490 C C . SER A 1 188 ? 31.926 39.330 1.916 1.00 49.41 188 SER A C 1
ATOM 1492 O O . SER A 1 188 ? 32.397 39.816 2.940 1.00 49.41 188 SER A O 1
ATOM 1494 N N . ILE A 1 189 ? 31.769 38.011 1.769 1.00 52.19 189 ILE A N 1
ATOM 1495 C CA . ILE A 1 189 ? 32.150 37.037 2.806 1.00 52.19 189 ILE A CA 1
ATOM 1496 C C . ILE A 1 189 ? 33.680 36.925 2.921 1.00 52.19 189 ILE A C 1
ATOM 1498 O O . ILE A 1 189 ? 34.206 36.653 3.993 1.00 52.19 189 ILE A O 1
ATOM 1502 N N . ARG A 1 190 ? 34.420 37.219 1.844 1.00 50.28 190 ARG A N 1
ATOM 1503 C CA . ARG A 1 190 ? 35.890 37.160 1.830 1.00 50.28 190 ARG A CA 1
ATOM 1504 C C . ARG A 1 190 ? 36.579 38.411 2.388 1.00 50.28 190 ARG A C 1
ATOM 1506 O O . ARG A 1 190 ? 37.789 38.376 2.581 1.00 50.28 190 ARG A O 1
ATOM 1513 N N . SER A 1 191 ? 35.848 39.506 2.625 1.00 45.00 191 SER A N 1
ATOM 1514 C CA . SER A 1 191 ? 36.407 40.765 3.149 1.00 45.00 191 SER A CA 1
ATOM 1515 C C . SER A 1 191 ? 36.192 40.979 4.649 1.00 45.00 191 SER A C 1
ATOM 1517 O O . SER A 1 191 ? 36.677 41.972 5.182 1.00 45.00 191 SER A O 1
ATOM 1519 N N . SER A 1 192 ? 35.478 40.083 5.334 1.00 40.59 192 SER A N 1
ATOM 1520 C CA . SER A 1 192 ? 35.144 40.231 6.754 1.00 40.59 192 SER A CA 1
ATOM 1521 C C . SER A 1 192 ? 36.003 39.329 7.642 1.00 40.59 192 SER A C 1
ATOM 1523 O O . SER A 1 192 ? 35.479 38.496 8.369 1.00 40.59 192 SER A O 1
ATOM 1525 N N . ASP A 1 193 ? 37.318 39.528 7.602 1.00 44.41 193 ASP A N 1
ATOM 1526 C CA . ASP A 1 193 ? 38.227 39.056 8.649 1.00 44.41 193 ASP A CA 1
ATOM 1527 C C . ASP A 1 193 ? 39.094 40.232 9.116 1.00 44.41 193 ASP A C 1
ATOM 1529 O O . ASP A 1 193 ? 40.118 40.547 8.507 1.00 44.41 193 ASP A O 1
ATOM 1533 N N . ARG A 1 194 ? 38.666 40.904 10.196 1.00 33.66 194 ARG A N 1
ATOM 1534 C CA . ARG A 1 194 ? 39.551 41.507 11.212 1.00 33.66 194 ARG A CA 1
ATOM 1535 C C . ARG A 1 194 ? 38.782 41.914 12.485 1.00 33.66 194 ARG A C 1
ATOM 1537 O O . ARG A 1 194 ? 37.591 42.201 12.395 1.00 33.66 194 ARG A O 1
ATOM 1544 N N . PRO A 1 195 ? 39.444 41.894 13.661 1.00 46.41 195 PRO A N 1
ATOM 1545 C CA . PRO A 1 195 ? 38.785 41.655 14.940 1.00 46.41 195 PRO A CA 1
ATOM 1546 C C . PRO A 1 195 ? 38.491 42.911 15.780 1.00 46.41 195 PRO A C 1
ATOM 1548 O O . PRO A 1 195 ? 38.977 44.005 15.512 1.00 46.41 195 PRO A O 1
ATOM 1551 N N . ALA A 1 196 ? 37.684 42.633 16.806 1.00 43.59 196 ALA A N 1
ATOM 1552 C CA . ALA A 1 196 ? 37.172 43.404 17.937 1.00 43.59 196 ALA A CA 1
ATOM 1553 C C . ALA A 1 196 ? 38.005 44.561 18.516 1.00 43.59 196 ALA A C 1
ATOM 1555 O O . ALA A 1 196 ? 39.205 44.418 18.714 1.00 43.59 196 ALA A O 1
ATOM 1556 N N . GLU A 1 197 ? 37.287 45.588 19.000 1.00 32.38 197 GLU A N 1
ATOM 1557 C CA . GLU A 1 197 ? 37.615 46.322 20.232 1.00 32.38 197 GLU A CA 1
ATOM 1558 C C . GLU A 1 197 ? 36.355 46.957 20.881 1.00 32.38 197 GLU A C 1
ATOM 1560 O O . GLU A 1 197 ? 35.685 47.795 20.291 1.00 32.38 197 GLU A O 1
ATOM 1565 N N . ALA A 1 198 ? 36.035 46.435 22.073 1.00 34.56 198 ALA A N 1
ATOM 1566 C CA . ALA A 1 198 ? 35.611 47.041 23.350 1.00 34.56 198 ALA A CA 1
ATOM 1567 C C . ALA A 1 198 ? 34.626 48.240 23.499 1.00 34.56 198 ALA A C 1
ATOM 1569 O O . ALA A 1 198 ? 34.654 49.210 22.751 1.00 34.56 198 ALA A O 1
ATOM 1570 N N . LEU A 1 199 ? 33.955 48.197 24.677 1.00 32.38 199 LEU A N 1
ATOM 1571 C CA . LEU A 1 199 ? 33.304 49.263 25.490 1.00 32.38 199 LEU A CA 1
ATOM 1572 C C . LEU A 1 199 ? 31.798 49.496 25.213 1.00 32.38 199 LEU A C 1
ATOM 1574 O O . LEU A 1 199 ? 31.390 49.494 24.064 1.00 32.38 199 LEU A O 1
ATOM 1578 N N . THR A 1 200 ? 30.872 49.744 26.153 1.00 32.59 200 THR A N 1
ATOM 1579 C CA . THR A 1 200 ? 30.747 49.686 27.632 1.00 32.59 200 THR A CA 1
ATOM 1580 C C . THR A 1 200 ? 29.249 49.860 27.976 1.00 32.59 200 THR A C 1
ATOM 1582 O O . THR A 1 200 ? 28.509 50.424 27.178 1.00 32.59 200 THR A O 1
ATOM 1585 N N . ASN A 1 201 ? 28.851 49.386 29.163 1.00 33.81 201 ASN A N 1
ATOM 1586 C CA . ASN A 1 201 ? 27.665 49.686 29.996 1.00 33.81 201 ASN A CA 1
ATOM 1587 C C . ASN A 1 201 ? 26.769 50.896 29.627 1.00 33.81 201 ASN A C 1
ATOM 1589 O O . ASN A 1 201 ? 27.290 51.983 29.408 1.00 33.81 201 ASN A O 1
ATOM 1593 N N . ASP A 1 202 ? 25.435 50.748 29.718 1.00 30.31 202 ASP A N 1
ATOM 1594 C CA . ASP A 1 202 ? 24.625 51.290 30.838 1.00 30.31 202 ASP A CA 1
ATOM 1595 C C . ASP A 1 202 ? 23.089 51.201 30.639 1.00 30.31 202 ASP A C 1
ATOM 1597 O O . ASP A 1 202 ? 22.561 51.347 29.542 1.00 30.31 202 ASP A O 1
ATOM 1601 N N . ALA A 1 203 ? 22.412 51.044 31.787 1.00 31.53 203 ALA A N 1
ATOM 1602 C CA . ALA A 1 203 ? 21.094 51.575 32.180 1.00 31.53 203 ALA A CA 1
ATOM 1603 C C . ALA A 1 203 ? 19.755 51.025 31.605 1.00 31.53 203 ALA A C 1
ATOM 1605 O O . ALA A 1 203 ? 19.288 51.365 30.523 1.00 31.53 203 ALA A O 1
ATOM 1606 N N . LEU A 1 204 ? 19.052 50.303 32.492 1.00 37.00 204 LEU A N 1
ATOM 1607 C CA . LEU A 1 204 ? 17.585 50.274 32.699 1.00 37.00 204 LEU A CA 1
ATOM 1608 C C . LEU A 1 204 ? 17.054 51.684 33.093 1.00 37.00 204 LEU A C 1
ATOM 1610 O O . LEU A 1 204 ? 17.847 52.445 33.655 1.00 37.00 204 LEU A O 1
ATOM 1614 N N . PRO A 1 205 ? 15.751 52.047 32.912 1.00 45.03 205 PRO A N 1
ATOM 1615 C CA . PRO A 1 205 ? 14.683 51.522 33.785 1.00 45.03 205 PRO A CA 1
ATOM 1616 C C . PRO A 1 205 ? 13.230 51.425 33.248 1.00 45.03 205 PRO A C 1
ATOM 1618 O O . PRO A 1 205 ? 12.835 51.986 32.234 1.00 45.03 205 PRO A O 1
ATOM 1621 N N . ALA A 1 206 ? 12.465 50.680 34.057 1.00 33.94 206 ALA A N 1
ATOM 1622 C CA . ALA A 1 206 ? 11.017 50.530 34.250 1.00 33.94 206 ALA A CA 1
ATOM 1623 C C . ALA A 1 206 ? 10.045 51.639 33.781 1.00 33.94 206 ALA A C 1
ATOM 1625 O O . ALA A 1 206 ? 10.306 52.818 34.004 1.00 33.94 206 ALA A O 1
ATOM 1626 N N . ASN A 1 207 ? 8.836 51.243 33.332 1.00 30.64 207 ASN A N 1
ATOM 1627 C CA . ASN A 1 207 ? 7.546 51.477 34.029 1.00 30.64 207 ASN A CA 1
ATOM 1628 C C . ASN A 1 207 ? 6.292 51.195 33.165 1.00 30.64 207 ASN A C 1
ATOM 1630 O O . ASN A 1 207 ? 6.356 51.223 31.942 1.00 30.64 207 ASN A O 1
ATOM 1634 N N . ALA A 1 208 ? 5.158 51.068 33.880 1.00 32.19 208 ALA A N 1
ATOM 1635 C CA . ALA A 1 208 ? 3.751 51.272 33.479 1.00 32.19 208 ALA A CA 1
ATOM 1636 C C . ALA A 1 208 ? 3.012 50.050 32.878 1.00 32.19 208 ALA A C 1
ATOM 1638 O O . ALA A 1 208 ? 3.278 49.634 31.761 1.00 32.19 208 ALA A O 1
ATOM 1639 N N . SER A 1 209 ? 2.197 49.300 33.634 1.00 30.98 209 SER A N 1
ATOM 1640 C CA . SER A 1 209 ? 0.881 49.592 34.258 1.00 30.98 209 SER A CA 1
ATOM 1641 C C . SER A 1 209 ? -0.329 49.362 33.334 1.00 30.98 209 SER A C 1
ATOM 1643 O O . SER A 1 209 ? -0.475 50.009 32.303 1.00 30.98 209 SER A O 1
ATOM 1645 N N . LEU A 1 210 ? -1.202 48.454 33.793 1.00 34.25 210 LEU A N 1
ATOM 1646 C CA . LEU A 1 210 ? -2.566 48.137 33.338 1.00 34.25 210 LEU A CA 1
ATOM 1647 C C . LEU A 1 210 ? -3.476 49.380 33.232 1.00 34.25 210 LEU A C 1
ATOM 1649 O O . LEU A 1 210 ? -3.199 50.402 33.864 1.00 34.25 210 LEU A O 1
ATOM 1653 N N . PRO A 1 211 ? -4.639 49.253 32.564 1.00 45.75 211 PRO A N 1
ATOM 1654 C CA . PRO A 1 211 ? -5.859 49.167 33.368 1.00 45.75 211 PRO A CA 1
ATOM 1655 C C . PRO A 1 211 ? -6.910 48.160 32.872 1.00 45.75 211 PRO A C 1
ATOM 1657 O O . PRO A 1 211 ? -6.867 47.619 31.772 1.00 45.75 211 PRO A O 1
ATOM 1660 N N . ALA A 1 212 ? -7.842 47.923 33.789 1.00 32.06 212 ALA A N 1
ATOM 1661 C CA . ALA A 1 212 ? -8.921 46.956 33.783 1.00 32.06 212 ALA A CA 1
ATOM 1662 C C . ALA A 1 212 ? -10.229 47.451 33.127 1.00 32.06 212 ALA A C 1
ATOM 1664 O O . ALA A 1 212 ? -10.395 48.634 32.842 1.00 32.06 212 ALA A O 1
ATOM 1665 N N . ALA A 1 213 ? -11.181 46.508 33.110 1.00 30.52 213 ALA A N 1
ATOM 1666 C CA . ALA A 1 213 ? -12.641 46.643 33.062 1.00 30.52 213 ALA A CA 1
ATOM 1667 C C . ALA A 1 213 ? -13.306 46.652 31.675 1.00 30.52 213 ALA A C 1
ATOM 1669 O O . ALA A 1 213 ? -13.011 47.482 30.827 1.00 30.52 213 ALA A O 1
ATOM 1670 N N . VAL A 1 214 ? -14.283 45.752 31.488 1.00 33.38 214 VAL A N 1
ATOM 1671 C CA . VAL A 1 214 ? -15.735 46.052 31.514 1.00 33.38 214 VAL A CA 1
ATOM 1672 C C . VAL A 1 214 ? -16.511 44.770 31.130 1.00 33.38 214 VAL A C 1
ATOM 1674 O O . VAL A 1 214 ? -16.296 44.201 30.066 1.00 33.38 214 VAL A O 1
ATOM 1677 N N . MET A 1 215 ? -17.405 44.303 32.014 1.00 35.69 215 MET A N 1
ATOM 1678 C CA . MET A 1 215 ? -18.511 43.381 31.676 1.00 35.69 215 MET A CA 1
ATOM 1679 C C . MET A 1 215 ? -19.665 44.163 31.011 1.00 35.69 215 MET A C 1
ATOM 1681 O O . MET A 1 215 ? -19.748 45.374 31.220 1.00 35.69 215 MET A O 1
ATOM 1685 N N . PRO A 1 216 ? -20.627 43.512 30.322 1.00 48.97 216 PRO A N 1
ATOM 1686 C CA . PRO A 1 216 ? -21.863 43.134 31.029 1.00 48.97 216 PRO A CA 1
ATOM 1687 C C . PRO A 1 216 ? -22.560 41.828 30.572 1.00 48.97 216 PRO A C 1
ATOM 1689 O O . PRO A 1 216 ? -22.299 41.272 29.510 1.00 48.97 216 PRO A O 1
ATOM 1692 N N . LEU A 1 217 ? -23.483 41.409 31.453 1.00 31.73 217 LEU A N 1
ATOM 1693 C CA . LEU A 1 217 ? -24.640 40.502 31.336 1.00 31.73 217 LEU A CA 1
ATOM 1694 C C . LEU A 1 217 ? -25.288 40.470 29.929 1.00 31.73 217 LEU A C 1
ATOM 1696 O O . LEU A 1 217 ? -25.316 41.490 29.256 1.00 31.73 217 LEU A O 1
ATOM 1700 N N . GLY A 1 218 ? -25.907 39.406 29.408 1.00 32.31 218 GLY A N 1
ATOM 1701 C CA . GLY A 1 218 ? -26.620 38.267 29.995 1.00 32.31 218 GLY A CA 1
ATOM 1702 C C . GLY A 1 218 ? -28.043 38.229 29.406 1.00 32.31 218 GLY A C 1
ATOM 1703 O O . GLY A 1 218 ? -28.719 39.244 29.456 1.00 32.31 218 GLY A O 1
ATOM 1704 N N . THR A 1 219 ? -28.521 37.102 28.859 1.00 35.50 219 THR A N 1
ATOM 1705 C CA . THR A 1 219 ? -29.966 36.784 28.760 1.00 35.50 219 THR A CA 1
ATOM 1706 C C . THR A 1 219 ? -30.203 35.279 28.599 1.00 35.50 219 THR A C 1
ATOM 1708 O O . THR A 1 219 ? -29.527 34.585 27.846 1.00 35.50 219 THR A O 1
ATOM 1711 N N . ASN A 1 220 ? -31.186 34.797 29.361 1.00 33.59 220 ASN A N 1
ATOM 1712 C CA . ASN A 1 220 ? -31.667 33.423 29.441 1.00 33.59 220 ASN A CA 1
ATOM 1713 C C . ASN A 1 220 ? -32.624 33.095 28.283 1.00 33.59 220 ASN A C 1
ATOM 1715 O O . ASN A 1 220 ? -33.607 33.807 28.086 1.00 33.59 220 ASN A O 1
ATOM 1719 N N . GLY A 1 221 ? -32.403 31.969 27.599 1.00 35.09 221 GLY A N 1
ATOM 1720 C CA . GLY A 1 221 ? -33.328 31.382 26.625 1.00 35.09 221 GLY A CA 1
ATOM 1721 C C . GLY A 1 221 ? -33.702 29.953 27.019 1.00 35.09 221 GLY A C 1
ATOM 1722 O O . GLY A 1 221 ? -32.931 29.020 26.828 1.00 35.09 221 GLY A O 1
ATOM 1723 N N . LYS A 1 222 ? -34.891 29.798 27.603 1.00 32.31 222 LYS A N 1
ATOM 1724 C CA . LYS A 1 222 ? -35.512 28.542 28.042 1.00 32.31 222 LYS A CA 1
ATOM 1725 C C . LYS A 1 222 ? -36.089 27.807 26.823 1.00 32.31 222 LYS A C 1
ATOM 1727 O O . LYS A 1 222 ? -37.058 28.286 26.242 1.00 32.31 222 LYS A O 1
ATOM 1732 N N . VAL A 1 223 ? -35.513 26.664 26.446 1.00 38.91 223 VAL A N 1
ATOM 1733 C CA . VAL A 1 223 ? -36.008 25.810 25.348 1.00 38.91 223 VAL A CA 1
ATOM 1734 C C . VAL A 1 223 ? -36.838 24.660 25.925 1.00 38.91 223 VAL A C 1
ATOM 1736 O O . VAL A 1 223 ? -36.387 23.925 26.799 1.00 38.91 223 VAL A O 1
ATOM 1739 N N . ILE A 1 224 ? -38.077 24.551 25.445 1.00 40.47 224 ILE A N 1
ATOM 1740 C CA . ILE A 1 224 ? -39.055 23.502 25.758 1.00 40.47 224 ILE A CA 1
ATOM 1741 C C . ILE A 1 224 ? -38.880 22.366 24.732 1.00 40.47 224 ILE A C 1
ATOM 1743 O O . ILE A 1 224 ? -38.830 22.666 23.539 1.00 40.47 224 ILE A O 1
ATOM 1747 N N . PRO A 1 225 ? -38.812 21.085 25.136 1.00 48.97 225 PRO A N 1
ATOM 1748 C CA . PRO A 1 225 ? -38.798 19.967 24.196 1.00 48.97 225 PRO A CA 1
ATOM 1749 C C . PRO A 1 225 ? -40.228 19.584 23.763 1.00 48.97 225 PRO A C 1
ATOM 1751 O O . PRO A 1 225 ? -41.122 19.548 24.613 1.00 48.97 225 PRO A O 1
ATOM 1754 N N . PRO A 1 226 ? -40.478 19.257 22.482 1.00 48.66 226 PRO A N 1
ATOM 1755 C CA . PRO A 1 226 ? -41.750 18.680 22.072 1.00 48.66 226 PRO A CA 1
ATOM 1756 C C . PRO A 1 226 ? -41.794 17.164 22.313 1.00 48.66 226 PRO A C 1
ATOM 1758 O O . PRO A 1 226 ? -40.850 16.423 22.041 1.00 48.66 226 PRO A O 1
ATOM 1761 N N . THR A 1 227 ? -42.939 16.730 22.829 1.00 41.16 227 THR A N 1
ATOM 1762 C CA . THR A 1 227 ? -43.390 15.350 23.029 1.00 41.16 227 THR A CA 1
ATOM 1763 C C . THR A 1 227 ? -43.602 14.591 21.708 1.00 41.16 227 THR A C 1
ATOM 1765 O O . THR A 1 227 ? -43.944 15.211 20.699 1.00 41.16 227 THR A O 1
ATOM 1768 N N . PRO A 1 228 ? -43.474 13.249 21.699 1.00 43.56 228 PRO A N 1
ATOM 1769 C CA . PRO A 1 228 ? -43.730 12.428 20.519 1.00 43.56 228 PRO A CA 1
ATOM 1770 C C . PRO A 1 228 ? -45.219 12.071 20.395 1.00 43.56 228 PRO A C 1
ATOM 1772 O O . PRO A 1 228 ? -45.833 11.587 21.346 1.00 43.56 228 PRO A O 1
ATOM 1775 N N . ASN A 1 229 ? -45.789 12.282 19.206 1.00 37.38 229 ASN A N 1
ATOM 1776 C CA . ASN A 1 229 ? -47.114 11.780 18.848 1.00 37.38 229 ASN A CA 1
ATOM 1777 C C . ASN A 1 229 ? -47.035 10.346 18.319 1.00 37.38 229 ASN A C 1
ATOM 1779 O O . ASN A 1 229 ? -46.110 9.962 17.605 1.00 37.38 229 ASN A O 1
ATOM 1783 N N . ALA A 1 230 ? -48.045 9.584 18.716 1.00 34.06 230 ALA A N 1
ATOM 1784 C CA . ALA A 1 230 ? -48.228 8.171 18.476 1.00 34.06 230 ALA A CA 1
ATOM 1785 C C . ALA A 1 230 ? -48.860 7.859 17.108 1.00 34.06 230 ALA A C 1
ATOM 1787 O O . ALA A 1 230 ? -49.530 8.695 16.508 1.00 34.06 230 ALA A O 1
ATOM 1788 N N . THR A 1 231 ? -48.726 6.576 16.750 1.00 35.69 231 THR A N 1
ATOM 1789 C CA . THR A 1 231 ? -49.617 5.759 15.904 1.00 35.69 231 THR A CA 1
ATOM 1790 C C . THR A 1 231 ? -49.789 6.150 14.438 1.00 35.69 231 THR A C 1
ATOM 1792 O O . THR A 1 231 ? -50.596 7.007 14.118 1.00 35.69 231 THR A O 1
ATOM 1795 N N . ASP A 1 232 ? -49.186 5.351 13.551 1.00 34.16 232 ASP A N 1
ATOM 1796 C CA . ASP A 1 232 ? -49.976 4.699 12.506 1.00 34.16 232 ASP A CA 1
ATOM 1797 C C . ASP A 1 232 ? -49.443 3.297 12.191 1.00 34.16 232 ASP A C 1
ATOM 1799 O O . ASP A 1 232 ? -48.253 3.058 11.984 1.00 34.16 232 ASP A O 1
ATOM 1803 N N . ARG A 1 233 ? -50.370 2.344 12.261 1.00 32.75 233 ARG A N 1
ATOM 1804 C CA . ARG A 1 233 ? -50.180 0.898 12.216 1.00 32.75 233 ARG A CA 1
ATOM 1805 C C . ARG A 1 233 ? -50.753 0.437 10.879 1.00 32.75 233 ARG A C 1
ATOM 1807 O O . ARG A 1 233 ? -51.964 0.281 10.761 1.00 32.75 233 ARG A O 1
ATOM 1814 N N . VAL A 1 234 ? -49.901 0.246 9.874 1.00 39.03 234 VAL A N 1
ATOM 1815 C CA . VAL A 1 234 ? -50.300 -0.352 8.591 1.00 39.03 234 VAL A CA 1
ATOM 1816 C C . VAL A 1 234 ? -49.940 -1.833 8.607 1.00 39.03 234 VAL A C 1
ATOM 1818 O O . VAL A 1 234 ? -48.840 -2.231 8.986 1.00 39.03 234 VAL A O 1
ATOM 1821 N N . THR A 1 235 ? -50.929 -2.643 8.252 1.00 31.95 235 THR A N 1
ATOM 1822 C CA . THR A 1 235 ? -50.961 -4.098 8.389 1.00 31.95 235 THR A CA 1
ATOM 1823 C C . THR A 1 235 ? -50.839 -4.738 6.999 1.00 31.95 235 THR A C 1
ATOM 1825 O O . THR A 1 235 ? -51.571 -4.318 6.107 1.00 31.95 235 THR A O 1
ATOM 1828 N N . LEU A 1 236 ? -50.023 -5.805 6.895 1.00 34.25 236 LEU A N 1
ATOM 1829 C CA . LEU A 1 236 ? -50.029 -6.904 5.889 1.00 34.25 236 LEU A CA 1
ATOM 1830 C C . LEU A 1 236 ? -49.577 -6.592 4.432 1.00 34.25 236 LEU A C 1
ATOM 1832 O O . LEU A 1 236 ? -49.643 -5.437 4.025 1.00 34.25 236 LEU A O 1
ATOM 1836 N N . PRO A 1 237 ? -49.158 -7.602 3.618 1.00 45.91 237 PRO A N 1
ATOM 1837 C CA . PRO A 1 237 ? -49.250 -9.053 3.837 1.00 45.91 237 PRO A CA 1
ATOM 1838 C C . PRO A 1 237 ? -47.953 -9.881 3.682 1.00 45.91 237 PRO A C 1
ATOM 1840 O O . PRO A 1 237 ? -47.006 -9.542 2.978 1.00 45.91 237 PRO A O 1
ATOM 1843 N N . THR A 1 238 ? -47.996 -11.030 4.351 1.00 42.28 238 THR A N 1
ATOM 1844 C CA . THR A 1 238 ? -47.200 -12.257 4.197 1.00 42.28 238 THR A CA 1
ATOM 1845 C C . THR A 1 238 ? -47.206 -12.797 2.759 1.00 42.28 238 THR A C 1
ATOM 1847 O O . THR A 1 238 ? -48.277 -12.829 2.154 1.00 42.28 238 THR A O 1
ATOM 1850 N N . PRO A 1 239 ? -46.083 -13.324 2.236 1.00 46.28 239 PRO A N 1
ATOM 1851 C CA . PRO A 1 239 ? -46.107 -14.201 1.073 1.00 46.28 239 PRO A CA 1
ATOM 1852 C C . PRO A 1 239 ? -46.164 -15.684 1.468 1.00 46.28 239 PRO A C 1
ATOM 1854 O O . PRO A 1 239 ? -45.472 -16.157 2.373 1.00 46.28 239 PRO A O 1
ATOM 1857 N N . ASP A 1 240 ? -47.033 -16.384 0.745 1.00 31.19 240 ASP A N 1
ATOM 1858 C CA . ASP A 1 240 ? -47.406 -17.783 0.874 1.00 31.19 240 ASP A CA 1
ATOM 1859 C C . ASP A 1 240 ? -46.246 -18.772 0.727 1.00 31.19 240 ASP A C 1
ATOM 1861 O O . ASP A 1 240 ? -45.379 -18.675 -0.141 1.00 31.19 240 ASP A O 1
ATOM 1865 N N . SER A 1 241 ? -46.307 -19.800 1.568 1.00 36.00 241 SER A N 1
ATOM 1866 C CA . SER A 1 241 ? -45.495 -21.007 1.486 1.00 36.00 241 SER A CA 1
ATOM 1867 C C . SER A 1 241 ? -46.135 -21.989 0.504 1.00 36.00 241 SER A C 1
ATOM 1869 O O . SER A 1 241 ? -47.099 -22.673 0.846 1.00 36.00 241 SER A O 1
ATOM 1871 N N . THR A 1 242 ? -45.591 -22.113 -0.706 1.00 38.44 242 THR A N 1
ATOM 1872 C CA . THR A 1 242 ? -45.939 -23.215 -1.614 1.00 38.44 242 THR A CA 1
ATOM 1873 C C . THR A 1 242 ? -44.907 -24.333 -1.547 1.00 38.44 242 THR A C 1
ATOM 1875 O O . THR A 1 242 ? -43.803 -24.242 -2.076 1.00 38.44 242 THR A O 1
ATOM 1878 N N . SER A 1 243 ? -45.347 -25.396 -0.878 1.00 37.06 243 SER A N 1
ATOM 1879 C CA . SER A 1 243 ? -44.947 -26.799 -0.988 1.00 37.06 243 SER A CA 1
ATOM 1880 C C . SER A 1 243 ? -44.414 -27.209 -2.369 1.00 37.06 243 SER A C 1
ATOM 1882 O O . SER A 1 243 ? -45.130 -27.118 -3.367 1.00 37.06 243 SER A O 1
ATOM 1884 N N . LEU A 1 244 ? -43.194 -27.760 -2.407 1.00 35.12 244 LEU A N 1
ATOM 1885 C CA . LEU A 1 244 ? -42.690 -28.537 -3.539 1.00 35.12 244 LEU A CA 1
ATOM 1886 C C . LEU A 1 244 ? -42.219 -29.920 -3.074 1.00 35.12 244 LEU A C 1
ATOM 1888 O O . LEU A 1 244 ? -41.148 -30.123 -2.511 1.00 35.12 244 LEU A O 1
ATOM 1892 N N . LYS A 1 245 ? -43.154 -30.840 -3.301 1.00 33.78 245 LYS A N 1
ATOM 1893 C CA . LYS A 1 245 ? -43.082 -32.288 -3.499 1.00 33.78 245 LYS A CA 1
ATOM 1894 C C . LYS A 1 245 ? -41.691 -32.904 -3.722 1.00 33.78 245 LYS A C 1
ATOM 1896 O O . LYS A 1 245 ? -40.990 -32.620 -4.686 1.00 33.78 245 LYS A O 1
ATOM 1901 N N . THR A 1 246 ? -41.429 -33.870 -2.857 1.00 34.06 246 THR A N 1
ATOM 1902 C CA . THR A 1 246 ? -40.448 -34.959 -2.873 1.00 34.06 246 THR A CA 1
ATOM 1903 C C . THR A 1 246 ? -40.698 -35.969 -4.006 1.00 34.06 246 THR A C 1
ATOM 1905 O O . THR A 1 246 ? -41.859 -36.322 -4.209 1.00 34.06 246 THR A O 1
ATOM 1908 N N . GLN A 1 247 ? -39.633 -36.475 -4.658 1.00 35.78 247 GLN A N 1
ATOM 1909 C CA . GLN A 1 247 ? -39.399 -37.872 -5.134 1.00 35.78 247 GLN A CA 1
ATOM 1910 C C . GLN A 1 247 ? -38.301 -37.934 -6.236 1.00 35.78 247 GLN A C 1
ATOM 1912 O O . GLN A 1 247 ? -38.126 -36.943 -6.938 1.00 35.78 247 GLN A O 1
ATOM 1917 N N . PRO A 1 248 ? -37.665 -39.095 -6.526 1.00 51.09 248 PRO A N 1
ATOM 1918 C CA . PRO A 1 248 ? -36.896 -39.975 -5.638 1.00 51.09 248 PRO A CA 1
ATOM 1919 C C . PRO A 1 248 ? -35.531 -40.403 -6.255 1.00 51.09 248 PRO A C 1
ATOM 1921 O O . PRO A 1 248 ? -35.216 -40.100 -7.404 1.00 51.09 248 PRO A O 1
ATOM 1924 N N . ASP A 1 249 ? -34.748 -41.148 -5.469 1.00 38.16 249 ASP A N 1
ATOM 1925 C CA . ASP A 1 249 ? -33.541 -41.896 -5.862 1.00 38.16 249 ASP A CA 1
ATOM 1926 C C . ASP A 1 249 ? -33.694 -42.745 -7.139 1.00 38.16 249 ASP A C 1
ATOM 1928 O O . ASP A 1 249 ? -34.785 -43.236 -7.448 1.00 38.16 249 ASP A O 1
ATOM 1932 N N . PRO A 1 250 ? -32.557 -43.106 -7.759 1.00 51.06 250 PRO A N 1
ATOM 1933 C CA . PRO A 1 250 ? -32.379 -44.496 -8.155 1.00 51.06 250 PRO A CA 1
ATOM 1934 C C . PRO A 1 250 ? -31.162 -45.147 -7.491 1.00 51.06 250 PRO A C 1
ATOM 1936 O O . PRO A 1 250 ? -30.021 -44.690 -7.552 1.00 51.06 250 PRO A O 1
ATOM 1939 N N . SER A 1 251 ? -31.461 -46.284 -6.882 1.00 37.91 251 SER A N 1
ATOM 1940 C CA . SER A 1 251 ? -30.559 -47.251 -6.284 1.00 37.91 251 SER A CA 1
ATOM 1941 C C . SER A 1 251 ? -29.787 -48.047 -7.350 1.00 37.91 251 SER A C 1
ATOM 1943 O O . SER A 1 251 ? -30.359 -48.495 -8.335 1.00 37.91 251 SER A O 1
ATOM 1945 N N . VAL A 1 252 ? -28.512 -48.307 -7.046 1.00 38.00 252 VAL A N 1
ATOM 1946 C CA . VAL A 1 252 ? -27.861 -49.635 -7.033 1.00 38.00 252 VAL A CA 1
ATOM 1947 C C . VAL A 1 252 ? -27.787 -50.459 -8.333 1.00 38.00 252 VAL A C 1
ATOM 1949 O O . VAL A 1 252 ? -28.750 -51.068 -8.784 1.00 38.00 252 VAL A O 1
ATOM 1952 N N . SER A 1 253 ? -26.546 -50.651 -8.792 1.00 37.66 253 SER A N 1
ATOM 1953 C CA . SER A 1 253 ? -25.931 -51.913 -9.265 1.00 37.66 253 SER A CA 1
ATOM 1954 C C . SER A 1 253 ? -24.408 -51.659 -9.280 1.00 37.66 253 SER A C 1
ATOM 1956 O O . SER A 1 253 ? -23.996 -50.620 -9.774 1.00 37.66 253 SER A O 1
ATOM 1958 N N . GLY A 1 254 ? -23.475 -52.433 -8.724 1.00 34.53 254 GLY A N 1
ATOM 1959 C CA . GLY A 1 254 ? -23.474 -53.803 -8.234 1.00 34.53 254 GLY A CA 1
ATOM 1960 C C . GLY A 1 254 ? -22.417 -54.627 -8.993 1.00 34.53 254 GLY A C 1
ATOM 1961 O O . GLY A 1 254 ? -22.630 -54.892 -10.168 1.00 34.53 254 GLY A O 1
ATOM 1962 N N . ILE A 1 255 ? -21.405 -55.132 -8.256 1.00 34.00 255 ILE A N 1
ATOM 1963 C CA . ILE A 1 255 ? -20.576 -56.347 -8.508 1.00 34.00 255 ILE A CA 1
ATOM 1964 C C . ILE A 1 255 ? -19.524 -56.222 -9.668 1.00 34.00 255 ILE A C 1
ATOM 1966 O O . ILE A 1 255 ? -19.829 -55.626 -10.686 1.00 34.00 255 ILE A O 1
ATOM 1970 N N . ILE A 1 256 ? -18.244 -56.656 -9.656 1.00 33.59 256 ILE A N 1
ATOM 1971 C CA . ILE A 1 256 ? -17.499 -57.829 -9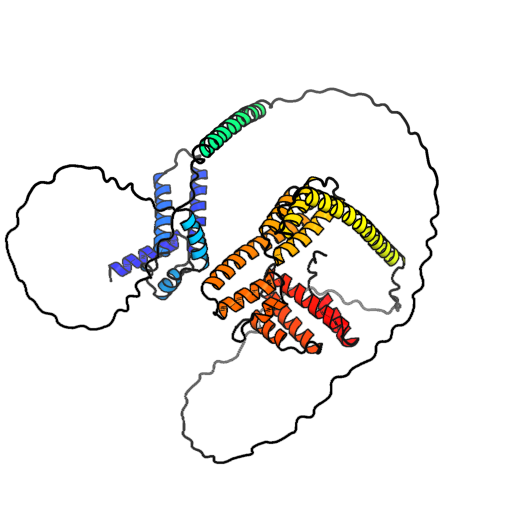.133 1.00 33.59 256 ILE A CA 1
ATOM 1972 C C . ILE A 1 256 ? -15.986 -57.490 -8.997 1.00 33.59 256 ILE A C 1
ATOM 1974 O O . ILE A 1 256 ? -15.436 -56.734 -9.794 1.00 33.59 256 ILE A O 1
ATOM 1978 N N . ALA A 1 257 ? -15.330 -58.092 -7.998 1.00 36.88 257 ALA A N 1
ATOM 1979 C CA . ALA A 1 257 ? -13.881 -58.140 -7.755 1.00 36.88 257 ALA A CA 1
ATOM 1980 C C . ALA A 1 257 ? -13.148 -59.198 -8.611 1.00 36.88 257 ALA A C 1
ATOM 1982 O O . ALA A 1 257 ? -13.788 -60.170 -8.981 1.00 36.88 257 ALA A O 1
ATOM 1983 N N . THR A 1 258 ? -11.825 -59.068 -8.817 1.00 32.84 258 THR A N 1
ATOM 1984 C CA . THR A 1 258 ? -10.794 -60.105 -8.513 1.00 32.84 258 THR A CA 1
ATOM 1985 C C . THR A 1 258 ? -9.404 -59.737 -9.059 1.00 32.84 258 THR A C 1
ATOM 1987 O O . THR A 1 258 ? -9.246 -59.516 -10.255 1.00 32.84 258 THR A O 1
ATOM 1990 N N . ASP A 1 259 ? -8.433 -59.707 -8.141 1.00 30.08 259 ASP A N 1
ATOM 1991 C CA . ASP A 1 259 ? -7.128 -60.399 -8.108 1.00 30.08 259 ASP A CA 1
ATOM 1992 C C . ASP A 1 259 ? -6.192 -60.506 -9.328 1.00 30.08 259 ASP A C 1
ATOM 1994 O O . ASP A 1 259 ? -6.542 -61.065 -10.363 1.00 30.08 259 ASP A O 1
ATOM 1998 N N . ALA A 1 260 ? -4.924 -60.119 -9.093 1.00 34.34 260 ALA A N 1
ATOM 1999 C CA . ALA A 1 260 ? -3.681 -60.929 -9.184 1.00 34.34 260 ALA A CA 1
ATOM 2000 C C . ALA A 1 260 ? -2.479 -59.984 -9.445 1.00 34.34 260 ALA A C 1
ATOM 2002 O O . ALA A 1 260 ? -2.455 -59.269 -10.437 1.00 34.34 260 ALA A O 1
ATOM 2003 N N . SER A 1 261 ? -1.564 -59.753 -8.495 1.00 33.44 261 SER A N 1
ATOM 2004 C CA . SER A 1 261 ? -0.411 -60.589 -8.094 1.00 33.44 261 SER A CA 1
ATOM 2005 C C . SER A 1 261 ? 0.718 -60.675 -9.136 1.00 33.44 261 SER A C 1
ATOM 2007 O O . SER A 1 261 ? 0.519 -61.262 -10.193 1.00 33.44 261 SER A O 1
ATOM 2009 N N . SER A 1 262 ? 1.899 -60.129 -8.789 1.00 32.31 262 SER A N 1
ATOM 2010 C CA . SER A 1 262 ? 3.270 -60.564 -9.170 1.00 32.31 262 SER A CA 1
ATOM 2011 C C . SER A 1 262 ? 4.272 -59.433 -8.822 1.00 32.31 262 SER A C 1
ATOM 2013 O O . SER A 1 262 ? 4.174 -58.345 -9.374 1.00 32.31 262 SER A O 1
ATOM 2015 N N . THR A 1 263 ? 5.029 -59.508 -7.712 1.00 33.62 263 THR A N 1
ATOM 2016 C CA . THR A 1 263 ? 6.447 -59.967 -7.604 1.00 33.62 263 THR A CA 1
ATOM 2017 C C . THR A 1 263 ? 7.419 -59.251 -8.565 1.00 33.62 263 THR A C 1
ATOM 2019 O O . THR A 1 263 ? 7.187 -59.236 -9.759 1.00 33.62 263 THR A O 1
ATOM 2022 N N . GLY A 1 264 ? 8.561 -58.668 -8.179 1.00 30.34 264 GLY A N 1
ATOM 2023 C CA . GLY A 1 264 ? 9.286 -58.566 -6.913 1.00 30.34 264 GLY A CA 1
ATOM 2024 C C . GLY A 1 264 ? 10.648 -57.858 -7.114 1.00 30.34 264 GLY A C 1
ATOM 2025 O O . GLY A 1 264 ? 10.970 -57.430 -8.217 1.00 30.34 264 GLY A O 1
ATOM 2026 N N . MET A 1 265 ? 11.439 -57.838 -6.033 1.00 32.78 265 MET A N 1
ATOM 2027 C CA . MET A 1 265 ? 12.897 -57.602 -5.928 1.00 32.78 265 MET A CA 1
ATOM 2028 C C . MET A 1 265 ? 13.461 -56.164 -5.781 1.00 32.78 265 MET A C 1
ATOM 2030 O O . MET A 1 265 ? 13.685 -55.425 -6.732 1.00 32.78 265 MET A O 1
ATOM 2034 N N . THR A 1 266 ? 13.777 -55.869 -4.511 1.00 37.75 266 THR A N 1
ATOM 2035 C CA . THR A 1 266 ? 14.952 -55.166 -3.928 1.00 37.75 266 THR A CA 1
ATOM 2036 C C . THR A 1 266 ? 16.301 -55.566 -4.571 1.00 37.75 266 THR A C 1
ATOM 2038 O O . THR A 1 266 ? 16.338 -56.640 -5.175 1.00 37.75 266 THR A O 1
ATOM 2041 N N . PRO A 1 267 ? 17.422 -54.792 -4.470 1.00 50.81 267 PRO A N 1
ATOM 2042 C CA . PRO A 1 267 ? 18.092 -54.2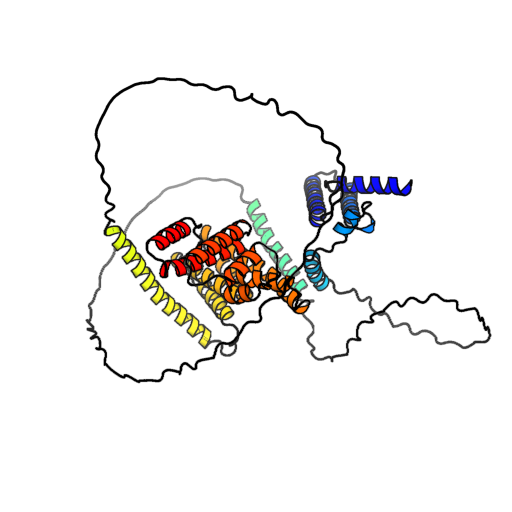98 -3.234 1.00 50.81 267 PRO A CA 1
ATOM 2043 C C . PRO A 1 267 ? 18.680 -52.864 -3.373 1.00 50.81 267 PRO A C 1
ATOM 2045 O O . PRO A 1 267 ? 18.601 -52.263 -4.432 1.00 50.81 267 PRO A O 1
ATOM 2048 N N . GLY A 1 268 ? 19.291 -52.189 -2.400 1.00 31.55 268 GLY A N 1
ATOM 2049 C CA . GLY A 1 268 ? 19.682 -52.464 -1.024 1.00 31.55 268 GLY A CA 1
ATOM 2050 C C . GLY A 1 268 ? 20.196 -51.152 -0.402 1.00 31.55 268 GLY A C 1
ATOM 2051 O O . GLY A 1 268 ? 20.628 -50.243 -1.111 1.00 31.55 268 GLY A O 1
ATOM 2052 N N . ALA A 1 269 ? 20.090 -51.050 0.919 1.00 36.94 269 ALA A N 1
ATOM 2053 C CA . ALA A 1 269 ? 20.600 -49.940 1.722 1.00 36.94 269 ALA A CA 1
ATOM 2054 C C . ALA A 1 269 ? 22.106 -50.092 2.004 1.00 36.94 269 ALA A C 1
ATOM 2056 O O . ALA A 1 269 ? 22.636 -51.204 1.925 1.00 36.94 269 ALA A O 1
ATOM 2057 N N . PRO A 1 270 ? 22.761 -49.007 2.447 1.00 51.97 270 PRO A N 1
ATOM 2058 C CA . PRO A 1 270 ? 23.567 -49.140 3.653 1.00 51.97 270 PRO A CA 1
ATOM 2059 C C . PRO A 1 270 ? 23.229 -48.072 4.705 1.00 51.97 270 PRO A C 1
ATOM 2061 O O . PRO A 1 270 ? 23.350 -46.868 4.493 1.00 51.97 270 PRO A O 1
ATOM 2064 N N . GLU A 1 271 ? 22.750 -48.591 5.830 1.00 34.28 271 GLU A N 1
ATOM 2065 C CA . GLU A 1 271 ? 23.130 -48.300 7.217 1.00 34.28 271 GLU A CA 1
ATOM 2066 C C . GLU A 1 271 ? 24.290 -47.294 7.407 1.00 34.28 271 GLU A C 1
ATOM 2068 O O . GLU A 1 271 ? 25.422 -47.555 7.001 1.00 34.28 271 GLU A O 1
ATOM 2073 N N . ILE A 1 272 ? 24.019 -46.159 8.070 1.00 37.97 272 ILE A N 1
ATOM 2074 C CA . ILE A 1 272 ? 25.046 -45.325 8.712 1.00 37.97 272 ILE A CA 1
ATOM 2075 C C . ILE A 1 272 ? 24.596 -44.999 10.137 1.00 37.97 272 ILE A C 1
ATOM 2077 O O . ILE A 1 272 ? 23.516 -44.456 10.374 1.00 37.97 272 ILE A O 1
ATOM 2081 N N . ASP A 1 273 ? 25.481 -45.374 11.054 1.00 33.56 273 ASP A N 1
ATOM 2082 C CA . ASP A 1 273 ? 25.408 -45.309 12.503 1.00 33.56 273 ASP A CA 1
ATOM 2083 C C . ASP A 1 273 ? 25.147 -43.916 13.086 1.00 33.56 273 ASP A C 1
ATOM 2085 O O . ASP A 1 273 ? 25.808 -42.925 12.768 1.00 33.56 273 ASP A O 1
ATOM 2089 N N . ALA A 1 274 ? 24.254 -43.893 14.074 1.00 39.16 274 ALA A N 1
ATOM 2090 C CA . ALA A 1 274 ? 24.114 -42.818 15.040 1.00 39.16 274 ALA A CA 1
ATOM 2091 C C . ALA A 1 274 ? 25.046 -43.069 16.235 1.00 39.16 274 ALA A C 1
ATOM 2093 O O . ALA A 1 274 ? 24.727 -43.869 17.115 1.00 39.16 274 ALA A O 1
ATOM 2094 N N . LYS A 1 275 ? 26.175 -42.354 16.306 1.00 34.25 275 LYS A N 1
ATOM 2095 C CA . LYS A 1 275 ? 26.928 -42.145 17.553 1.00 34.25 275 LYS A CA 1
ATOM 2096 C C . LYS A 1 275 ? 27.574 -40.761 17.588 1.00 34.25 275 LYS A C 1
ATOM 2098 O O . LYS A 1 275 ? 28.253 -40.364 16.651 1.00 34.25 275 LYS A O 1
ATOM 2103 N N . SER A 1 276 ? 27.466 -40.149 18.768 1.00 32.97 276 SER A N 1
ATOM 2104 C CA . SER A 1 276 ? 28.414 -39.189 19.344 1.00 32.97 276 SER A CA 1
ATOM 2105 C C . SER A 1 276 ? 28.406 -37.763 18.789 1.00 32.97 276 SER A C 1
ATOM 2107 O O . SER A 1 276 ? 29.090 -37.487 17.817 1.00 32.97 276 SER A O 1
ATOM 2109 N N . PHE A 1 277 ? 27.769 -36.832 19.510 1.00 33.22 277 PHE A N 1
ATOM 2110 C CA . PHE A 1 277 ? 28.353 -35.505 19.764 1.00 33.22 277 PHE A CA 1
ATOM 2111 C C . PHE A 1 277 ? 27.725 -34.865 21.018 1.00 33.22 277 PHE A C 1
ATOM 2113 O O . PHE A 1 277 ? 26.859 -34.001 20.944 1.00 33.22 277 PHE A O 1
ATOM 2120 N N . ASP A 1 278 ? 28.195 -35.318 22.182 1.00 34.59 278 ASP A N 1
ATOM 2121 C CA . ASP A 1 278 ? 28.150 -34.578 23.446 1.00 34.59 278 ASP A CA 1
ATOM 2122 C C . ASP A 1 278 ? 29.562 -34.052 23.715 1.00 34.59 278 ASP A C 1
ATOM 2124 O O . ASP A 1 278 ? 30.471 -34.842 23.972 1.00 34.59 278 ASP A O 1
ATOM 2128 N N . SER A 1 279 ? 29.759 -32.735 23.621 1.00 32.66 279 SER A N 1
ATOM 2129 C CA . SER A 1 279 ? 30.786 -31.947 24.328 1.00 32.66 279 SER A CA 1
ATOM 2130 C C . SER A 1 279 ? 31.028 -30.634 23.596 1.00 32.66 279 SER A C 1
ATOM 2132 O O . SER A 1 279 ? 31.574 -30.637 22.499 1.00 32.66 279 SER A O 1
ATOM 2134 N N . LEU A 1 280 ? 30.646 -29.519 24.227 1.00 32.94 280 LEU A N 1
ATOM 2135 C CA . LEU A 1 280 ? 31.451 -28.298 24.405 1.00 32.94 280 LEU A CA 1
ATOM 2136 C C . LEU A 1 280 ? 30.545 -27.178 24.945 1.00 32.94 280 LEU A C 1
ATOM 2138 O O . LEU A 1 280 ? 30.071 -26.311 24.217 1.00 32.94 280 LEU A O 1
ATOM 2142 N N . ARG A 1 281 ? 30.340 -27.161 26.266 1.00 31.69 281 ARG A N 1
ATOM 2143 C CA . ARG A 1 281 ? 30.050 -25.916 26.988 1.00 31.69 281 ARG A CA 1
ATOM 2144 C C . ARG A 1 281 ? 30.699 -25.974 28.363 1.00 31.69 281 ARG A C 1
ATOM 2146 O O . ARG A 1 281 ? 30.134 -26.486 29.320 1.00 31.69 281 ARG A O 1
ATOM 2153 N N . SER A 1 282 ? 31.931 -25.482 28.437 1.00 33.75 282 SER A N 1
ATOM 2154 C CA . SER A 1 282 ? 32.658 -25.298 29.688 1.00 33.75 282 SER A CA 1
ATOM 2155 C C . SER A 1 282 ? 32.708 -23.823 30.074 1.00 33.75 282 SER A C 1
ATOM 2157 O O . SER A 1 282 ? 33.079 -23.009 29.233 1.00 33.75 282 SER A O 1
ATOM 2159 N N . LYS A 1 283 ? 32.491 -23.572 31.374 1.00 33.12 283 LYS A N 1
ATOM 2160 C CA . LYS A 1 283 ? 33.011 -22.460 32.198 1.00 33.12 283 LYS A CA 1
ATOM 2161 C C . LYS A 1 283 ? 32.481 -21.069 31.820 1.00 33.12 283 LYS A C 1
ATOM 2163 O O . LYS A 1 283 ? 32.788 -20.542 30.767 1.00 33.12 283 LYS A O 1
ATOM 2168 N N . THR A 1 284 ? 31.698 -20.427 32.678 1.00 35.91 284 THR A N 1
ATOM 2169 C CA . THR A 1 284 ? 32.181 -19.872 33.950 1.00 35.91 284 THR A CA 1
ATOM 2170 C C . THR A 1 284 ? 31.208 -20.109 35.105 1.00 35.91 284 THR A C 1
ATOM 2172 O O . THR A 1 284 ? 30.004 -19.903 34.983 1.00 35.91 284 THR A O 1
ATOM 2175 N N . GLY A 1 285 ? 31.758 -20.554 36.234 1.00 32.25 285 GLY A N 1
ATOM 2176 C CA . GLY A 1 285 ? 31.066 -20.571 37.515 1.00 32.25 285 GLY A CA 1
ATOM 2177 C C . GLY A 1 285 ? 31.194 -19.227 38.223 1.00 32.25 285 GLY A C 1
ATOM 2178 O O . GLY A 1 285 ? 32.169 -18.504 38.022 1.00 32.25 285 GLY A O 1
ATOM 2179 N N . ASN A 1 286 ? 30.216 -18.934 39.071 1.00 32.94 286 ASN A N 1
ATOM 2180 C CA . ASN A 1 286 ? 30.448 -18.217 40.313 1.00 32.94 286 ASN A CA 1
ATOM 2181 C C . ASN A 1 286 ? 29.392 -18.681 41.316 1.00 32.94 286 ASN A C 1
ATOM 2183 O O . ASN A 1 286 ? 28.219 -18.322 41.229 1.00 32.94 286 ASN A O 1
ATOM 2187 N N . ASP A 1 287 ? 29.843 -19.526 42.236 1.00 36.19 287 ASP A N 1
ATOM 2188 C CA . ASP A 1 287 ? 29.159 -19.833 43.479 1.00 36.19 287 ASP A CA 1
ATOM 2189 C C . ASP A 1 287 ? 29.259 -18.621 44.406 1.00 36.19 287 ASP A C 1
ATOM 2191 O O . ASP A 1 287 ? 30.349 -18.080 44.599 1.00 36.19 287 ASP A O 1
ATOM 2195 N N . SER A 1 288 ? 28.156 -18.236 45.047 1.00 37.28 288 SER A N 1
ATOM 2196 C CA . SER A 1 288 ? 28.192 -17.724 46.419 1.00 37.28 288 SER A CA 1
ATOM 2197 C C . SER A 1 288 ? 26.820 -17.792 47.086 1.00 37.28 288 SER A C 1
ATOM 2199 O O . SER A 1 288 ? 25.884 -17.094 46.718 1.00 37.28 288 SER A O 1
ATOM 2201 N N . ALA A 1 289 ? 26.799 -18.629 48.123 1.00 38.59 289 ALA A N 1
ATOM 2202 C CA . ALA A 1 289 ? 26.105 -18.462 49.395 1.00 38.59 289 ALA A CA 1
ATOM 2203 C C . ALA A 1 289 ? 24.564 -18.490 49.440 1.00 38.59 289 ALA A C 1
ATOM 2205 O O . ALA A 1 289 ? 23.864 -17.495 49.289 1.00 38.59 289 ALA A O 1
ATOM 2206 N N . LYS A 1 290 ? 24.085 -19.663 49.877 1.00 41.72 290 LYS A N 1
ATOM 2207 C CA . LYS A 1 290 ? 22.956 -19.841 50.799 1.00 41.72 290 LYS A CA 1
ATOM 2208 C C . LYS A 1 290 ? 22.998 -18.824 51.952 1.00 41.72 290 LYS A C 1
ATOM 2210 O O . LYS A 1 290 ? 23.979 -18.790 52.693 1.00 41.72 290 LYS A O 1
ATOM 2215 N N . SER A 1 291 ? 21.878 -18.157 52.213 1.00 39.00 291 SER A N 1
ATOM 2216 C CA . SER A 1 291 ? 21.441 -17.862 53.579 1.00 39.00 291 SER A CA 1
ATOM 2217 C C . SER A 1 291 ? 19.930 -18.080 53.677 1.00 39.00 291 SER A C 1
ATOM 2219 O O . SER A 1 291 ? 19.188 -17.948 52.707 1.00 39.00 291 SER A O 1
ATOM 2221 N N . SER A 1 292 ? 19.517 -18.558 54.839 1.00 44.75 292 SER A N 1
ATOM 2222 C CA . SER A 1 292 ? 18.221 -19.147 55.141 1.00 44.75 292 SER A CA 1
ATOM 2223 C C . SER A 1 292 ? 17.457 -18.298 56.155 1.00 44.75 292 SER A C 1
ATOM 2225 O O . SER A 1 292 ? 18.043 -17.925 57.170 1.00 44.75 292 SER A O 1
ATOM 2227 N N . GLY A 1 293 ? 16.147 -18.145 55.923 1.00 35.19 293 GLY A N 1
ATOM 2228 C CA . GLY A 1 293 ? 15.103 -17.826 56.914 1.00 35.19 293 GLY A CA 1
ATOM 2229 C C . GLY A 1 293 ? 14.622 -16.365 56.950 1.00 35.19 293 GLY A C 1
ATOM 2230 O O . GLY A 1 293 ? 15.341 -15.486 56.482 1.00 35.19 293 GLY A O 1
ATOM 2231 N N . PRO A 1 294 ? 13.498 -16.068 57.632 1.00 52.56 294 PRO A N 1
ATOM 2232 C CA . PRO A 1 294 ? 12.204 -16.767 57.614 1.00 52.56 294 PRO A CA 1
ATOM 2233 C C . PRO A 1 294 ? 11.000 -15.803 57.410 1.00 52.56 294 PRO A C 1
ATOM 2235 O O . PRO A 1 294 ? 11.155 -14.588 57.455 1.00 52.56 294 PRO A O 1
ATOM 2238 N N . ASP A 1 295 ? 9.826 -16.395 57.172 1.00 49.44 295 ASP A N 1
ATOM 2239 C CA . ASP A 1 295 ? 8.438 -15.921 57.358 1.00 49.44 295 ASP A CA 1
ATOM 2240 C C . ASP A 1 295 ? 8.161 -14.430 57.652 1.00 49.44 295 ASP A C 1
ATOM 2242 O O . ASP A 1 295 ? 8.521 -13.907 58.707 1.00 49.44 295 ASP A O 1
ATOM 2246 N N . ALA A 1 296 ? 7.359 -13.800 56.783 1.00 37.62 296 ALA A N 1
ATOM 2247 C CA . ALA A 1 296 ? 6.467 -12.702 57.159 1.00 37.62 296 ALA A CA 1
ATOM 2248 C C . ALA A 1 296 ? 5.283 -12.593 56.180 1.00 37.62 296 ALA A C 1
ATOM 2250 O O . ALA A 1 296 ? 5.462 -12.399 54.977 1.00 37.62 296 ALA A O 1
ATOM 2251 N N . ASP A 1 297 ? 4.082 -12.718 56.741 1.00 50.41 297 ASP A N 1
ATOM 2252 C CA . ASP A 1 297 ? 2.794 -12.375 56.148 1.00 50.41 297 ASP A CA 1
ATOM 2253 C C . ASP A 1 297 ? 2.762 -10.926 55.631 1.00 50.41 297 ASP A C 1
ATOM 2255 O O . ASP A 1 297 ? 3.086 -9.995 56.371 1.00 50.41 297 ASP A O 1
ATOM 2259 N N . THR A 1 298 ? 2.253 -10.719 54.411 1.00 41.31 298 THR A N 1
ATOM 2260 C CA . THR A 1 298 ? 1.791 -9.396 53.955 1.00 41.31 298 THR A CA 1
ATOM 2261 C C . THR A 1 298 ? 0.559 -9.552 53.053 1.00 41.31 298 THR A C 1
ATOM 2263 O O . THR A 1 298 ? 0.528 -10.460 52.218 1.00 41.31 298 THR A O 1
ATOM 2266 N N . PRO A 1 299 ? -0.479 -8.709 53.222 1.00 49.53 299 PRO A N 1
ATOM 2267 C CA . PRO A 1 299 ? -1.800 -8.942 52.658 1.00 49.53 299 PRO A CA 1
ATOM 2268 C C . PRO A 1 299 ? -1.920 -8.445 51.215 1.00 49.53 299 PRO A C 1
ATOM 2270 O O . PRO A 1 299 ? -1.215 -7.537 50.784 1.00 49.53 299 PRO A O 1
ATOM 2273 N N . SER A 1 300 ? -2.882 -9.030 50.504 1.00 51.09 300 SER A N 1
ATOM 2274 C CA . SER A 1 300 ? -3.448 -8.525 49.252 1.00 51.09 300 SER A CA 1
ATOM 2275 C C . SER A 1 300 ? -4.122 -7.167 49.470 1.00 51.09 300 SER A C 1
ATOM 2277 O O . SER A 1 300 ? -4.957 -7.047 50.370 1.00 51.09 300 SER A O 1
ATOM 2279 N N . PRO A 1 301 ? -3.823 -6.168 48.628 1.00 56.88 301 PRO A N 1
ATOM 2280 C CA . PRO A 1 301 ? -4.907 -5.336 48.112 1.00 56.88 301 PRO A CA 1
ATOM 2281 C C . PRO A 1 301 ? -4.657 -4.928 46.655 1.00 56.88 301 PRO A C 1
ATOM 2283 O O . PRO A 1 301 ? -3.566 -4.478 46.346 1.00 56.88 301 PRO A O 1
ATOM 2286 N N . PHE A 1 302 ? -5.653 -5.041 45.777 1.00 39.69 302 PHE A N 1
ATOM 2287 C CA . PHE A 1 302 ? -5.891 -4.094 44.675 1.00 39.69 302 PHE A CA 1
ATOM 2288 C C . PHE A 1 302 ? -7.185 -4.500 43.955 1.00 39.69 302 PHE A C 1
ATOM 2290 O O . PHE A 1 302 ? -7.166 -5.145 42.910 1.00 39.69 302 PHE A O 1
ATOM 2297 N N . ASP A 1 303 ? -8.322 -4.110 44.533 1.00 46.31 303 ASP A N 1
ATOM 2298 C CA . ASP A 1 303 ? -9.509 -3.843 43.727 1.00 46.31 303 ASP A CA 1
ATOM 2299 C C . ASP A 1 303 ? -9.249 -2.510 43.016 1.00 46.31 303 ASP A C 1
ATOM 2301 O O . ASP A 1 303 ? -9.050 -1.473 43.652 1.00 46.31 303 ASP A O 1
ATOM 2305 N N . GLY A 1 304 ? -9.133 -2.566 41.689 1.00 48.25 304 GLY A N 1
ATOM 2306 C CA . GLY A 1 304 ? -8.882 -1.417 40.826 1.00 48.25 304 GLY A CA 1
ATOM 2307 C C . GLY A 1 304 ? -10.103 -0.508 40.746 1.00 48.25 304 GLY A C 1
ATOM 2308 O O . GLY A 1 304 ? -10.845 -0.535 39.766 1.00 48.25 304 GLY A O 1
ATOM 2309 N N . GLU A 1 305 ? -10.314 0.302 41.777 1.00 49.72 305 GLU A N 1
ATOM 2310 C CA . GLU A 1 305 ? -11.271 1.399 41.744 1.00 49.72 305 GLU A CA 1
ATOM 2311 C C . GLU A 1 305 ? -10.703 2.484 40.816 1.00 49.72 305 GLU A C 1
ATOM 2313 O O . GLU A 1 305 ? -9.704 3.140 41.109 1.00 49.72 305 GLU A O 1
ATOM 2318 N N . SER A 1 306 ? -11.280 2.574 39.617 1.00 52.59 306 SER A N 1
ATOM 2319 C CA . SER A 1 306 ? -10.853 3.508 38.575 1.00 52.59 306 SER A CA 1
ATOM 2320 C C . SER A 1 306 ? -11.039 4.934 39.084 1.00 52.59 306 SER A C 1
ATOM 2322 O O . SER A 1 306 ? -12.154 5.315 39.435 1.00 52.59 306 SER A O 1
ATOM 2324 N N . ASP A 1 307 ? -9.951 5.706 39.145 1.00 66.88 307 ASP A N 1
ATOM 2325 C CA . ASP A 1 307 ? -9.956 7.061 39.694 1.00 66.88 307 ASP A CA 1
ATOM 2326 C C . ASP A 1 307 ? -11.000 7.925 38.951 1.00 66.88 307 ASP A C 1
ATOM 2328 O O . ASP A 1 307 ? -10.847 8.181 37.748 1.00 66.88 307 ASP A O 1
ATOM 2332 N N . PRO A 1 308 ? -12.075 8.388 39.620 1.00 77.12 308 PRO A N 1
ATOM 2333 C CA . PRO A 1 308 ? -13.144 9.158 38.982 1.00 77.12 308 PRO A CA 1
ATOM 2334 C C . PRO A 1 308 ? -12.632 10.463 38.355 1.00 77.12 308 PRO A C 1
ATOM 2336 O O . PRO A 1 308 ? -13.271 11.015 37.459 1.00 77.12 308 PRO A O 1
ATOM 2339 N N . ARG A 1 309 ? -11.448 10.937 38.764 1.00 73.44 309 ARG A N 1
ATOM 2340 C CA . ARG A 1 309 ? -10.792 12.105 38.169 1.00 73.44 309 ARG A CA 1
ATOM 2341 C C . ARG A 1 309 ? -10.275 11.841 36.760 1.00 73.44 309 ARG A C 1
ATOM 2343 O O . ARG A 1 309 ? -10.294 12.760 35.945 1.00 73.44 309 ARG A O 1
ATOM 2350 N N . GLN A 1 310 ? -9.869 10.609 36.455 1.00 62.53 310 GLN A N 1
ATOM 2351 C CA . GLN A 1 310 ? -9.414 10.230 35.118 1.00 62.53 310 GLN A CA 1
ATOM 2352 C C . GLN A 1 310 ? -10.598 10.203 34.140 1.00 62.53 310 GLN A C 1
ATOM 2354 O O . GLN A 1 310 ? -10.533 10.806 33.073 1.00 62.53 310 GLN A O 1
ATOM 2359 N N . SER A 1 311 ? -11.733 9.637 34.569 1.00 77.19 311 SER A N 1
ATOM 2360 C CA . SER A 1 311 ? -12.980 9.653 33.792 1.00 77.19 311 SER A CA 1
ATOM 2361 C C . SER A 1 311 ? -13.491 11.071 33.514 1.00 77.19 311 SER A C 1
ATOM 2363 O O . SER A 1 311 ? -14.059 11.314 32.448 1.00 77.19 311 SER A O 1
ATOM 2365 N N . GLU A 1 312 ? -13.325 12.010 34.450 1.00 80.75 312 GLU A N 1
ATOM 2366 C CA . GLU A 1 312 ? -13.738 13.403 34.244 1.00 80.75 312 GLU A CA 1
ATOM 2367 C C . GLU A 1 312 ? -12.784 14.149 33.295 1.00 80.75 312 GLU A C 1
ATOM 2369 O O . GLU A 1 312 ? -13.228 14.976 32.493 1.00 80.75 312 GLU A O 1
ATOM 2374 N N . LEU A 1 313 ? -11.484 13.837 33.338 1.00 80.31 313 LEU A N 1
ATOM 2375 C CA . LEU A 1 313 ? -10.489 14.405 32.429 1.00 80.31 313 LEU A CA 1
ATOM 2376 C C . LEU A 1 313 ? -10.739 13.959 30.980 1.00 80.31 313 LEU A C 1
ATOM 2378 O O . LEU A 1 313 ? -10.769 14.801 30.079 1.00 80.31 313 LEU A O 1
ATOM 2382 N N . ASP A 1 314 ? -11.014 12.671 30.777 1.00 69.00 314 ASP A N 1
ATOM 2383 C CA . ASP A 1 314 ? -11.312 12.094 29.463 1.00 69.00 314 ASP A CA 1
ATOM 2384 C C . ASP A 1 314 ? -12.632 12.647 28.899 1.00 69.00 314 ASP A C 1
ATOM 2386 O O . ASP A 1 314 ? -12.714 13.023 27.726 1.00 69.00 314 ASP A O 1
ATOM 2390 N N . ALA A 1 315 ? -13.655 12.817 29.747 1.00 74.88 315 ALA A N 1
ATOM 2391 C CA . ALA A 1 315 ? -14.920 13.442 29.358 1.00 74.88 315 ALA A CA 1
ATOM 2392 C C . ALA A 1 315 ? -14.748 14.921 28.958 1.00 74.88 315 ALA A C 1
ATOM 2394 O O . ALA A 1 315 ? -15.363 15.387 27.992 1.00 74.88 315 ALA A O 1
ATOM 2395 N N . ARG A 1 316 ? -13.880 15.671 29.653 1.00 71.50 316 ARG A N 1
ATOM 2396 C CA . ARG A 1 316 ? -13.555 17.060 29.284 1.00 71.50 316 ARG A CA 1
ATOM 2397 C C . ARG A 1 316 ? -12.791 17.132 27.967 1.00 71.50 316 ARG A C 1
ATOM 2399 O O . ARG A 1 316 ? -13.144 17.967 27.133 1.00 71.50 316 ARG A O 1
ATOM 2406 N N . GLN A 1 317 ? -11.820 16.248 27.738 1.00 66.75 317 GLN A N 1
ATOM 2407 C CA . GLN A 1 317 ? -11.097 16.169 26.464 1.00 66.75 317 GLN A CA 1
ATOM 2408 C C . GLN A 1 317 ? -12.039 15.841 25.296 1.00 66.75 317 GLN A C 1
ATOM 2410 O O . GLN A 1 317 ? -12.016 16.542 24.284 1.00 66.75 317 GLN A O 1
ATOM 2415 N N . GLN A 1 318 ? -12.950 14.877 25.460 1.00 60.69 318 GLN A N 1
ATOM 2416 C CA . GLN A 1 318 ? -13.965 14.563 24.447 1.00 60.69 318 GLN A CA 1
ATOM 2417 C C . GLN A 1 318 ? -14.921 15.737 24.179 1.00 60.69 318 GLN A C 1
ATOM 2419 O O . GLN A 1 318 ? -15.285 15.991 23.029 1.00 60.69 318 GLN A O 1
ATOM 2424 N N . SER A 1 319 ? -15.307 16.499 25.209 1.00 60.16 319 SER A N 1
ATOM 2425 C CA . SER A 1 319 ? -16.170 17.677 25.035 1.00 60.16 319 SER A CA 1
ATOM 2426 C C . SER A 1 319 ? -15.487 18.812 24.260 1.00 60.16 319 SER A C 1
ATOM 2428 O O . SER A 1 319 ? -16.120 19.438 23.409 1.00 60.16 319 SER A O 1
ATOM 2430 N N . LEU A 1 320 ? -14.185 19.034 24.485 1.00 54.38 320 LEU A N 1
ATOM 2431 C CA . LEU A 1 320 ? -13.395 20.047 23.779 1.00 54.38 320 LEU A CA 1
ATOM 2432 C C . LEU A 1 320 ? -13.165 19.675 22.312 1.00 54.38 320 LEU A C 1
ATOM 2434 O O . LEU A 1 320 ? -13.271 20.542 21.445 1.00 54.38 320 LEU A O 1
ATOM 2438 N N . LEU A 1 321 ? -12.926 18.392 22.023 1.00 55.75 321 LEU A N 1
ATOM 2439 C CA . LEU A 1 321 ? -12.844 17.887 20.649 1.00 55.75 321 LEU A CA 1
ATOM 2440 C C . LEU A 1 321 ? -14.170 18.082 19.902 1.00 55.75 321 LEU A C 1
ATOM 2442 O O . LEU A 1 321 ? -14.175 18.514 18.753 1.00 55.75 321 LEU A O 1
ATOM 2446 N N . LYS A 1 322 ? -15.305 17.855 20.575 1.00 56.53 322 LYS A N 1
ATOM 2447 C CA . LYS A 1 322 ? -16.639 18.023 19.983 1.00 56.53 322 LYS A CA 1
ATOM 2448 C C . LYS A 1 322 ? -16.987 19.485 19.682 1.00 56.53 322 LYS A C 1
ATOM 2450 O O . LYS A 1 322 ? -17.611 19.758 18.661 1.00 56.53 322 LYS A O 1
ATOM 2455 N N . ILE A 1 323 ? -16.580 20.421 20.543 1.00 54.12 323 ILE A N 1
ATOM 2456 C CA . ILE A 1 323 ? -16.748 21.863 20.298 1.00 54.12 323 ILE A CA 1
ATOM 2457 C C . ILE A 1 323 ? -15.854 22.305 19.130 1.00 54.12 323 ILE A C 1
ATOM 2459 O O . ILE A 1 323 ? -16.358 22.910 18.188 1.00 54.12 323 ILE A O 1
ATOM 2463 N N . ARG A 1 324 ? -14.572 21.902 19.118 1.00 58.50 324 ARG A N 1
ATOM 2464 C CA . ARG A 1 324 ? -13.643 22.197 18.009 1.00 58.50 324 ARG A CA 1
ATOM 2465 C C . ARG A 1 324 ? -14.128 21.648 16.664 1.00 58.50 324 ARG A C 1
ATOM 2467 O O . ARG A 1 324 ? -13.959 22.317 15.653 1.00 58.50 324 ARG A O 1
ATOM 2474 N N . TRP A 1 325 ? -14.755 20.471 16.640 1.00 49.03 325 TRP A N 1
ATOM 2475 C CA . TRP A 1 325 ? -15.312 19.894 15.412 1.00 49.03 325 TRP A CA 1
ATOM 2476 C C . TRP A 1 325 ? -16.464 20.726 14.830 1.00 49.03 325 TRP A C 1
ATOM 2478 O O . TRP A 1 325 ? -16.569 20.895 13.615 1.00 49.03 325 TRP A O 1
ATOM 2488 N N . ASN A 1 326 ? -17.324 21.290 15.681 1.00 51.69 326 ASN A N 1
ATOM 2489 C CA . ASN A 1 326 ? -18.433 22.134 15.229 1.00 51.69 326 ASN A CA 1
ATOM 2490 C C . ASN A 1 326 ? -17.943 23.474 14.658 1.00 51.69 326 ASN A C 1
ATOM 2492 O O . ASN A 1 326 ? -18.464 23.931 13.641 1.00 51.69 326 ASN A O 1
ATOM 2496 N N . ASP A 1 327 ? -16.913 24.068 15.259 1.00 56.97 327 ASP A N 1
ATOM 2497 C CA . ASP A 1 327 ? -16.306 25.302 14.745 1.00 56.97 327 ASP A CA 1
ATOM 2498 C C . ASP A 1 327 ? -15.567 25.040 13.422 1.00 56.97 327 ASP A C 1
ATOM 2500 O O . ASP A 1 327 ? -15.732 25.772 12.447 1.00 56.97 327 ASP A O 1
ATOM 2504 N N . LEU A 1 328 ? -14.843 23.920 13.337 1.00 52.50 328 LEU A N 1
ATOM 2505 C CA . LEU A 1 328 ? -14.151 23.495 12.124 1.00 52.50 328 LEU A CA 1
ATOM 2506 C C . LEU A 1 328 ? -15.126 23.186 10.982 1.00 52.50 328 LEU A C 1
ATOM 2508 O O . LEU A 1 328 ? -14.890 23.586 9.850 1.00 52.50 328 LEU A O 1
ATOM 2512 N N . THR A 1 329 ? -16.237 22.497 11.250 1.00 51.50 329 THR A N 1
ATOM 2513 C CA . THR A 1 329 ? -17.252 22.230 10.218 1.00 51.50 329 THR A CA 1
ATOM 2514 C C . THR A 1 329 ? -17.934 23.512 9.748 1.00 51.50 329 THR A C 1
ATOM 2516 O O . THR A 1 329 ? -18.283 23.603 8.571 1.00 51.50 329 THR A O 1
ATOM 2519 N N . ALA A 1 330 ? -18.074 24.526 10.607 1.00 58.25 330 ALA A N 1
ATOM 2520 C CA . ALA A 1 330 ? -18.561 25.843 10.210 1.00 58.25 330 ALA A CA 1
ATOM 2521 C C . ALA A 1 330 ? -17.562 26.580 9.298 1.00 58.25 330 ALA A C 1
ATOM 2523 O O . ALA A 1 330 ? -17.978 27.114 8.262 1.00 58.25 330 ALA A O 1
ATOM 2524 N N . ASP A 1 331 ? -16.267 26.541 9.622 1.00 57.75 331 ASP A N 1
ATOM 2525 C CA . ASP A 1 331 ? -15.194 27.117 8.801 1.00 57.75 331 ASP A CA 1
ATOM 2526 C C . ASP A 1 331 ? -15.042 26.377 7.471 1.00 57.75 331 ASP A C 1
ATOM 2528 O O . ASP A 1 331 ? -15.038 26.992 6.408 1.00 57.75 331 ASP A O 1
ATOM 2532 N N . LEU A 1 332 ? -15.037 25.047 7.491 1.00 53.44 332 LEU A N 1
ATOM 2533 C CA . LEU A 1 332 ? -14.920 24.211 6.301 1.00 53.44 332 LEU A CA 1
ATOM 2534 C C . LEU A 1 332 ? -16.161 24.361 5.408 1.00 53.44 332 LEU A C 1
ATOM 2536 O O . LEU A 1 332 ? -16.035 24.512 4.196 1.00 53.44 332 LEU A O 1
ATOM 2540 N N . ALA A 1 333 ? -17.365 24.467 5.981 1.00 56.31 333 ALA A N 1
ATOM 2541 C CA . ALA A 1 333 ? -18.575 24.816 5.233 1.00 56.31 333 ALA A CA 1
ATOM 2542 C C . ALA A 1 333 ? -18.556 26.259 4.697 1.00 56.31 333 ALA A C 1
ATOM 2544 O O . ALA A 1 333 ? -19.194 26.546 3.683 1.00 56.31 333 ALA A O 1
ATOM 2545 N N . SER A 1 334 ? -17.875 27.193 5.364 1.00 61.88 334 SER A N 1
ATOM 2546 C CA . SER A 1 334 ? -17.668 28.563 4.876 1.00 61.88 334 SER A CA 1
ATOM 2547 C C . SER A 1 334 ? -16.709 28.586 3.680 1.00 61.88 334 SER A C 1
ATOM 2549 O O . SER A 1 334 ? -17.025 29.166 2.637 1.00 61.88 334 SER A O 1
ATOM 2551 N N . VAL A 1 335 ? -15.594 27.859 3.773 1.00 57.50 335 VAL A N 1
ATOM 2552 C CA . VAL A 1 335 ? -14.605 27.688 2.700 1.00 57.50 335 VAL A CA 1
ATOM 2553 C C . VAL A 1 335 ? -15.228 26.979 1.501 1.00 57.50 335 VAL A C 1
ATOM 2555 O O . VAL A 1 335 ? -15.177 27.498 0.388 1.00 57.50 335 VAL A O 1
ATOM 2558 N N . LEU A 1 336 ? -15.926 25.861 1.720 1.00 53.38 336 LEU A N 1
ATOM 2559 C CA . LEU A 1 336 ? -16.624 25.134 0.659 1.00 53.38 336 LEU A CA 1
ATOM 2560 C C . LEU A 1 336 ? -17.705 25.989 -0.015 1.00 53.38 336 LEU A C 1
ATOM 2562 O O . LEU A 1 336 ? -17.845 25.928 -1.234 1.00 53.38 336 LEU A O 1
ATOM 2566 N N . ARG A 1 337 ? -18.436 26.832 0.731 1.00 61.00 337 ARG A N 1
ATOM 2567 C CA . ARG A 1 337 ? -19.394 27.792 0.144 1.00 61.00 337 ARG A CA 1
ATOM 2568 C C . ARG A 1 337 ? -18.703 28.874 -0.682 1.00 61.00 337 ARG A C 1
ATOM 2570 O O . ARG A 1 337 ? -19.213 29.236 -1.740 1.00 61.00 337 ARG A O 1
ATOM 2577 N N . THR A 1 338 ? -17.548 29.354 -0.234 1.00 59.41 338 THR A N 1
ATOM 2578 C CA . THR A 1 338 ? -16.752 30.365 -0.947 1.00 59.41 338 THR A CA 1
ATOM 2579 C C . THR A 1 338 ? -16.187 29.800 -2.254 1.00 59.41 338 THR A C 1
ATOM 2581 O O . THR A 1 338 ? -16.294 30.433 -3.304 1.00 59.41 338 THR A O 1
ATOM 2584 N N . ILE A 1 339 ? -15.687 28.562 -2.228 1.00 52.47 339 ILE A N 1
ATOM 2585 C CA . ILE A 1 339 ? -15.177 27.850 -3.408 1.00 52.47 339 ILE A CA 1
ATOM 2586 C C . ILE A 1 339 ? -16.320 27.517 -4.382 1.00 52.47 339 ILE A C 1
ATOM 2588 O O . ILE A 1 339 ? -16.217 27.802 -5.578 1.00 52.47 339 ILE A O 1
ATOM 2592 N N . ALA A 1 340 ? -17.449 27.006 -3.876 1.00 51.12 340 ALA A N 1
ATOM 2593 C CA . ALA A 1 340 ? -18.630 26.680 -4.681 1.00 51.12 340 ALA A CA 1
ATOM 2594 C C . ALA A 1 340 ? -19.289 27.915 -5.323 1.00 51.12 340 ALA A C 1
ATOM 2596 O O . ALA A 1 340 ? -19.874 27.810 -6.402 1.00 51.12 340 ALA A O 1
ATOM 2597 N N . GLY A 1 341 ? -19.179 29.090 -4.693 1.00 51.09 341 GLY A N 1
ATOM 2598 C CA . GLY A 1 341 ? -19.659 30.358 -5.246 1.00 51.09 341 GLY A CA 1
ATOM 2599 C C . GLY A 1 341 ? -18.822 30.886 -6.418 1.00 51.09 341 GLY A C 1
ATOM 2600 O O . GLY A 1 341 ? -19.351 31.619 -7.252 1.00 51.09 341 GLY A O 1
ATOM 2601 N N . SER A 1 342 ? -17.547 30.493 -6.513 1.00 45.97 342 SER A N 1
ATOM 2602 C CA . SER A 1 342 ? -16.587 31.049 -7.479 1.00 45.97 342 SER A CA 1
ATOM 2603 C C . SER A 1 342 ? -16.449 30.231 -8.777 1.00 45.97 342 SER A C 1
ATOM 2605 O O . SER A 1 342 ? -16.015 30.757 -9.799 1.00 45.97 342 SER A O 1
ATOM 2607 N N . THR A 1 343 ? -16.855 28.953 -8.805 1.00 42.84 343 THR A N 1
ATOM 2608 C CA . THR A 1 343 ? -16.579 28.047 -9.945 1.00 42.84 343 THR A CA 1
ATOM 2609 C C . THR A 1 343 ? -17.789 27.199 -10.360 1.00 42.84 343 THR A C 1
ATOM 2611 O O . THR A 1 343 ? -17.963 26.049 -9.968 1.00 42.84 343 THR A O 1
ATOM 2614 N N . ARG A 1 344 ? -18.641 27.752 -11.233 1.00 42.84 344 ARG A N 1
ATOM 2615 C CA . ARG A 1 344 ? -19.849 27.070 -11.751 1.00 42.84 344 ARG A CA 1
ATOM 2616 C C . ARG A 1 344 ? -19.589 26.029 -12.859 1.00 42.84 344 ARG A C 1
ATOM 2618 O O . ARG A 1 344 ? -20.545 25.416 -13.318 1.00 42.84 344 ARG A O 1
ATOM 2625 N N . SER A 1 345 ? -18.339 25.813 -13.289 1.00 43.38 345 SER A N 1
ATOM 2626 C CA . SER A 1 345 ? -17.984 24.957 -14.442 1.00 43.38 345 SER A CA 1
ATOM 2627 C C . SER A 1 345 ? -17.170 23.693 -14.118 1.00 43.38 345 SER A C 1
ATOM 2629 O O . SER A 1 345 ? -16.616 23.095 -15.030 1.00 43.38 345 SER A O 1
ATOM 2631 N N . PHE A 1 346 ? -17.069 23.279 -12.852 1.00 45.75 346 PHE A N 1
ATOM 2632 C CA . PHE A 1 346 ? -16.166 22.195 -12.415 1.00 45.75 346 PHE A CA 1
ATOM 2633 C C . PHE A 1 346 ? -16.903 21.032 -11.730 1.00 45.75 346 PHE A C 1
ATOM 2635 O O . PHE A 1 346 ? -16.550 20.641 -10.620 1.00 45.75 346 PHE A O 1
ATOM 2642 N N . ILE A 1 347 ? -17.994 20.531 -12.314 1.00 51.59 347 ILE A N 1
ATOM 2643 C CA . ILE A 1 347 ? -18.912 19.561 -11.675 1.00 51.59 347 ILE A CA 1
ATOM 2644 C C . ILE A 1 347 ? -18.282 18.167 -11.444 1.00 51.59 347 ILE A C 1
ATOM 2646 O O . ILE A 1 347 ? -18.763 17.442 -10.580 1.00 51.59 347 ILE A O 1
ATOM 2650 N N . ASP A 1 348 ? -17.153 17.838 -12.076 1.00 54.78 348 ASP A N 1
ATOM 2651 C CA . ASP A 1 348 ? -16.800 16.425 -12.287 1.00 54.78 348 ASP A CA 1
ATOM 2652 C C . ASP A 1 348 ? -15.715 15.818 -11.370 1.00 54.78 348 ASP A C 1
ATOM 2654 O O . ASP A 1 348 ? -15.385 14.652 -11.543 1.00 54.78 348 ASP A O 1
ATOM 2658 N N . ALA A 1 349 ? -15.169 16.534 -10.377 1.00 76.19 349 ALA A N 1
ATOM 2659 C CA . ALA A 1 349 ? -14.125 15.969 -9.499 1.00 76.19 349 ALA A CA 1
ATOM 2660 C C . ALA A 1 349 ? -14.262 16.425 -8.030 1.00 76.19 349 ALA A C 1
ATOM 2662 O O . ALA A 1 349 ? -13.677 17.448 -7.653 1.00 76.19 349 ALA A O 1
ATOM 2663 N N . PRO A 1 350 ? -15.044 15.720 -7.186 1.00 82.44 350 PRO A N 1
ATOM 2664 C CA . PRO A 1 350 ? -15.189 16.068 -5.770 1.00 82.44 350 PRO A CA 1
ATOM 2665 C C . PRO A 1 350 ? -13.847 16.030 -5.024 1.00 82.44 350 PRO A C 1
ATOM 2667 O O . PRO A 1 350 ? -13.561 16.958 -4.268 1.00 82.44 350 PRO A O 1
ATOM 2670 N N . ASP A 1 351 ? -12.989 15.049 -5.313 1.00 89.25 351 ASP A N 1
ATOM 2671 C CA . ASP A 1 351 ? -11.690 14.894 -4.646 1.00 89.25 351 ASP A CA 1
ATOM 2672 C C . ASP A 1 351 ? -10.743 16.064 -4.957 1.00 89.25 351 ASP A C 1
ATOM 2674 O O . ASP A 1 351 ? -10.108 16.614 -4.058 1.00 89.25 351 ASP A O 1
ATOM 2678 N N . GLN A 1 352 ? -10.741 16.563 -6.200 1.00 90.69 352 GLN A N 1
ATOM 2679 C CA . GLN A 1 352 ? -9.926 17.724 -6.576 1.00 90.69 352 GLN A CA 1
ATOM 2680 C C . GLN A 1 352 ? -10.367 19.007 -5.855 1.00 90.69 352 GLN A C 1
ATOM 2682 O O . GLN A 1 352 ? -9.547 19.865 -5.512 1.00 90.69 352 GLN A O 1
ATOM 2687 N N . ARG A 1 353 ? -11.672 19.159 -5.593 1.00 87.69 353 ARG A N 1
ATOM 2688 C CA . ARG A 1 353 ? -12.193 20.287 -4.805 1.00 87.69 353 ARG A CA 1
ATOM 2689 C C . ARG A 1 353 ? -11.773 20.180 -3.345 1.00 87.69 353 ARG A C 1
ATOM 2691 O O . ARG A 1 353 ? -11.408 21.190 -2.752 1.00 87.69 353 ARG A O 1
ATOM 2698 N N . CYS A 1 354 ? -11.805 18.977 -2.781 1.00 89.56 354 CYS A N 1
ATOM 2699 C CA . CYS A 1 354 ? -11.317 18.725 -1.430 1.00 89.56 354 CYS A CA 1
ATOM 2700 C C . CYS A 1 354 ? -9.819 19.032 -1.318 1.00 89.56 354 CYS A C 1
ATOM 2702 O O . CYS A 1 354 ? -9.433 19.775 -0.421 1.00 89.56 354 CYS A O 1
ATOM 2704 N N . ALA A 1 355 ? -9.001 18.571 -2.268 1.00 93.50 355 ALA A N 1
ATOM 2705 C CA . ALA A 1 355 ? -7.564 18.836 -2.285 1.00 93.50 355 ALA A CA 1
ATOM 2706 C C . ALA A 1 355 ? -7.230 20.327 -2.430 1.00 93.50 355 ALA A C 1
ATOM 2708 O O . ALA A 1 355 ? -6.382 20.845 -1.711 1.00 93.50 355 ALA A O 1
ATOM 2709 N N . THR A 1 356 ? -7.926 21.053 -3.308 1.00 92.62 356 THR A N 1
ATOM 2710 C CA . THR A 1 356 ? -7.713 22.505 -3.474 1.00 92.62 356 THR A CA 1
ATOM 2711 C C . THR A 1 356 ? -8.202 23.316 -2.274 1.00 92.62 356 THR A C 1
ATOM 2713 O O . THR A 1 356 ? -7.538 24.271 -1.872 1.00 92.62 356 THR A O 1
ATOM 2716 N N . ALA A 1 357 ? -9.325 22.930 -1.659 1.00 90.25 357 ALA A N 1
ATOM 2717 C CA . ALA A 1 357 ? -9.793 23.535 -0.414 1.00 90.25 357 ALA A CA 1
ATOM 2718 C C . ALA A 1 357 ? -8.808 23.289 0.737 1.00 90.25 357 ALA A C 1
ATOM 2720 O O . ALA A 1 357 ? -8.518 24.206 1.505 1.00 90.25 357 ALA A O 1
ATOM 2721 N N . PHE A 1 358 ? -8.273 22.069 0.823 1.00 94.25 358 PHE A N 1
ATOM 2722 C CA . PHE A 1 358 ? -7.244 21.700 1.784 1.00 94.25 358 PHE A CA 1
ATOM 2723 C C . PHE A 1 358 ? -5.965 22.516 1.581 1.00 94.25 358 PHE A C 1
ATOM 2725 O O . PHE A 1 358 ? -5.487 23.120 2.534 1.00 94.25 358 PHE A O 1
ATOM 2732 N N . ALA A 1 359 ? -5.456 22.599 0.348 1.00 94.56 359 ALA A N 1
ATOM 2733 C CA . ALA A 1 359 ? -4.269 23.379 0.001 1.00 94.56 359 ALA A CA 1
ATOM 2734 C C . ALA A 1 359 ? -4.410 24.852 0.407 1.00 94.56 359 ALA A C 1
ATOM 2736 O O . ALA A 1 359 ? -3.531 25.425 1.046 1.00 94.56 359 ALA A O 1
ATOM 2737 N N . TRP A 1 360 ? -5.565 25.451 0.115 1.00 94.88 360 TRP A N 1
ATOM 2738 C CA . TRP A 1 360 ? -5.847 26.822 0.523 1.00 94.88 360 TRP A CA 1
ATOM 2739 C C . TRP A 1 360 ? -5.879 26.972 2.050 1.00 94.88 360 TRP A C 1
ATOM 2741 O O . TRP A 1 360 ? -5.264 27.885 2.596 1.00 94.88 360 TRP A O 1
ATOM 2751 N N . ALA A 1 361 ? -6.563 26.073 2.763 1.00 92.25 361 ALA A N 1
ATOM 2752 C CA . ALA A 1 361 ? -6.637 26.125 4.222 1.00 92.25 361 ALA A CA 1
ATOM 2753 C C . ALA A 1 361 ? -5.263 25.911 4.877 1.00 92.25 361 ALA A C 1
ATOM 2755 O O . ALA A 1 361 ? -4.930 26.576 5.861 1.00 92.25 361 ALA A O 1
ATOM 2756 N N . ALA A 1 362 ? -4.449 25.030 4.297 1.00 92.62 362 ALA A N 1
ATOM 2757 C CA . ALA A 1 362 ? -3.083 24.763 4.707 1.00 92.62 362 ALA A CA 1
ATOM 2758 C C . ALA A 1 362 ? -2.216 26.024 4.677 1.00 92.62 362 ALA A C 1
ATOM 2760 O O . ALA A 1 362 ? -1.561 26.341 5.669 1.00 92.62 362 ALA A O 1
ATOM 2761 N N . GLU A 1 363 ? -2.278 26.782 3.582 1.00 94.25 363 GLU A N 1
ATOM 2762 C CA . GLU A 1 363 ? -1.538 28.037 3.415 1.00 94.25 363 GLU A CA 1
ATOM 2763 C C . GLU A 1 363 ? -1.973 29.129 4.401 1.00 94.25 363 GLU A C 1
ATOM 2765 O O . GLU A 1 363 ? -1.147 29.919 4.859 1.00 94.25 363 GLU A O 1
ATOM 2770 N N . GLN A 1 364 ? -3.263 29.189 4.746 1.00 94.44 364 GLN A N 1
ATOM 2771 C CA . GLN A 1 364 ? -3.785 30.190 5.686 1.00 94.44 364 GLN A CA 1
ATOM 2772 C C . GLN A 1 364 ? -3.508 29.843 7.154 1.00 94.44 364 GLN A C 1
ATOM 2774 O O . GLN A 1 364 ? -3.671 30.685 8.043 1.00 94.44 364 GLN A O 1
ATOM 2779 N N . THR A 1 365 ? -3.106 28.607 7.439 1.00 93.69 365 THR A N 1
ATOM 2780 C CA . THR A 1 365 ? -2.950 28.138 8.810 1.00 93.69 365 THR A CA 1
ATOM 2781 C C . THR A 1 365 ? -1.641 28.643 9.408 1.00 93.69 365 THR A C 1
ATOM 2783 O O . THR A 1 365 ? -0.554 28.244 9.006 1.00 93.69 365 THR A O 1
ATOM 2786 N N . THR A 1 366 ? -1.739 29.496 10.429 1.00 94.75 366 THR A N 1
ATOM 2787 C CA . THR A 1 366 ? -0.571 30.051 11.144 1.00 94.75 366 THR A CA 1
ATOM 2788 C C . THR A 1 366 ? -0.369 29.448 12.534 1.00 94.75 366 THR A C 1
ATOM 2790 O O . THR A 1 366 ? 0.738 29.481 13.067 1.00 94.75 366 THR A O 1
ATOM 2793 N N . SER A 1 367 ? -1.421 28.876 13.126 1.00 96.50 367 SER A N 1
ATOM 2794 C CA . SER A 1 367 ? -1.377 28.279 14.463 1.00 96.50 367 SER A CA 1
ATOM 2795 C C . SER A 1 367 ? -0.887 26.832 14.418 1.00 96.50 367 SER A C 1
ATOM 2797 O O . SER A 1 367 ? -1.428 26.019 13.671 1.00 96.50 367 SER A O 1
ATOM 2799 N N . THR A 1 368 ? 0.072 26.479 15.278 1.00 95.25 368 THR A N 1
ATOM 2800 C CA . THR A 1 368 ? 0.609 25.111 15.394 1.00 95.25 368 THR A CA 1
ATOM 2801 C C . THR A 1 368 ? -0.481 24.076 15.692 1.00 95.25 368 THR A C 1
ATOM 2803 O O . THR A 1 368 ? -0.498 23.010 15.083 1.00 95.25 368 THR A O 1
ATOM 2806 N N . ASP A 1 369 ? -1.432 24.399 16.574 1.00 93.38 369 ASP A N 1
ATOM 2807 C CA . ASP A 1 369 ? -2.566 23.521 16.901 1.00 93.38 369 ASP A CA 1
ATOM 2808 C C . ASP A 1 369 ? -3.439 23.234 15.675 1.00 93.38 369 ASP A C 1
ATOM 2810 O O . ASP A 1 369 ? -3.892 22.108 15.467 1.00 93.38 369 ASP A O 1
ATOM 2814 N N . GLN A 1 370 ? -3.679 24.264 14.861 1.00 93.38 370 GLN A N 1
ATOM 2815 C CA . GLN A 1 370 ? -4.447 24.125 13.631 1.00 93.38 370 GLN A CA 1
ATOM 2816 C C . GLN A 1 370 ? -3.656 23.339 12.584 1.00 93.38 370 GLN A C 1
ATOM 2818 O O . GLN A 1 370 ? -4.249 22.509 11.910 1.00 93.38 370 GLN A O 1
ATOM 2823 N N . MET A 1 371 ? -2.333 23.524 12.479 1.00 94.19 371 MET A N 1
ATOM 2824 C CA . MET A 1 371 ? -1.495 22.729 11.568 1.00 94.19 371 MET A CA 1
ATOM 2825 C C . MET A 1 371 ? -1.562 21.239 11.906 1.00 94.19 371 MET A C 1
ATOM 2827 O O . MET A 1 371 ? -1.635 20.415 11.001 1.00 94.19 371 MET A O 1
ATOM 2831 N N . ILE A 1 372 ? -1.576 20.880 13.196 1.00 93.19 372 ILE A N 1
ATOM 2832 C CA . ILE A 1 372 ? -1.717 19.481 13.623 1.00 93.19 372 ILE A CA 1
ATOM 2833 C C . ILE A 1 372 ? -3.071 18.915 13.194 1.00 93.19 372 ILE A C 1
ATOM 2835 O O . ILE A 1 372 ? -3.118 17.833 12.611 1.00 93.19 372 ILE A O 1
ATOM 2839 N N . LEU A 1 373 ? -4.150 19.657 13.447 1.00 92.00 373 LEU A N 1
ATOM 2840 C CA . LEU A 1 373 ? -5.503 19.246 13.080 1.00 92.00 373 LEU A CA 1
ATOM 2841 C C . LEU A 1 373 ? -5.665 19.115 11.559 1.00 92.00 373 LEU A C 1
ATOM 2843 O O . LEU A 1 373 ? -6.159 18.099 11.078 1.00 92.00 373 LEU A O 1
ATOM 2847 N N . TRP A 1 374 ? -5.200 20.103 10.793 1.00 93.12 374 TRP A N 1
ATOM 2848 C CA . TRP A 1 374 ? -5.214 20.047 9.332 1.00 93.12 374 TRP A CA 1
ATOM 2849 C C . TRP A 1 374 ? -4.352 18.906 8.807 1.00 93.12 374 TRP A C 1
ATOM 2851 O O . TRP A 1 374 ? -4.777 18.209 7.900 1.00 93.12 374 TRP A O 1
ATOM 2861 N N . SER A 1 375 ? -3.189 18.639 9.399 1.00 94.75 375 SER A N 1
ATOM 2862 C CA . SER A 1 375 ? -2.362 17.494 9.010 1.00 94.75 375 SER A CA 1
ATOM 2863 C C . SER A 1 375 ? -3.117 16.164 9.131 1.00 94.75 375 SER A C 1
ATOM 2865 O O . SER A 1 375 ? -3.022 15.339 8.227 1.00 94.75 375 SER A O 1
ATOM 2867 N N . GLN A 1 376 ? -3.904 15.973 10.195 1.00 93.69 376 GLN A N 1
ATOM 2868 C CA . GLN A 1 376 ? -4.730 14.772 10.383 1.00 93.69 376 GLN A CA 1
ATOM 2869 C C . GLN A 1 376 ? -5.859 14.692 9.351 1.00 93.69 376 GLN A C 1
ATOM 2871 O O . GLN A 1 376 ? -5.956 13.705 8.629 1.00 93.69 376 GLN A O 1
ATOM 2876 N N . ILE A 1 377 ? -6.630 15.774 9.197 1.00 91.38 377 ILE A N 1
ATOM 2877 C CA . ILE A 1 377 ? -7.716 15.858 8.205 1.00 91.38 377 ILE A CA 1
ATOM 2878 C C . ILE A 1 377 ? -7.189 15.616 6.786 1.00 91.38 377 ILE A C 1
ATOM 2880 O O . ILE A 1 377 ? -7.844 14.969 5.975 1.00 91.38 377 ILE A O 1
ATOM 2884 N N . GLY A 1 378 ? -6.001 16.140 6.480 1.00 94.62 378 GLY A N 1
ATOM 2885 C CA . GLY A 1 378 ? -5.340 15.953 5.196 1.00 94.62 378 GLY A CA 1
ATOM 2886 C C . GLY A 1 378 ? -4.957 14.500 4.942 1.00 94.62 378 GLY A C 1
ATOM 2887 O O . GLY A 1 378 ? -5.140 14.030 3.824 1.00 94.62 378 GLY A O 1
ATOM 2888 N N . LEU A 1 379 ? -4.477 13.773 5.958 1.00 95.06 379 LEU A N 1
ATOM 2889 C CA . LEU A 1 379 ? -4.183 12.342 5.833 1.00 95.06 379 LEU A CA 1
ATOM 2890 C C . LEU A 1 379 ? -5.458 11.539 5.556 1.00 95.06 379 LEU A C 1
ATOM 2892 O O . LEU A 1 379 ? -5.451 10.711 4.650 1.00 95.06 379 LEU A O 1
ATOM 2896 N N . ASP A 1 380 ? -6.556 11.827 6.258 1.00 92.56 380 ASP A N 1
ATOM 2897 C CA . ASP A 1 380 ? -7.848 11.155 6.042 1.00 92.56 380 ASP A CA 1
ATOM 2898 C C . ASP A 1 380 ? -8.435 11.456 4.655 1.00 92.56 380 ASP A C 1
ATOM 2900 O O . ASP A 1 380 ? -8.948 10.568 3.963 1.00 92.56 380 ASP A O 1
ATOM 2904 N N . ALA A 1 381 ? -8.342 12.715 4.219 1.00 93.56 381 ALA A N 1
ATOM 2905 C CA . ALA A 1 381 ? -8.783 13.144 2.896 1.00 93.56 381 ALA A CA 1
ATOM 2906 C C . ALA A 1 381 ? -7.923 12.527 1.782 1.00 93.56 381 ALA A C 1
ATOM 2908 O O . ALA A 1 381 ? -8.460 12.097 0.758 1.00 93.56 381 ALA A O 1
ATOM 2909 N N . CYS A 1 382 ? -6.607 12.441 1.989 1.00 95.75 382 CYS A N 1
ATOM 2910 C CA . CYS A 1 382 ? -5.669 11.793 1.076 1.00 95.75 382 CYS A CA 1
ATOM 2911 C C . CYS A 1 382 ? -5.945 10.295 0.978 1.00 95.75 382 CYS A C 1
ATOM 2913 O O . CYS A 1 382 ? -6.074 9.774 -0.125 1.00 95.75 382 CYS A O 1
ATOM 2915 N N . GLU A 1 383 ? -6.148 9.625 2.111 1.00 94.75 383 GLU A N 1
ATOM 2916 C CA . GLU A 1 383 ? -6.530 8.217 2.159 1.00 94.75 383 GLU A CA 1
ATOM 2917 C C . GLU A 1 383 ? -7.855 7.976 1.425 1.00 94.75 383 GLU A C 1
ATOM 2919 O O . GLU A 1 383 ? -7.956 7.034 0.649 1.00 94.75 383 GLU A O 1
ATOM 2924 N N . THR A 1 384 ? -8.854 8.844 1.602 1.00 93.06 384 THR A N 1
ATOM 2925 C CA . THR A 1 384 ? -10.138 8.745 0.887 1.00 93.06 384 THR A CA 1
ATOM 2926 C C . THR A 1 384 ? -9.969 8.942 -0.620 1.00 93.06 384 THR A C 1
ATOM 2928 O O . THR A 1 384 ? -10.491 8.150 -1.400 1.00 93.06 384 THR A O 1
ATOM 2931 N N . SER A 1 385 ? -9.201 9.954 -1.031 1.00 95.06 385 SER A N 1
ATOM 2932 C CA . SER A 1 385 ? -8.906 10.235 -2.445 1.00 95.06 385 SER A CA 1
ATOM 2933 C C . SER A 1 385 ? -8.153 9.074 -3.096 1.00 95.06 385 SER A C 1
ATOM 2935 O O . SER A 1 385 ? -8.450 8.691 -4.226 1.00 95.06 385 SER A O 1
ATOM 2937 N N . LEU A 1 386 ? -7.243 8.444 -2.351 1.00 95.38 386 LEU A N 1
ATOM 2938 C CA . LEU A 1 386 ? -6.489 7.283 -2.799 1.00 95.38 386 LEU A CA 1
ATOM 2939 C C . LEU A 1 386 ? -7.397 6.077 -3.077 1.00 95.38 38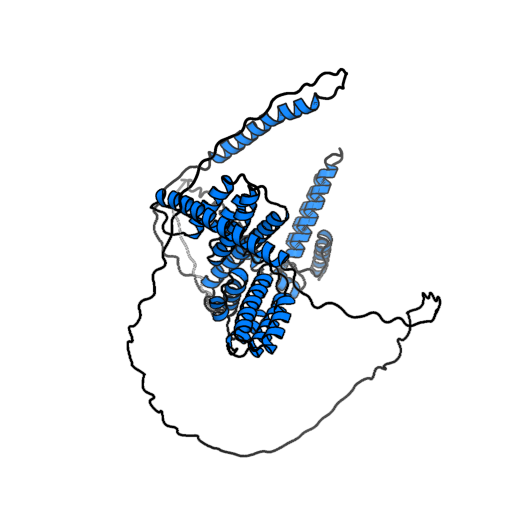6 LEU A C 1
ATOM 2941 O O . LEU A 1 386 ? -7.158 5.362 -4.045 1.00 95.38 386 LEU A O 1
ATOM 2945 N N . ARG A 1 387 ? -8.474 5.872 -2.304 1.00 94.38 387 ARG A N 1
ATOM 2946 C CA . ARG A 1 387 ? -9.472 4.811 -2.577 1.00 94.38 387 ARG A CA 1
ATOM 2947 C C . ARG A 1 387 ? -10.266 5.046 -3.859 1.00 94.38 387 ARG A C 1
ATOM 2949 O O . ARG A 1 387 ? -10.725 4.082 -4.461 1.00 94.38 387 ARG A O 1
ATOM 2956 N N . HIS A 1 388 ? -10.428 6.304 -4.258 1.00 94.94 388 HIS A N 1
ATOM 2957 C CA . HIS A 1 388 ? -11.080 6.693 -5.509 1.00 94.94 388 HIS A CA 1
ATOM 2958 C C . HIS A 1 388 ? -10.095 6.840 -6.674 1.00 94.94 388 HIS A C 1
ATOM 2960 O O . HIS A 1 388 ? -10.478 7.365 -7.715 1.00 94.94 388 HIS A O 1
ATOM 2966 N N . GLU A 1 389 ? -8.836 6.416 -6.497 1.00 95.50 389 GLU A N 1
ATOM 2967 C CA . GLU A 1 389 ? -7.775 6.551 -7.505 1.00 95.50 389 GLU A CA 1
ATOM 2968 C C . GLU A 1 389 ? -7.541 8.017 -7.936 1.00 95.50 389 GLU A C 1
ATOM 2970 O O . GLU A 1 389 ? -6.997 8.297 -9.002 1.00 95.50 389 GLU A O 1
ATOM 2975 N N . ALA A 1 390 ? -7.918 8.986 -7.092 1.00 96.06 390 ALA A N 1
ATOM 2976 C CA . ALA A 1 390 ? -7.748 10.414 -7.343 1.00 96.06 390 ALA A CA 1
ATOM 2977 C C . ALA A 1 390 ? -6.318 10.861 -6.993 1.00 96.06 390 ALA A C 1
ATOM 2979 O O . ALA A 1 390 ? -6.095 11.692 -6.110 1.00 96.06 390 ALA A O 1
ATOM 2980 N N . PHE A 1 391 ? -5.326 10.288 -7.677 1.00 96.69 391 PHE A N 1
ATOM 2981 C CA . PHE A 1 391 ? -3.912 10.462 -7.341 1.00 96.69 391 PHE A CA 1
ATOM 2982 C C . PHE A 1 391 ? -3.427 11.915 -7.436 1.00 96.69 391 PHE A C 1
ATOM 2984 O O . PHE A 1 391 ? -2.646 12.350 -6.593 1.00 96.69 391 PHE A O 1
ATOM 2991 N N . ASP A 1 392 ? -3.934 12.683 -8.403 1.00 96.38 392 ASP A N 1
ATOM 2992 C CA . ASP A 1 392 ? -3.614 14.110 -8.541 1.00 96.38 392 ASP A CA 1
ATOM 2993 C C . ASP A 1 392 ? -4.065 14.914 -7.308 1.00 96.38 392 ASP A C 1
ATOM 2995 O O . ASP A 1 392 ? -3.388 15.845 -6.868 1.00 96.38 392 ASP A O 1
ATOM 2999 N N . ALA A 1 393 ? -5.202 14.537 -6.713 1.00 95.75 393 ALA A N 1
ATOM 3000 C CA . ALA A 1 393 ? -5.709 15.162 -5.497 1.00 95.75 393 ALA A CA 1
ATOM 3001 C C . ALA A 1 393 ? -4.807 14.829 -4.295 1.00 95.75 393 ALA A C 1
ATOM 3003 O O . ALA A 1 393 ? -4.508 15.712 -3.487 1.00 95.75 393 ALA A O 1
ATOM 3004 N N . CYS A 1 394 ? -4.332 13.581 -4.202 1.00 97.25 394 CYS A N 1
ATOM 3005 C CA . CYS A 1 394 ? -3.353 13.162 -3.198 1.00 97.25 394 CYS A CA 1
ATOM 3006 C C . CYS A 1 394 ? -2.054 13.973 -3.298 1.00 97.25 394 CYS A C 1
ATOM 3008 O O . CYS A 1 394 ? -1.605 14.509 -2.285 1.00 97.25 394 CYS A O 1
ATOM 3010 N N . ASP A 1 395 ? -1.489 14.121 -4.500 1.00 97.50 395 ASP A N 1
ATOM 3011 C CA . ASP A 1 395 ? -0.247 14.876 -4.721 1.00 97.50 395 ASP A CA 1
ATOM 3012 C C . ASP A 1 395 ? -0.382 16.334 -4.270 1.00 97.50 395 ASP A C 1
ATOM 3014 O O . ASP A 1 395 ? 0.465 16.838 -3.533 1.00 97.50 395 ASP A O 1
ATOM 3018 N N . VAL A 1 396 ? -1.491 16.993 -4.627 1.00 96.62 396 VAL A N 1
ATOM 3019 C CA . VAL A 1 396 ? -1.771 18.375 -4.205 1.00 96.62 396 VAL A CA 1
ATOM 3020 C C . VAL A 1 396 ? -1.821 18.492 -2.681 1.00 96.62 396 VAL A C 1
ATOM 3022 O O . VAL A 1 396 ? -1.268 19.442 -2.121 1.00 96.62 396 VAL A O 1
ATOM 3025 N N . MET A 1 397 ? -2.461 17.545 -1.988 1.00 97.19 397 MET A N 1
ATOM 3026 C CA . MET A 1 397 ? -2.521 17.555 -0.523 1.00 97.19 397 MET A CA 1
ATOM 3027 C C . MET A 1 397 ? -1.142 17.330 0.106 1.00 97.19 397 MET A C 1
ATOM 3029 O O . MET A 1 397 ? -0.767 18.078 1.009 1.00 97.19 397 MET A O 1
ATOM 3033 N N . ILE A 1 398 ? -0.370 16.362 -0.398 1.00 97.25 398 ILE A N 1
ATOM 3034 C CA . ILE A 1 398 ? 0.991 16.058 0.074 1.00 97.25 398 ILE A CA 1
ATOM 3035 C C . ILE A 1 398 ? 1.907 17.277 -0.094 1.00 97.25 398 ILE A C 1
ATOM 3037 O O . ILE A 1 398 ? 2.557 17.704 0.864 1.00 97.25 398 ILE A O 1
ATOM 3041 N N . ASP A 1 399 ? 1.916 17.890 -1.277 1.00 97.25 399 ASP A N 1
ATOM 3042 C CA . ASP A 1 399 ? 2.749 19.060 -1.568 1.00 97.25 399 ASP A CA 1
ATOM 3043 C C . ASP A 1 399 ? 2.355 20.270 -0.708 1.00 97.25 399 ASP A C 1
ATOM 3045 O O . ASP A 1 399 ? 3.221 21.002 -0.221 1.00 97.25 399 ASP A O 1
ATOM 3049 N N . SER A 1 400 ? 1.058 20.441 -0.437 1.00 96.06 400 SER A N 1
ATOM 3050 C CA . SER A 1 400 ? 0.560 21.503 0.446 1.00 96.06 400 SER A CA 1
ATOM 3051 C C . SER A 1 400 ? 1.014 21.315 1.890 1.00 96.06 400 SER A C 1
ATOM 3053 O O . SER A 1 400 ? 1.307 22.286 2.581 1.00 96.06 400 SER A O 1
ATOM 3055 N N . VAL A 1 401 ? 1.117 20.072 2.362 1.00 95.38 401 VAL A N 1
ATOM 3056 C CA . VAL A 1 401 ? 1.594 19.790 3.717 1.00 95.38 401 VAL A CA 1
ATOM 3057 C C . VAL A 1 401 ? 3.093 20.036 3.869 1.00 95.38 401 VAL A C 1
ATOM 3059 O O . VAL A 1 401 ? 3.534 20.464 4.938 1.00 95.38 401 VAL A O 1
ATOM 3062 N N . HIS A 1 402 ? 3.891 19.849 2.818 1.00 93.06 402 HIS A N 1
ATOM 3063 C CA . HIS A 1 402 ? 5.326 20.135 2.881 1.00 93.06 402 HIS A CA 1
ATOM 3064 C C . HIS A 1 402 ? 5.649 21.618 3.140 1.00 93.06 402 HIS A C 1
ATOM 3066 O O . HIS A 1 402 ? 6.756 21.919 3.596 1.00 93.06 402 HIS A O 1
ATOM 3072 N N . THR A 1 403 ? 4.705 22.541 2.920 1.00 94.12 403 THR A N 1
ATOM 3073 C CA . THR A 1 403 ? 4.869 23.960 3.284 1.00 94.12 403 THR A CA 1
ATOM 3074 C C . THR A 1 403 ? 4.557 24.242 4.761 1.00 94.12 403 THR A C 1
ATOM 3076 O O . THR A 1 403 ? 4.989 25.267 5.295 1.00 94.12 403 THR A O 1
ATOM 3079 N N . MET A 1 404 ? 3.872 23.328 5.459 1.00 94.56 404 MET A N 1
ATOM 3080 C CA . MET A 1 404 ? 3.545 23.459 6.878 1.00 94.56 404 MET A CA 1
ATOM 3081 C C . MET A 1 404 ? 4.739 23.125 7.787 1.00 94.56 404 MET A C 1
ATOM 3083 O O . MET A 1 404 ? 5.509 22.185 7.564 1.00 94.56 404 MET A O 1
ATOM 3087 N N . ASN A 1 405 ? 4.842 23.827 8.918 1.00 96.06 405 ASN A N 1
ATOM 3088 C CA . ASN A 1 405 ? 5.818 23.521 9.968 1.00 96.06 405 ASN A CA 1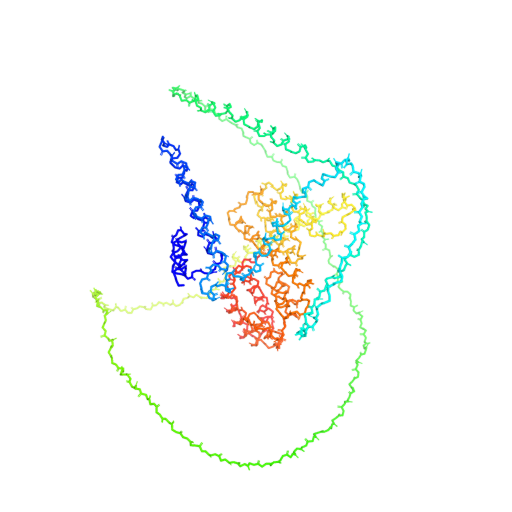
ATOM 3089 C C . ASN A 1 405 ? 5.344 22.364 10.864 1.00 96.06 405 ASN A C 1
ATOM 3091 O O . ASN A 1 405 ? 5.041 22.546 12.041 1.00 96.06 405 ASN A O 1
ATOM 3095 N N . LEU A 1 406 ? 5.292 21.156 10.298 1.00 96.12 406 LEU A N 1
ATOM 3096 C CA . LEU A 1 406 ? 4.900 19.946 11.021 1.00 96.12 406 LEU A CA 1
ATOM 3097 C C . LEU A 1 406 ? 6.016 19.361 11.886 1.00 96.12 406 LEU A C 1
ATOM 3099 O O . LEU A 1 406 ? 7.206 19.490 11.572 1.00 96.12 406 LEU A O 1
ATOM 3103 N N . SER A 1 407 ? 5.606 18.635 12.931 1.00 96.50 407 SER A N 1
ATOM 3104 C CA . SER A 1 407 ? 6.506 17.808 13.735 1.00 96.50 407 SER A CA 1
ATOM 3105 C C . SER A 1 407 ? 7.163 16.705 12.895 1.00 96.50 407 SER A C 1
ATOM 3107 O O . SER A 1 407 ? 6.628 16.272 11.874 1.00 96.50 407 SER A O 1
ATOM 3109 N N . HIS A 1 408 ? 8.318 16.206 13.345 1.00 96.00 408 HIS A N 1
ATOM 3110 C CA . HIS A 1 408 ? 9.037 15.129 12.655 1.00 96.00 408 HIS A CA 1
ATOM 3111 C C . HIS A 1 408 ? 8.171 13.874 12.460 1.00 96.00 408 HIS A C 1
ATOM 3113 O O . HIS A 1 408 ? 8.192 13.270 11.393 1.00 96.00 408 HIS A O 1
ATOM 3119 N N . GLN A 1 409 ? 7.385 13.497 13.474 1.00 95.00 409 GLN A N 1
ATOM 3120 C CA . GLN A 1 409 ? 6.496 12.337 13.397 1.00 95.00 409 GLN A CA 1
ATOM 3121 C C . GLN A 1 409 ? 5.436 12.505 12.302 1.00 95.00 409 GLN A C 1
ATOM 3123 O O . GLN A 1 409 ? 5.206 11.581 11.530 1.00 95.00 409 GLN A O 1
ATOM 3128 N N . GLN A 1 410 ? 4.819 13.683 12.201 1.00 95.19 410 GLN A N 1
ATOM 3129 C CA . GLN A 1 410 ? 3.819 13.945 11.166 1.00 95.19 410 GLN A CA 1
ATOM 3130 C C . GLN A 1 410 ? 4.446 13.979 9.772 1.00 95.19 410 GLN A C 1
ATOM 3132 O O . GLN A 1 410 ? 3.874 13.427 8.841 1.00 95.19 410 GLN A O 1
ATOM 3137 N N . ARG A 1 411 ? 5.643 14.560 9.619 1.00 96.06 411 ARG A N 1
ATOM 3138 C CA . ARG A 1 411 ? 6.375 14.507 8.341 1.00 96.06 411 ARG A CA 1
ATOM 3139 C C . ARG A 1 411 ? 6.626 13.068 7.905 1.00 96.06 411 ARG A C 1
ATOM 3141 O O . ARG A 1 411 ? 6.336 12.731 6.771 1.00 96.06 411 ARG A O 1
ATOM 3148 N N . GLN A 1 412 ? 7.048 12.208 8.832 1.00 95.38 412 GLN A N 1
ATOM 3149 C CA . GLN A 1 412 ? 7.240 10.787 8.553 1.00 95.38 412 GLN A CA 1
ATOM 3150 C C . GLN A 1 412 ? 5.939 10.091 8.112 1.00 95.38 412 GLN A C 1
ATOM 3152 O O . GLN A 1 412 ? 5.979 9.245 7.223 1.00 95.38 412 GLN A O 1
ATOM 3157 N N . GLN A 1 413 ? 4.790 10.442 8.701 1.00 94.56 413 GLN A N 1
ATOM 3158 C CA . GLN A 1 413 ? 3.486 9.924 8.262 1.00 94.56 413 GLN A CA 1
ATOM 3159 C C . GLN A 1 413 ? 3.145 10.373 6.834 1.00 94.56 413 GLN A C 1
ATOM 3161 O O . GLN A 1 413 ? 2.687 9.564 6.033 1.00 94.56 413 GLN A O 1
ATOM 3166 N N . TRP A 1 414 ? 3.409 11.636 6.494 1.00 96.69 414 TRP A N 1
ATOM 3167 C CA . TRP A 1 414 ? 3.195 12.162 5.143 1.00 96.69 414 TRP A CA 1
ATOM 3168 C C . TRP A 1 414 ? 4.168 11.581 4.112 1.00 96.69 414 TRP A C 1
ATOM 3170 O O . TRP A 1 414 ? 3.753 11.266 3.000 1.00 96.69 414 TRP A O 1
ATOM 3180 N N . ASP A 1 415 ? 5.426 11.350 4.485 1.00 95.69 415 ASP A N 1
ATOM 3181 C CA . ASP A 1 415 ? 6.402 10.669 3.630 1.00 95.69 415 ASP A CA 1
ATOM 3182 C C . ASP A 1 415 ? 5.982 9.215 3.359 1.00 95.69 415 ASP A C 1
ATOM 3184 O O . ASP A 1 415 ? 6.106 8.736 2.232 1.00 95.69 415 ASP A O 1
ATOM 3188 N N . GLN A 1 416 ? 5.435 8.521 4.367 1.00 94.94 416 GLN A N 1
ATOM 3189 C CA . GLN A 1 416 ? 4.855 7.189 4.186 1.00 94.94 416 GLN A CA 1
ATOM 3190 C C . GLN A 1 416 ? 3.635 7.236 3.259 1.00 94.94 416 GLN A C 1
ATOM 3192 O O . GLN A 1 416 ? 3.553 6.442 2.328 1.00 94.94 416 GLN A O 1
ATOM 3197 N N . MET A 1 417 ? 2.723 8.194 3.458 1.00 96.00 417 MET A N 1
ATOM 3198 C CA . MET A 1 417 ? 1.561 8.382 2.581 1.00 96.00 417 MET A CA 1
ATOM 3199 C C . MET A 1 417 ? 1.982 8.664 1.131 1.00 96.00 417 MET A C 1
ATOM 3201 O O . MET A 1 417 ? 1.365 8.159 0.198 1.00 96.00 417 MET A O 1
ATOM 3205 N N . ARG A 1 418 ? 3.065 9.419 0.915 1.00 97.12 418 ARG A N 1
ATOM 3206 C CA . ARG A 1 418 ? 3.608 9.652 -0.427 1.00 97.12 418 ARG A CA 1
ATOM 3207 C C . ARG A 1 418 ? 4.096 8.364 -1.084 1.00 97.12 418 ARG A C 1
ATOM 3209 O O . ARG A 1 418 ? 3.739 8.098 -2.226 1.00 97.12 418 ARG A O 1
ATOM 3216 N N . GLN A 1 419 ? 4.860 7.549 -0.357 1.00 95.62 419 GLN A N 1
ATOM 3217 C CA . GLN A 1 419 ? 5.316 6.245 -0.854 1.00 95.62 419 GLN A CA 1
ATOM 3218 C C . GLN A 1 419 ? 4.139 5.330 -1.206 1.00 95.62 419 GLN A C 1
ATOM 3220 O O . GLN A 1 419 ? 4.172 4.646 -2.227 1.00 95.62 419 GLN A O 1
ATOM 3225 N N . ASP A 1 420 ? 3.090 5.351 -0.387 1.00 94.75 420 ASP A N 1
ATOM 3226 C CA . ASP A 1 420 ? 1.858 4.600 -0.609 1.00 94.75 420 ASP A CA 1
ATOM 3227 C C . ASP A 1 420 ? 1.128 5.041 -1.891 1.00 94.75 420 ASP A C 1
ATOM 3229 O O . ASP A 1 420 ? 0.700 4.191 -2.675 1.00 94.75 420 ASP A O 1
ATOM 3233 N N . VAL A 1 421 ? 1.007 6.354 -2.127 1.00 96.38 421 VAL A N 1
ATOM 3234 C CA . VAL A 1 421 ? 0.409 6.927 -3.347 1.00 96.38 421 VAL A CA 1
ATOM 3235 C C . VAL A 1 421 ? 1.240 6.572 -4.581 1.00 96.38 421 VAL A C 1
ATOM 3237 O O . VAL A 1 421 ? 0.684 6.127 -5.584 1.00 96.38 421 VAL A O 1
ATOM 3240 N N . ASP A 1 422 ? 2.565 6.698 -4.508 1.00 96.06 422 ASP A N 1
ATOM 3241 C CA . ASP A 1 422 ? 3.463 6.360 -5.617 1.00 96.06 422 ASP A CA 1
ATOM 3242 C C . ASP A 1 422 ? 3.404 4.860 -5.951 1.00 96.06 422 ASP A C 1
ATOM 3244 O O . ASP A 1 422 ? 3.299 4.479 -7.119 1.00 96.06 422 ASP A O 1
ATOM 3248 N N . GLN A 1 423 ? 3.385 3.989 -4.935 1.00 93.94 423 GLN A N 1
ATOM 3249 C CA . GLN A 1 423 ? 3.174 2.553 -5.127 1.00 93.94 423 GLN A CA 1
ATOM 3250 C C . GLN A 1 423 ? 1.812 2.277 -5.778 1.00 93.94 423 GLN A C 1
ATOM 3252 O O . GLN A 1 423 ? 1.720 1.443 -6.682 1.00 93.94 423 GLN A O 1
ATOM 3257 N N . ALA A 1 424 ? 0.757 2.969 -5.343 1.00 95.00 424 ALA A N 1
ATOM 3258 C CA . ALA A 1 424 ? -0.580 2.794 -5.890 1.00 95.00 424 ALA A CA 1
ATOM 3259 C C . ALA A 1 424 ? -0.666 3.184 -7.369 1.00 95.00 424 ALA A C 1
ATOM 3261 O O . ALA A 1 424 ? -1.258 2.425 -8.134 1.00 95.00 424 ALA A O 1
ATOM 3262 N N . LYS A 1 425 ? -0.028 4.289 -7.779 1.00 96.31 425 LYS A N 1
ATOM 3263 C CA . LYS A 1 425 ? 0.067 4.715 -9.187 1.00 96.31 425 LYS A CA 1
ATOM 3264 C C . LYS A 1 425 ? 0.715 3.639 -10.057 1.00 96.31 425 LYS A C 1
ATOM 3266 O O . LYS A 1 425 ? 0.133 3.221 -11.052 1.00 96.31 425 LYS A O 1
ATOM 3271 N N . VAL A 1 426 ? 1.868 3.113 -9.634 1.00 95.00 426 VAL A N 1
ATOM 3272 C CA . VAL A 1 426 ? 2.597 2.071 -10.384 1.00 95.00 426 VAL A CA 1
ATOM 3273 C C . VAL A 1 426 ? 1.760 0.797 -10.540 1.00 95.00 426 VAL A C 1
ATOM 3275 O O . VAL A 1 426 ? 1.764 0.159 -11.595 1.00 95.00 426 VAL A O 1
ATOM 3278 N N . VAL A 1 427 ? 1.035 0.391 -9.491 1.00 92.81 427 VAL A N 1
ATOM 3279 C CA . VAL A 1 427 ? 0.162 -0.788 -9.573 1.00 92.81 427 VAL A CA 1
ATOM 3280 C C . VAL A 1 427 ? -1.071 -0.504 -10.437 1.00 92.81 427 VAL A C 1
ATOM 3282 O O . VAL A 1 427 ? -1.451 -1.388 -11.203 1.00 92.81 427 VAL A O 1
ATOM 3285 N N . ALA A 1 428 ? -1.649 0.697 -10.368 1.00 95.00 428 ALA A N 1
ATOM 3286 C CA . ALA A 1 428 ? -2.786 1.116 -11.191 1.00 95.00 428 ALA A CA 1
ATOM 3287 C C . ALA A 1 428 ? -2.446 1.064 -12.685 1.00 95.00 428 ALA A C 1
ATOM 3289 O O . ALA A 1 428 ? -3.109 0.357 -13.439 1.00 95.00 428 ALA A O 1
ATOM 3290 N N . GLU A 1 429 ? -1.338 1.692 -13.093 1.00 94.06 429 GLU A N 1
ATOM 3291 C CA . GLU A 1 429 ? -0.850 1.678 -14.480 1.00 94.06 429 GLU A CA 1
ATOM 3292 C C . GLU A 1 429 ? -0.645 0.249 -14.993 1.00 94.06 429 GLU A C 1
ATOM 3294 O O . GLU A 1 429 ? -1.008 -0.100 -16.120 1.00 94.06 429 GLU A O 1
ATOM 3299 N N . ARG A 1 430 ? -0.105 -0.621 -14.132 1.00 92.38 430 ARG A N 1
ATOM 3300 C CA . ARG A 1 430 ? 0.064 -2.036 -14.447 1.00 92.38 430 ARG A CA 1
ATOM 3301 C C . ARG A 1 430 ? -1.288 -2.729 -14.628 1.00 92.38 430 ARG A C 1
ATOM 3303 O O . ARG A 1 430 ? -1.448 -3.474 -15.593 1.00 92.38 430 ARG A O 1
ATOM 3310 N N . VAL A 1 431 ? -2.240 -2.524 -13.719 1.00 92.25 431 VAL A N 1
ATOM 3311 C CA . VAL A 1 431 ? -3.587 -3.113 -13.799 1.00 92.25 431 VAL A CA 1
ATOM 3312 C C . VAL A 1 431 ? -4.304 -2.656 -15.069 1.00 92.25 431 VAL A C 1
ATOM 3314 O O . VAL A 1 431 ? -4.819 -3.515 -15.784 1.00 92.25 431 VAL A O 1
ATOM 3317 N N . ASP A 1 432 ? -4.248 -1.371 -15.411 1.00 90.38 432 ASP A N 1
ATOM 3318 C CA . ASP A 1 432 ? -4.852 -0.814 -16.625 1.00 90.38 432 ASP A CA 1
ATOM 3319 C C . ASP A 1 432 ? -4.241 -1.409 -17.896 1.00 90.38 432 ASP A C 1
ATOM 3321 O O . ASP A 1 432 ? -4.962 -1.859 -18.794 1.00 90.38 432 ASP A O 1
ATOM 3325 N N . GLY A 1 433 ? -2.908 -1.496 -17.954 1.00 87.31 433 GLY A N 1
ATOM 3326 C CA . GLY A 1 433 ? -2.199 -2.128 -19.066 1.00 87.31 433 GLY A CA 1
ATOM 3327 C C . GLY A 1 433 ? -2.575 -3.605 -19.234 1.00 87.31 433 GLY A C 1
ATOM 3328 O O . GLY A 1 433 ? -2.830 -4.068 -20.349 1.00 87.31 433 GLY A O 1
ATOM 3329 N N . PHE A 1 434 ? -2.682 -4.358 -18.134 1.00 82.56 434 PHE A N 1
ATOM 3330 C CA . PHE A 1 434 ? -3.108 -5.760 -18.186 1.00 82.56 434 PHE A CA 1
ATOM 3331 C C . PHE A 1 434 ? -4.587 -5.923 -18.532 1.00 82.56 434 PHE A C 1
ATOM 3333 O O . PHE A 1 434 ? -4.929 -6.870 -19.242 1.00 82.56 434 PHE A O 1
ATOM 3340 N N . GLN A 1 435 ? -5.460 -5.035 -18.062 1.00 81.94 435 GLN A N 1
ATOM 3341 C CA . GLN A 1 435 ? -6.893 -5.114 -18.325 1.00 81.94 435 GLN A CA 1
ATOM 3342 C C . GLN A 1 435 ? -7.198 -4.893 -19.810 1.00 81.94 435 GLN A C 1
ATOM 3344 O O . GLN A 1 435 ? -8.026 -5.607 -20.372 1.00 81.94 435 GLN A O 1
ATOM 3349 N N . GLN A 1 436 ? -6.464 -3.996 -20.473 1.00 83.56 436 GLN A N 1
ATOM 3350 C CA . GLN A 1 436 ? -6.588 -3.772 -21.917 1.00 83.56 436 GLN A CA 1
ATOM 3351 C C . GLN A 1 436 ? -6.089 -4.955 -22.762 1.00 83.56 436 GLN A C 1
ATOM 3353 O O . GLN A 1 436 ? -6.605 -5.192 -23.854 1.00 83.56 436 GLN A O 1
ATOM 3358 N N . LEU A 1 437 ? -5.085 -5.696 -22.282 1.00 78.44 437 LEU A N 1
ATOM 3359 C CA . LEU A 1 437 ? -4.428 -6.759 -23.053 1.00 78.44 437 LEU A CA 1
ATOM 3360 C C . LEU A 1 437 ? -4.974 -8.166 -22.767 1.00 78.44 437 LEU A C 1
ATOM 3362 O O . LEU A 1 437 ? -4.985 -9.019 -23.654 1.00 78.44 437 LEU A O 1
ATOM 3366 N N . PHE A 1 438 ? -5.400 -8.431 -21.532 1.00 76.31 438 PHE A N 1
ATOM 3367 C CA . PHE A 1 438 ? -5.668 -9.777 -21.020 1.00 76.31 438 PHE A CA 1
ATOM 3368 C C . PHE A 1 438 ? -6.899 -9.809 -20.116 1.00 76.31 438 PHE A C 1
ATOM 3370 O O . PHE A 1 438 ? -6.850 -10.352 -19.009 1.00 76.31 438 PHE A O 1
ATOM 3377 N N . GLU A 1 439 ? -8.015 -9.280 -20.617 1.00 75.50 439 GLU A N 1
ATOM 3378 C CA . GLU A 1 439 ? -9.295 -9.109 -19.909 1.00 75.50 439 GLU A CA 1
ATOM 3379 C C . GLU A 1 439 ? -9.835 -10.397 -19.231 1.00 75.50 439 GLU A C 1
ATOM 3381 O O . GLU A 1 439 ? -10.725 -10.340 -18.387 1.00 75.50 439 GLU A O 1
ATOM 3386 N N . GLN A 1 440 ? -9.278 -11.577 -19.543 1.00 82.62 440 GLN A N 1
ATOM 3387 C CA . GLN A 1 440 ? -9.719 -12.874 -19.012 1.00 82.62 440 GLN A CA 1
ATOM 3388 C C . GLN A 1 440 ? -8.620 -13.743 -18.378 1.00 82.62 440 GLN A C 1
ATOM 3390 O O . GLN A 1 440 ? -8.887 -14.895 -18.032 1.00 82.62 440 GLN A O 1
ATOM 3395 N N . SER A 1 441 ? -7.388 -13.249 -18.206 1.00 93.25 441 SER A N 1
ATOM 3396 C CA . SER A 1 441 ? -6.362 -14.060 -17.534 1.00 93.25 441 SER A CA 1
ATOM 3397 C C . SER A 1 441 ? -6.640 -14.145 -16.024 1.00 93.25 441 SER A C 1
ATOM 3399 O O . SER A 1 441 ? -6.843 -13.105 -15.389 1.00 93.25 441 SER A O 1
ATOM 3401 N N . PRO A 1 442 ? -6.595 -15.343 -15.402 1.00 93.88 442 PRO A N 1
ATOM 3402 C CA . PRO A 1 442 ? -6.738 -15.479 -13.951 1.00 93.88 442 PRO A CA 1
ATOM 3403 C C . PRO A 1 442 ? -5.624 -14.747 -13.185 1.00 93.88 442 PRO A C 1
ATOM 3405 O O . PRO A 1 442 ? -5.825 -14.338 -12.044 1.00 93.88 442 PRO A O 1
ATOM 3408 N N . GLU A 1 443 ? -4.459 -14.546 -13.807 1.00 93.25 443 GLU A N 1
ATOM 3409 C CA . GLU A 1 443 ? -3.366 -13.762 -13.223 1.00 93.25 443 GLU A CA 1
ATOM 3410 C C . GLU A 1 443 ? -3.706 -12.268 -13.173 1.00 93.25 443 GLU A C 1
ATOM 3412 O O . GLU A 1 443 ? -3.495 -11.633 -12.140 1.00 93.25 443 GLU A O 1
ATOM 3417 N N . THR A 1 444 ? -4.297 -11.727 -14.246 1.00 92.75 444 THR A N 1
ATOM 3418 C CA . THR A 1 444 ? -4.770 -10.335 -14.295 1.00 92.75 444 THR A CA 1
ATOM 3419 C C . THR A 1 444 ? -5.865 -10.106 -13.260 1.00 92.75 444 THR A C 1
ATOM 3421 O O . THR A 1 444 ? -5.775 -9.170 -12.476 1.00 92.75 444 THR A O 1
ATOM 3424 N N . GLN A 1 445 ? -6.849 -11.008 -13.180 1.00 94.06 445 GLN A N 1
ATOM 3425 C CA . GLN A 1 445 ? -7.928 -10.922 -12.188 1.00 94.06 445 GLN A CA 1
ATOM 3426 C C . GLN A 1 445 ? -7.398 -10.951 -10.751 1.00 94.06 445 GLN A C 1
ATOM 3428 O O . GLN A 1 445 ? -7.837 -10.161 -9.917 1.00 94.06 445 GLN A O 1
ATOM 3433 N N . LEU A 1 446 ? -6.421 -11.817 -10.458 1.00 95.56 446 LEU A N 1
ATOM 3434 C CA . LEU A 1 446 ? -5.790 -11.864 -9.140 1.00 95.56 446 LEU A CA 1
ATOM 3435 C C . LEU A 1 446 ? -5.016 -10.576 -8.824 1.00 95.56 446 LEU A C 1
ATOM 3437 O O . LEU A 1 446 ? -5.053 -10.117 -7.682 1.00 95.56 446 LEU A O 1
ATOM 3441 N N . LEU A 1 447 ? -4.321 -9.997 -9.807 1.00 95.12 447 LEU A N 1
ATOM 3442 C CA . LEU A 1 447 ? -3.612 -8.728 -9.641 1.00 95.12 447 LEU A CA 1
ATOM 3443 C C . LEU A 1 447 ? -4.592 -7.583 -9.358 1.00 95.12 447 LEU A C 1
ATOM 3445 O O . LEU A 1 447 ? -4.394 -6.852 -8.390 1.00 95.12 447 LEU A O 1
ATOM 3449 N N . THR A 1 448 ? -5.676 -7.475 -10.130 1.00 95.12 448 THR A N 1
ATOM 3450 C CA . THR A 1 448 ? -6.730 -6.474 -9.910 1.00 95.12 448 THR A CA 1
ATOM 3451 C C . THR A 1 448 ? -7.408 -6.659 -8.552 1.00 95.12 448 THR A C 1
ATOM 3453 O O . THR A 1 448 ? -7.640 -5.684 -7.841 1.00 95.12 448 THR A O 1
ATOM 3456 N N . ALA A 1 449 ? -7.666 -7.905 -8.141 1.00 96.62 449 ALA A N 1
ATOM 3457 C CA . ALA A 1 449 ? -8.212 -8.213 -6.823 1.00 96.62 449 ALA A CA 1
ATOM 3458 C C . ALA A 1 449 ? -7.274 -7.765 -5.690 1.00 96.62 449 ALA A C 1
ATOM 3460 O O . ALA A 1 449 ? -7.717 -7.121 -4.739 1.00 96.62 449 ALA A O 1
ATOM 3461 N N . ARG A 1 450 ? -5.967 -8.060 -5.798 1.00 96.94 450 ARG A N 1
ATOM 3462 C CA . ARG A 1 450 ? -4.959 -7.594 -4.830 1.00 96.94 450 ARG A CA 1
ATOM 3463 C C . ARG A 1 450 ? -4.896 -6.077 -4.784 1.00 96.94 450 ARG A C 1
ATOM 3465 O O . ARG A 1 450 ? -4.881 -5.524 -3.693 1.00 96.94 450 ARG A O 1
ATOM 3472 N N . TYR A 1 451 ? -4.890 -5.417 -5.936 1.00 96.88 451 TYR A N 1
ATOM 3473 C CA . TYR A 1 451 ? -4.869 -3.963 -6.014 1.00 96.88 451 TYR A CA 1
ATOM 3474 C C . TYR A 1 451 ? -6.071 -3.343 -5.285 1.00 96.88 451 TYR A C 1
ATOM 3476 O O . TYR A 1 451 ? -5.890 -2.551 -4.359 1.00 96.88 451 TYR A O 1
ATOM 3484 N N . ARG A 1 452 ? -7.292 -3.802 -5.583 1.00 96.56 452 ARG A N 1
ATOM 3485 C CA . ARG A 1 452 ? -8.503 -3.318 -4.905 1.00 96.56 452 ARG A CA 1
ATOM 3486 C C . ARG A 1 452 ? -8.489 -3.577 -3.398 1.00 96.56 452 ARG A C 1
ATOM 3488 O O . ARG A 1 452 ? -8.716 -2.652 -2.626 1.00 96.56 452 ARG A O 1
ATOM 3495 N N . CYS A 1 453 ? -8.169 -4.795 -2.957 1.00 97.62 453 CYS A N 1
ATOM 3496 C CA . CYS A 1 453 ? -8.176 -5.123 -1.527 1.00 97.62 453 CYS A CA 1
ATOM 3497 C C . CYS A 1 453 ? -7.038 -4.454 -0.743 1.00 97.62 453 CYS A C 1
ATOM 3499 O O . CYS A 1 453 ? -7.253 -3.942 0.351 1.00 97.62 453 CYS A O 1
ATOM 3501 N N . LEU A 1 454 ? -5.811 -4.511 -1.261 1.00 97.00 454 LEU A N 1
ATOM 3502 C CA . LEU A 1 454 ? -4.608 -4.184 -0.493 1.00 97.00 454 LEU A CA 1
ATOM 3503 C C . LEU A 1 454 ? -4.179 -2.727 -0.661 1.00 97.00 454 LEU A C 1
ATOM 3505 O O . LEU A 1 454 ? -3.654 -2.150 0.290 1.00 97.00 454 LEU A O 1
ATOM 3509 N N . ILE A 1 455 ? -4.420 -2.129 -1.829 1.00 96.25 455 ILE A N 1
ATOM 3510 C CA . ILE A 1 455 ? -4.027 -0.745 -2.119 1.00 96.25 455 ILE A CA 1
ATOM 3511 C C . ILE A 1 455 ? -5.203 0.209 -1.900 1.00 96.25 455 ILE A C 1
ATOM 3513 O O . ILE A 1 455 ? -5.069 1.164 -1.132 1.00 96.25 455 ILE A O 1
ATOM 3517 N N . LEU A 1 456 ? -6.363 -0.088 -2.495 1.00 95.75 456 LEU A N 1
ATOM 3518 C CA . LEU A 1 456 ? -7.562 0.759 -2.395 1.00 95.75 456 LEU A CA 1
ATOM 3519 C C . LEU A 1 456 ? -8.436 0.457 -1.171 1.00 95.75 456 LEU A C 1
ATOM 3521 O O . LEU A 1 456 ? -9.383 1.187 -0.897 1.00 95.75 456 LEU A O 1
ATOM 3525 N N . ARG A 1 457 ? -8.145 -0.620 -0.429 1.00 96.75 457 ARG A N 1
ATOM 3526 C CA . ARG A 1 457 ? -8.951 -1.084 0.717 1.00 96.75 457 ARG A CA 1
ATOM 3527 C C . ARG A 1 457 ? -10.432 -1.332 0.368 1.00 96.75 457 ARG A C 1
ATOM 3529 O O . ARG A 1 457 ? -11.278 -1.362 1.260 1.00 96.75 457 ARG A O 1
ATOM 3536 N N . ASP A 1 458 ? -10.735 -1.583 -0.906 1.00 96.56 458 ASP A N 1
ATOM 3537 C CA . ASP A 1 458 ? -12.043 -2.012 -1.413 1.00 96.56 458 ASP A CA 1
ATOM 3538 C C . ASP A 1 458 ? -12.121 -3.545 -1.389 1.00 96.56 458 ASP A C 1
ATOM 3540 O O . ASP A 1 458 ? -11.923 -4.253 -2.385 1.00 96.56 458 ASP A O 1
ATOM 3544 N N . TRP A 1 459 ? -12.331 -4.070 -0.182 1.00 97.31 459 TRP A N 1
ATOM 3545 C CA . TRP A 1 459 ? -12.372 -5.506 0.076 1.00 97.31 459 TRP A CA 1
ATOM 3546 C C . TRP A 1 459 ? -13.561 -6.188 -0.589 1.00 97.31 459 TRP A C 1
ATOM 3548 O O . TRP A 1 459 ? -13.403 -7.291 -1.106 1.00 97.31 459 TRP A O 1
ATOM 3558 N N . ASP A 1 460 ? -14.720 -5.537 -0.613 1.00 96.19 460 ASP A N 1
ATOM 3559 C CA . ASP A 1 460 ? -15.946 -6.133 -1.138 1.00 96.19 460 ASP A CA 1
ATOM 3560 C C . ASP A 1 460 ? -15.829 -6.385 -2.646 1.00 96.19 460 ASP A C 1
ATOM 3562 O O . ASP A 1 460 ? -16.043 -7.513 -3.104 1.00 96.19 460 ASP A O 1
ATOM 3566 N N . SER A 1 461 ? -15.395 -5.382 -3.420 1.00 96.25 461 SER A N 1
ATOM 3567 C CA . SER A 1 461 ? -15.191 -5.572 -4.858 1.00 96.25 461 SER A CA 1
ATOM 3568 C C . SER A 1 461 ? -13.976 -6.448 -5.149 1.00 96.25 461 SER A C 1
ATOM 3570 O O . SER A 1 461 ? -14.034 -7.314 -6.019 1.00 96.25 461 SER A O 1
ATOM 3572 N N . GLY A 1 462 ? -12.863 -6.244 -4.437 1.00 97.06 462 GLY A N 1
ATOM 3573 C CA . GLY A 1 462 ? -11.624 -6.970 -4.706 1.00 97.06 462 GLY A CA 1
ATOM 3574 C C . GLY A 1 462 ? -11.734 -8.469 -4.419 1.00 97.06 462 GLY A C 1
ATOM 3575 O O . GLY A 1 462 ? -11.293 -9.279 -5.235 1.00 97.06 462 GLY A O 1
ATOM 3576 N N . LEU A 1 463 ? -12.384 -8.871 -3.319 1.00 97.44 463 LEU A N 1
ATOM 3577 C CA . LEU A 1 463 ? -12.577 -10.287 -2.992 1.00 97.44 463 LEU A CA 1
ATOM 3578 C C . LEU A 1 463 ? -13.451 -10.991 -4.033 1.00 97.44 463 LEU A C 1
ATOM 3580 O O . LEU A 1 463 ? -13.141 -12.121 -4.408 1.00 97.44 463 LEU A O 1
ATOM 3584 N N . ALA A 1 464 ? -14.487 -10.323 -4.550 1.00 96.25 464 ALA A N 1
ATOM 3585 C CA . ALA A 1 464 ? -15.354 -10.870 -5.594 1.00 96.25 464 ALA A CA 1
ATOM 3586 C C . ALA A 1 464 ? -14.612 -11.162 -6.914 1.00 96.25 464 ALA A C 1
ATOM 3588 O O . ALA A 1 464 ? -15.062 -11.992 -7.702 1.00 96.25 464 ALA A O 1
ATOM 3589 N N . MET A 1 465 ? -13.466 -10.512 -7.145 1.00 96.19 465 MET A N 1
ATOM 3590 C CA . MET A 1 465 ? -12.644 -10.693 -8.344 1.00 96.19 465 MET A CA 1
ATOM 3591 C C . MET A 1 465 ? -11.603 -11.813 -8.221 1.00 96.19 465 MET A C 1
ATOM 3593 O O . MET A 1 465 ? -10.957 -12.142 -9.214 1.00 96.19 465 MET A O 1
ATOM 3597 N N . VAL A 1 466 ? -11.406 -12.408 -7.038 1.00 97.12 466 VAL A N 1
ATOM 3598 C CA . VAL A 1 466 ? -10.380 -13.445 -6.846 1.00 97.12 466 VAL A CA 1
ATOM 3599 C C . VAL A 1 466 ? -10.784 -14.729 -7.581 1.00 97.12 466 VAL A C 1
ATOM 3601 O O . VAL A 1 466 ? -11.781 -15.355 -7.209 1.00 97.12 466 VAL A O 1
ATOM 3604 N N . PRO A 1 467 ? -10.001 -15.198 -8.574 1.00 96.56 467 PRO A N 1
ATOM 3605 C CA . PRO A 1 467 ? -10.380 -16.391 -9.307 1.00 96.56 467 PRO A CA 1
ATOM 3606 C C . PRO A 1 467 ? -10.268 -17.643 -8.421 1.00 96.56 467 PRO A C 1
ATOM 3608 O O . PRO A 1 467 ? -9.334 -17.774 -7.620 1.00 96.56 467 PRO A O 1
ATOM 3611 N N . PRO A 1 468 ? -11.169 -18.629 -8.582 1.00 96.44 468 PRO A N 1
ATOM 3612 C CA . PRO A 1 468 ? -11.153 -19.857 -7.785 1.00 96.44 468 PRO A CA 1
ATOM 3613 C C . PRO A 1 468 ? -9.916 -20.728 -8.060 1.00 96.44 468 PRO A C 1
ATOM 3615 O O . PRO A 1 468 ? -9.542 -21.562 -7.240 1.00 96.44 468 PRO A O 1
ATOM 3618 N N . THR A 1 469 ? -9.269 -20.531 -9.208 1.00 95.06 469 THR A N 1
ATOM 3619 C CA . THR A 1 469 ? -8.057 -21.241 -9.635 1.00 95.06 469 THR A CA 1
ATOM 3620 C C . THR A 1 469 ? -6.768 -20.561 -9.176 1.00 95.06 469 THR A C 1
ATOM 3622 O O . THR A 1 469 ? -5.700 -21.157 -9.309 1.00 95.06 469 THR A O 1
ATOM 3625 N N . ALA A 1 470 ? -6.834 -19.337 -8.634 1.00 93.81 470 ALA A N 1
ATOM 3626 C CA . ALA A 1 470 ? -5.644 -18.627 -8.184 1.00 93.81 470 ALA A CA 1
ATOM 3627 C C . ALA A 1 470 ? -4.949 -19.370 -7.040 1.00 93.81 470 ALA A C 1
ATOM 3629 O O . ALA A 1 470 ? -5.540 -19.679 -6.004 1.00 93.81 470 ALA A O 1
ATOM 3630 N N . SER A 1 471 ? -3.649 -19.591 -7.208 1.00 90.19 471 SER A N 1
ATOM 3631 C CA . SER A 1 471 ? -2.773 -20.093 -6.158 1.00 90.19 471 SER A CA 1
ATOM 3632 C C . SER A 1 471 ? -2.041 -18.938 -5.479 1.00 90.19 471 SER A C 1
ATOM 3634 O O . SER A 1 471 ? -1.518 -18.049 -6.142 1.00 90.19 471 SER A O 1
ATOM 3636 N N . GLY A 1 472 ? -1.955 -18.962 -4.153 1.00 94.62 472 GLY A N 1
ATOM 3637 C CA . GLY A 1 472 ? -1.237 -17.952 -3.374 1.00 94.62 472 GLY A CA 1
ATOM 3638 C C . GLY A 1 472 ? -1.685 -17.962 -1.919 1.00 94.62 472 GLY A C 1
ATOM 3639 O O . GLY A 1 472 ? -2.669 -18.617 -1.578 1.00 94.62 472 GLY A O 1
ATOM 3640 N N . ARG A 1 473 ? -0.960 -17.284 -1.023 1.00 96.38 473 ARG A N 1
ATOM 3641 C CA . ARG A 1 473 ? -1.435 -17.096 0.362 1.00 96.38 473 ARG A CA 1
ATOM 3642 C C . ARG A 1 473 ? -2.660 -16.179 0.376 1.00 96.38 473 ARG A C 1
ATOM 3644 O O . ARG A 1 473 ? -3.710 -16.627 0.814 1.00 96.38 473 ARG A O 1
ATOM 3651 N N . PHE A 1 474 ? -2.569 -15.012 -0.268 1.00 97.31 474 PHE A N 1
ATOM 3652 C CA . PHE A 1 474 ? -3.696 -14.091 -0.466 1.00 97.31 474 PHE A CA 1
ATOM 3653 C C . PHE A 1 474 ? -4.933 -14.770 -1.077 1.00 97.31 474 PHE A C 1
ATOM 3655 O O . PHE A 1 474 ? -6.007 -14.728 -0.486 1.00 97.31 474 PHE A O 1
ATOM 3662 N N . ALA A 1 475 ? -4.780 -15.460 -2.216 1.00 97.31 475 ALA A N 1
ATOM 3663 C CA . ALA A 1 475 ? -5.900 -16.120 -2.891 1.00 97.31 475 ALA A CA 1
ATOM 3664 C C . ALA A 1 475 ? -6.576 -17.183 -2.007 1.00 97.31 475 ALA A C 1
ATOM 3666 O O . ALA A 1 475 ? -7.800 -17.257 -1.962 1.00 97.31 475 ALA A O 1
ATOM 3667 N N . ARG A 1 476 ? -5.797 -17.964 -1.244 1.00 97.56 476 ARG A N 1
ATOM 3668 C CA . ARG A 1 476 ? -6.343 -18.937 -0.283 1.00 97.56 476 ARG A CA 1
ATOM 3669 C C . ARG A 1 476 ? -7.109 -18.257 0.852 1.00 97.56 476 ARG A C 1
ATOM 3671 O O . ARG A 1 476 ? -8.193 -18.720 1.195 1.00 97.56 476 ARG A O 1
ATOM 3678 N N . SER A 1 477 ? -6.577 -17.168 1.405 1.00 97.88 477 SER A N 1
ATOM 3679 C CA . SER A 1 477 ? -7.241 -16.377 2.451 1.00 97.88 477 SER A CA 1
ATOM 3680 C C . SER A 1 477 ? -8.555 -15.775 1.955 1.00 97.88 477 SER A C 1
ATOM 3682 O O . SER A 1 477 ? -9.581 -15.897 2.624 1.00 97.88 477 SER A O 1
ATOM 3684 N N . ALA A 1 478 ? -8.555 -15.223 0.741 1.00 97.94 478 ALA A N 1
ATOM 3685 C CA . ALA A 1 478 ? -9.741 -14.689 0.083 1.00 97.94 478 ALA A CA 1
ATOM 3686 C C . ALA A 1 478 ? -10.792 -15.769 -0.210 1.00 97.94 478 ALA A C 1
ATOM 3688 O O . ALA A 1 478 ? -11.963 -15.597 0.113 1.00 97.94 478 ALA A O 1
ATOM 3689 N N . GLN A 1 479 ? -10.392 -16.924 -0.746 1.00 97.62 479 GLN A N 1
ATOM 3690 C CA . GLN A 1 479 ? -11.318 -18.031 -1.003 1.00 97.62 479 GLN A CA 1
ATOM 3691 C C . GLN A 1 479 ? -11.924 -18.593 0.286 1.00 97.62 479 GLN A C 1
ATOM 3693 O O . GLN A 1 479 ? -13.111 -18.911 0.314 1.00 97.62 479 GLN A O 1
ATOM 3698 N N . GLN A 1 480 ? -11.137 -18.703 1.360 1.00 97.50 480 GLN A N 1
ATOM 3699 C CA . GLN A 1 480 ? -11.656 -19.121 2.661 1.00 97.50 480 GLN A CA 1
ATOM 3700 C C . GLN A 1 480 ? -12.648 -18.089 3.215 1.00 97.50 480 GLN A C 1
ATOM 3702 O O . GLN A 1 480 ? -13.683 -18.472 3.751 1.00 97.50 480 GLN A O 1
ATOM 3707 N N . GLN A 1 481 ? -12.362 -16.796 3.045 1.00 96.94 481 GLN A N 1
ATOM 3708 C CA . GLN A 1 481 ? -13.259 -15.708 3.431 1.00 96.94 481 GLN A CA 1
ATOM 3709 C C . GLN A 1 481 ? -14.588 -15.752 2.667 1.00 96.94 481 GLN A C 1
ATOM 3711 O O . GLN A 1 481 ? -15.633 -15.569 3.278 1.00 96.94 481 GLN A O 1
ATOM 3716 N N . LEU A 1 482 ? -14.568 -16.021 1.360 1.00 96.81 482 LEU A N 1
ATOM 3717 C CA . LEU A 1 482 ? -15.783 -16.113 0.539 1.00 96.81 482 LEU A CA 1
ATOM 3718 C C . LEU A 1 482 ? -16.645 -17.341 0.865 1.00 96.81 482 LEU A C 1
ATOM 3720 O O . LEU A 1 482 ? -17.843 -17.334 0.602 1.00 96.81 482 LEU A O 1
ATOM 3724 N N . ARG A 1 483 ? -16.043 -18.405 1.407 1.00 96.88 483 ARG A N 1
ATOM 3725 C CA . ARG A 1 483 ? -16.737 -19.655 1.759 1.00 96.88 483 ARG A CA 1
ATOM 3726 C C . ARG A 1 483 ? -17.262 -19.695 3.191 1.00 96.88 483 ARG A C 1
ATOM 3728 O O . ARG A 1 483 ? -17.995 -20.624 3.513 1.00 96.88 483 ARG A O 1
ATOM 3735 N N . ARG A 1 484 ? -16.839 -18.759 4.043 1.00 95.81 484 ARG A N 1
ATOM 3736 C CA . ARG A 1 484 ? -17.180 -18.758 5.469 1.00 95.81 484 ARG A CA 1
ATOM 3737 C C . ARG A 1 484 ? -18.679 -18.535 5.676 1.00 95.81 484 ARG A C 1
ATOM 3739 O O . ARG A 1 484 ? -19.305 -17.788 4.922 1.00 95.81 484 ARG A O 1
ATOM 3746 N N . ASP A 1 485 ? -19.210 -19.065 6.766 1.00 95.44 485 ASP A N 1
ATOM 3747 C CA . ASP A 1 485 ? -20.480 -18.597 7.310 1.00 95.44 485 ASP A CA 1
ATOM 3748 C C . ASP A 1 485 ? -20.253 -17.254 8.040 1.00 95.44 485 ASP A C 1
ATOM 3750 O O . ASP A 1 485 ? -19.464 -17.199 8.990 1.00 95.44 485 ASP A O 1
ATOM 3754 N N . PRO A 1 486 ? -20.901 -16.142 7.631 1.00 91.12 486 PRO A N 1
ATOM 3755 C CA . PRO A 1 486 ? -20.760 -14.856 8.318 1.00 91.12 486 PRO A CA 1
ATOM 3756 C C . PRO A 1 486 ? -21.259 -14.881 9.772 1.00 91.12 486 PRO A C 1
ATOM 3758 O O . PRO A 1 486 ? -20.921 -13.975 10.534 1.00 91.12 486 PRO A O 1
ATOM 3761 N N . HIS A 1 487 ? -22.048 -15.885 10.166 1.00 91.50 487 HIS A N 1
ATOM 3762 C CA . HIS A 1 487 ? -22.586 -16.027 11.517 1.00 91.50 487 HIS A CA 1
ATOM 3763 C C . HIS A 1 487 ? -21.750 -16.939 12.425 1.00 91.50 487 HIS A C 1
ATOM 3765 O O . HIS A 1 487 ? -21.902 -16.868 13.648 1.00 91.50 487 HIS A O 1
ATOM 3771 N N . ASP A 1 488 ? -20.845 -17.762 11.883 1.00 95.31 488 ASP A N 1
ATOM 3772 C CA . ASP A 1 488 ? -19.974 -18.604 12.707 1.00 95.31 488 ASP A CA 1
ATOM 3773 C C . ASP A 1 488 ? -18.732 -17.830 13.172 1.00 95.31 488 ASP A C 1
ATOM 3775 O O . ASP A 1 488 ? -17.705 -17.752 12.494 1.00 95.31 488 ASP A O 1
ATOM 3779 N N . VAL A 1 489 ? -18.797 -17.314 14.402 1.00 94.94 489 VAL A N 1
ATOM 3780 C CA . VAL A 1 489 ? -17.692 -16.604 15.068 1.00 94.94 489 VAL A CA 1
ATOM 3781 C C . VAL A 1 489 ? -16.387 -17.412 15.069 1.00 94.94 489 VAL A C 1
ATOM 3783 O O . VAL A 1 489 ? -15.305 -16.832 14.964 1.00 94.94 489 VAL A O 1
ATOM 3786 N N . ARG A 1 490 ? -16.438 -18.748 15.149 1.00 94.44 490 ARG A N 1
ATOM 3787 C CA . ARG A 1 490 ? -15.221 -19.576 15.119 1.00 94.44 490 ARG A CA 1
ATOM 3788 C C . ARG A 1 490 ? -14.583 -19.579 13.737 1.00 94.44 490 ARG A C 1
ATOM 3790 O O . ARG A 1 490 ? -13.354 -19.562 13.643 1.00 94.44 490 ARG A O 1
ATOM 3797 N N . GLU A 1 491 ? -15.384 -19.597 12.676 1.00 95.00 491 GLU A N 1
ATOM 3798 C CA . GLU A 1 491 ? -14.867 -19.433 11.318 1.00 95.00 491 GLU A CA 1
ATOM 3799 C C . GLU A 1 491 ? -14.292 -18.035 11.112 1.00 95.00 491 GLU A C 1
ATOM 3801 O O . GLU A 1 491 ? -13.187 -17.927 10.583 1.00 95.00 491 GLU A O 1
ATOM 3806 N N . LEU A 1 492 ? -14.950 -16.987 11.621 1.00 94.19 492 LEU A N 1
ATOM 3807 C CA . LEU A 1 492 ? -14.424 -15.616 11.585 1.00 94.19 492 LEU A CA 1
ATOM 3808 C C . LEU A 1 492 ? -13.026 -15.530 12.215 1.00 94.19 492 LEU A C 1
ATOM 3810 O O . LEU A 1 492 ? -12.107 -14.998 11.592 1.00 94.19 492 LEU A O 1
ATOM 3814 N N . ILE A 1 493 ? -12.833 -16.122 13.399 1.00 93.69 493 ILE A N 1
ATOM 3815 C CA . ILE A 1 493 ? -11.527 -16.170 14.079 1.00 93.69 493 ILE A CA 1
ATOM 3816 C C . ILE A 1 493 ? -10.489 -16.922 13.233 1.00 93.69 493 ILE A C 1
ATOM 3818 O O . ILE A 1 493 ? -9.361 -16.451 13.071 1.00 93.69 493 ILE A O 1
ATOM 3822 N N . ARG A 1 494 ? -10.849 -18.076 12.655 1.00 95.56 494 ARG A N 1
ATOM 3823 C CA . ARG A 1 494 ? -9.934 -18.852 11.796 1.00 95.56 494 ARG A CA 1
ATOM 3824 C C . ARG A 1 494 ? -9.517 -18.071 10.554 1.00 95.56 494 ARG A C 1
ATOM 3826 O O . ARG A 1 494 ? -8.343 -18.112 10.181 1.00 95.56 494 ARG A O 1
ATOM 3833 N N . VAL A 1 495 ? -10.453 -17.369 9.916 1.00 96.12 495 VAL A N 1
ATOM 3834 C CA . VAL A 1 495 ? -10.161 -16.559 8.729 1.00 96.12 495 VAL A CA 1
ATOM 3835 C C . VAL A 1 495 ? -9.322 -15.338 9.093 1.00 96.12 495 VAL A C 1
ATOM 3837 O O . VAL A 1 495 ? -8.341 -15.062 8.408 1.00 96.12 495 VAL A O 1
ATOM 3840 N N . ALA A 1 496 ? -9.610 -14.672 10.211 1.00 95.75 496 ALA A N 1
ATOM 3841 C CA . ALA A 1 496 ? -8.780 -13.589 10.734 1.00 95.75 496 ALA A CA 1
ATOM 3842 C C . ALA A 1 496 ? -7.328 -14.041 10.970 1.00 95.75 496 ALA A C 1
ATOM 3844 O O . ALA A 1 496 ? -6.396 -13.403 10.492 1.00 95.75 496 ALA A O 1
ATOM 3845 N N . GLN A 1 497 ? -7.113 -15.193 11.613 1.00 95.81 497 GLN A N 1
ATOM 3846 C CA . GLN A 1 497 ? -5.773 -15.764 11.811 1.00 95.81 497 GLN A CA 1
ATOM 3847 C C . GLN A 1 497 ? -5.073 -16.136 10.496 1.00 95.81 497 GLN A C 1
ATOM 3849 O O . GLN A 1 497 ? -3.844 -16.105 10.399 1.00 95.81 497 GLN A O 1
ATOM 3854 N N . LEU A 1 498 ? -5.828 -16.536 9.472 1.00 97.00 498 LEU A N 1
ATOM 3855 C CA . LEU A 1 498 ? -5.283 -16.806 8.144 1.00 97.00 498 LEU A CA 1
ATOM 3856 C C . LEU A 1 498 ? -4.835 -15.510 7.447 1.00 97.00 498 LEU A C 1
ATOM 3858 O O . LEU A 1 498 ? -3.751 -15.478 6.862 1.00 97.00 498 LEU A O 1
ATOM 3862 N N . TRP A 1 499 ? -5.614 -14.436 7.573 1.00 97.88 499 TRP A N 1
ATOM 3863 C CA . TRP A 1 499 ? -5.235 -13.108 7.096 1.00 97.88 499 TRP A CA 1
ATOM 3864 C C . TRP A 1 499 ? -4.035 -12.537 7.846 1.00 97.88 499 TRP A C 1
ATOM 3866 O O . TRP A 1 499 ? -3.126 -12.046 7.192 1.00 97.88 499 TRP A O 1
ATOM 3876 N N . LEU A 1 500 ? -3.951 -12.683 9.172 1.00 96.56 500 LEU A N 1
ATOM 3877 C CA . LEU A 1 500 ? -2.775 -12.247 9.941 1.00 96.56 500 LEU A CA 1
ATOM 3878 C C . LEU A 1 500 ? -1.492 -12.944 9.467 1.00 96.56 500 LEU A C 1
ATOM 3880 O O . LEU A 1 500 ? -0.506 -12.276 9.187 1.00 96.56 500 LEU A O 1
ATOM 3884 N N . ARG A 1 501 ? -1.540 -14.263 9.239 1.00 97.12 501 ARG A N 1
ATOM 3885 C CA . ARG A 1 501 ? -0.410 -15.000 8.639 1.00 97.12 501 ARG A CA 1
ATOM 3886 C C . ARG A 1 501 ? -0.073 -14.549 7.221 1.00 97.12 501 ARG A C 1
ATOM 3888 O O . ARG A 1 501 ? 1.056 -14.723 6.790 1.00 97.12 501 ARG A O 1
ATOM 3895 N N . THR A 1 502 ? -1.056 -14.037 6.482 1.00 97.56 502 THR A N 1
ATOM 3896 C CA . THR A 1 502 ? -0.821 -13.447 5.158 1.00 97.56 502 THR A CA 1
ATOM 3897 C C . THR A 1 502 ? -0.142 -12.085 5.309 1.00 97.56 502 THR A C 1
ATOM 3899 O O . THR A 1 502 ? 0.810 -11.811 4.594 1.00 97.56 502 THR A O 1
ATOM 3902 N N . ALA A 1 503 ? -0.573 -11.266 6.273 1.00 97.12 503 ALA A N 1
ATOM 3903 C CA . ALA A 1 503 ? 0.004 -9.953 6.562 1.00 97.12 503 ALA A CA 1
ATOM 3904 C C . ALA A 1 503 ? 1.489 -10.026 6.953 1.00 97.12 503 ALA A C 1
ATOM 3906 O O . ALA A 1 503 ? 2.257 -9.137 6.587 1.00 97.12 503 ALA A O 1
ATOM 3907 N N . ASP A 1 504 ? 1.902 -11.095 7.643 1.00 96.50 504 ASP A N 1
ATOM 3908 C CA . ASP A 1 504 ? 3.304 -11.331 8.011 1.00 96.50 504 ASP A CA 1
ATOM 3909 C C . ASP A 1 504 ? 4.236 -11.405 6.785 1.00 96.50 504 ASP A C 1
ATOM 3911 O O . ASP A 1 504 ? 5.397 -10.997 6.869 1.00 96.50 504 ASP A O 1
ATOM 3915 N N . ASP A 1 505 ? 3.734 -11.888 5.642 1.00 96.25 505 ASP A N 1
ATOM 3916 C CA . ASP A 1 505 ? 4.508 -11.992 4.398 1.00 96.25 505 ASP A CA 1
ATOM 3917 C C . ASP A 1 505 ? 4.452 -10.726 3.537 1.00 96.25 505 ASP A C 1
ATOM 3919 O O . ASP A 1 505 ? 5.338 -10.508 2.711 1.00 96.25 505 ASP A O 1
ATOM 3923 N N . GLU A 1 506 ? 3.408 -9.915 3.698 1.00 96.00 506 GLU A N 1
ATOM 3924 C CA . GLU A 1 506 ? 3.251 -8.662 2.962 1.00 96.00 506 GLU A CA 1
ATOM 3925 C C . GLU A 1 506 ? 4.019 -7.535 3.671 1.00 96.00 506 GLU A C 1
ATOM 3927 O O . GLU A 1 506 ? 4.399 -7.656 4.836 1.00 96.00 506 GLU A O 1
ATOM 3932 N N . SER A 1 507 ? 4.262 -6.414 2.995 1.00 93.25 507 SER A N 1
ATOM 3933 C CA . SER A 1 507 ? 4.993 -5.264 3.550 1.00 93.25 507 SER A CA 1
ATOM 3934 C C . SER A 1 507 ? 4.283 -3.942 3.274 1.00 93.25 507 SER A C 1
ATOM 3936 O O . SER A 1 507 ? 3.461 -3.858 2.365 1.00 93.25 507 SER A O 1
ATOM 3938 N N . GLY A 1 508 ? 4.623 -2.904 4.046 1.00 92.44 508 GLY A N 1
ATOM 3939 C CA . GLY A 1 508 ? 4.097 -1.550 3.852 1.00 92.44 508 GLY A CA 1
ATOM 3940 C C . GLY A 1 508 ? 2.569 -1.493 3.917 1.00 92.44 508 GLY A C 1
ATOM 3941 O O . GLY A 1 508 ? 1.952 -2.148 4.766 1.00 92.44 508 GLY A O 1
ATOM 3942 N N . ARG A 1 509 ? 1.973 -0.753 2.977 1.00 94.19 509 ARG A N 1
ATOM 3943 C CA . ARG A 1 509 ? 0.525 -0.550 2.857 1.00 94.19 509 ARG A CA 1
ATOM 3944 C C . ARG A 1 509 ? -0.274 -1.847 2.781 1.00 94.19 509 ARG A C 1
ATOM 3946 O O . ARG A 1 509 ? -1.330 -1.947 3.395 1.00 94.19 509 ARG A O 1
ATOM 3953 N N . GLU A 1 510 ? 0.228 -2.864 2.076 1.00 95.75 510 GLU A N 1
ATOM 3954 C CA . GLU A 1 510 ? -0.493 -4.132 1.903 1.00 95.75 510 GLU A CA 1
ATOM 3955 C C . GLU A 1 510 ? -0.702 -4.850 3.244 1.00 95.75 510 GLU A C 1
ATOM 3957 O O . GLU A 1 510 ? -1.811 -5.292 3.559 1.00 95.75 510 GLU A O 1
ATOM 3962 N N . ARG A 1 511 ? 0.348 -4.900 4.076 1.00 95.88 511 ARG A N 1
ATOM 3963 C CA . ARG A 1 511 ? 0.279 -5.447 5.438 1.00 95.88 511 ARG A CA 1
ATOM 3964 C C . ARG A 1 511 ? -0.701 -4.652 6.298 1.00 95.88 511 ARG A C 1
ATOM 3966 O O . ARG A 1 511 ? -1.517 -5.240 7.008 1.00 95.88 511 ARG A O 1
ATOM 3973 N N . GLU A 1 512 ? -0.626 -3.326 6.238 1.00 94.75 512 GLU A N 1
ATOM 3974 C CA . GLU A 1 512 ? -1.498 -2.444 7.012 1.00 94.75 512 GLU A CA 1
ATOM 3975 C C . GLU A 1 512 ? -2.974 -2.626 6.637 1.00 94.75 512 GLU A C 1
ATOM 3977 O O . GLU A 1 512 ? -3.819 -2.802 7.516 1.00 94.75 512 GLU A O 1
ATOM 3982 N N . SER A 1 513 ? -3.279 -2.675 5.339 1.00 96.31 513 SER A N 1
ATOM 3983 C CA . SER A 1 513 ? -4.626 -2.919 4.823 1.00 96.31 513 SER A CA 1
ATOM 3984 C C . SER A 1 513 ? -5.190 -4.247 5.327 1.00 96.31 513 SER A C 1
ATOM 3986 O O . SER A 1 513 ? -6.347 -4.291 5.748 1.00 96.31 513 SER A O 1
ATOM 3988 N N . ILE A 1 514 ? -4.383 -5.317 5.362 1.00 97.62 514 ILE A N 1
ATOM 3989 C CA . ILE A 1 514 ? -4.814 -6.605 5.928 1.00 97.62 514 ILE A CA 1
ATOM 3990 C C . ILE A 1 514 ? -5.095 -6.477 7.430 1.00 97.62 514 ILE A C 1
ATOM 3992 O O . ILE A 1 514 ? -6.107 -6.993 7.902 1.00 97.62 514 ILE A O 1
ATOM 3996 N N . HIS A 1 515 ? -4.248 -5.786 8.200 1.00 96.56 515 HIS A N 1
ATOM 3997 C CA . HIS A 1 515 ? -4.498 -5.592 9.631 1.00 96.56 515 HIS A CA 1
ATOM 3998 C C . HIS A 1 515 ? -5.772 -4.790 9.901 1.00 96.56 515 HIS A C 1
ATOM 4000 O O . HIS A 1 515 ? -6.547 -5.174 10.777 1.00 96.56 515 HIS A O 1
ATOM 4006 N N . LEU A 1 516 ? -6.018 -3.710 9.157 1.00 95.56 516 LEU A N 1
ATOM 4007 C CA . LEU A 1 516 ? -7.243 -2.919 9.292 1.00 95.56 516 LEU A CA 1
ATOM 4008 C C . LEU A 1 516 ? -8.480 -3.744 8.950 1.00 95.56 516 LEU A C 1
ATOM 4010 O O . LEU A 1 516 ? -9.452 -3.733 9.701 1.00 95.56 516 LEU A O 1
ATOM 4014 N N . TYR A 1 517 ? -8.410 -4.521 7.871 1.00 97.00 517 TYR A N 1
ATOM 4015 C CA . TYR A 1 517 ? -9.480 -5.427 7.485 1.00 97.00 517 TYR A CA 1
ATOM 4016 C C . TYR A 1 517 ? -9.767 -6.476 8.558 1.00 97.00 517 TYR A C 1
ATOM 4018 O O . TYR A 1 517 ? -10.912 -6.656 8.967 1.00 97.00 517 TYR A O 1
ATOM 4026 N N . VAL A 1 518 ? -8.731 -7.141 9.074 1.00 97.19 518 VAL A N 1
ATOM 4027 C CA . VAL A 1 518 ? -8.884 -8.126 10.150 1.00 97.19 518 VAL A CA 1
ATOM 4028 C C . VAL A 1 518 ? -9.482 -7.482 11.399 1.00 97.19 518 VAL A C 1
ATOM 4030 O O . VAL A 1 518 ? -10.381 -8.066 11.998 1.00 97.19 518 VAL A O 1
ATOM 4033 N N . ARG A 1 519 ? -9.032 -6.281 11.775 1.00 96.69 519 ARG A N 1
ATOM 4034 C CA . ARG A 1 519 ? -9.567 -5.545 12.926 1.00 96.69 519 ARG A CA 1
ATOM 4035 C C . ARG A 1 519 ? -11.058 -5.253 12.757 1.00 96.69 519 ARG A C 1
ATOM 4037 O O . ARG A 1 519 ? -11.819 -5.576 13.664 1.00 96.69 519 ARG A O 1
ATOM 4044 N N . ASP A 1 520 ? -11.478 -4.720 11.611 1.00 95.44 520 ASP A N 1
ATOM 4045 C CA . ASP A 1 520 ? -12.895 -4.469 11.305 1.00 95.44 520 ASP A CA 1
ATOM 4046 C C . ASP A 1 520 ? -13.721 -5.766 11.373 1.00 95.44 520 ASP A C 1
ATOM 4048 O O . ASP A 1 520 ? -14.761 -5.817 12.032 1.00 95.44 520 ASP A O 1
ATOM 4052 N N . GLN A 1 521 ? -13.226 -6.860 10.785 1.00 95.12 521 GLN A N 1
ATOM 4053 C CA . GLN A 1 521 ? -13.915 -8.153 10.831 1.00 95.12 521 GLN A CA 1
ATOM 4054 C C . GLN A 1 521 ? -14.048 -8.701 12.259 1.00 95.12 521 GLN A C 1
ATOM 4056 O O . GLN A 1 521 ? -15.112 -9.201 12.626 1.00 95.12 521 GLN A O 1
ATOM 4061 N N . LEU A 1 522 ? -12.998 -8.598 13.078 1.00 95.12 522 LEU A N 1
ATOM 4062 C CA . LEU A 1 522 ? -13.017 -9.039 14.475 1.00 95.12 522 LEU A CA 1
ATOM 4063 C C . LEU A 1 522 ? -13.926 -8.159 15.340 1.00 95.12 522 LEU A C 1
ATOM 4065 O O . LEU A 1 522 ? -14.640 -8.689 16.185 1.00 95.12 522 LEU A O 1
ATOM 4069 N N . GLN A 1 523 ? -13.962 -6.845 15.107 1.00 95.31 523 GLN A N 1
ATOM 4070 C CA . GLN A 1 523 ? -14.873 -5.928 15.800 1.00 95.31 523 GLN A CA 1
ATOM 4071 C C . GLN A 1 523 ? -16.340 -6.236 15.475 1.00 95.31 523 GLN A C 1
ATOM 4073 O O . GLN A 1 523 ? -17.171 -6.317 16.382 1.00 95.31 523 GLN A O 1
ATOM 4078 N N . ARG A 1 524 ? -16.661 -6.494 14.200 1.00 92.06 524 ARG A N 1
ATOM 4079 C CA . ARG A 1 524 ? -18.002 -6.947 13.791 1.00 92.06 524 ARG A CA 1
ATOM 4080 C C . ARG A 1 524 ? -18.359 -8.293 14.421 1.00 92.06 524 ARG A C 1
ATOM 4082 O O . ARG A 1 524 ? -19.483 -8.466 14.882 1.00 92.06 524 ARG A O 1
ATOM 4089 N N . ALA A 1 525 ? -17.404 -9.222 14.496 1.00 93.44 525 ALA A N 1
ATOM 4090 C CA . ALA A 1 525 ? -17.597 -10.505 15.170 1.00 93.44 525 ALA A CA 1
ATOM 4091 C C . ALA A 1 525 ? -17.859 -10.326 16.675 1.00 93.44 525 ALA A C 1
ATOM 4093 O O . ALA A 1 525 ? -18.776 -10.938 17.220 1.00 93.44 525 ALA A O 1
ATOM 4094 N N . ALA A 1 526 ? -17.098 -9.453 17.341 1.00 94.94 526 ALA A N 1
ATOM 4095 C CA . ALA A 1 526 ? -17.207 -9.192 18.775 1.00 94.94 526 ALA A CA 1
ATOM 4096 C C . ALA A 1 526 ? -18.566 -8.594 19.161 1.00 94.94 526 ALA A C 1
ATOM 4098 O O . ALA A 1 526 ? -19.059 -8.856 20.258 1.00 94.94 526 ALA A O 1
ATOM 4099 N N . ALA A 1 527 ? -19.203 -7.852 18.250 1.00 93.94 527 ALA A N 1
ATOM 4100 C CA . ALA A 1 527 ? -20.544 -7.309 18.448 1.00 93.94 527 ALA A CA 1
ATOM 4101 C C . ALA A 1 527 ? -21.645 -8.388 18.515 1.00 93.94 527 ALA A C 1
ATOM 4103 O O . ALA A 1 527 ? -22.686 -8.149 19.124 1.00 93.94 527 ALA A O 1
ATOM 4104 N N . VAL A 1 528 ? -21.425 -9.564 17.913 1.00 94.06 528 VAL A N 1
ATOM 4105 C CA . VAL A 1 528 ? -22.403 -10.673 17.847 1.00 94.06 528 VAL A CA 1
ATOM 4106 C C . VAL A 1 528 ? -21.990 -11.864 18.729 1.00 94.06 528 VAL A C 1
ATOM 4108 O O . VAL A 1 528 ? -22.797 -12.744 19.026 1.00 94.06 528 VAL A O 1
ATOM 4111 N N . ALA A 1 529 ? -20.734 -11.900 19.173 1.00 94.75 529 ALA A N 1
ATOM 4112 C CA . ALA A 1 529 ? -20.157 -12.990 19.945 1.00 94.75 529 ALA A CA 1
ATOM 4113 C C . ALA A 1 529 ? -20.752 -13.129 21.360 1.00 94.75 529 ALA A C 1
ATOM 4115 O O . ALA A 1 529 ? -21.106 -12.158 22.027 1.00 94.75 529 ALA A O 1
ATOM 4116 N N . THR A 1 530 ? -20.787 -14.367 21.861 1.00 95.25 530 THR A N 1
ATOM 4117 C CA . THR A 1 530 ? -21.084 -14.642 23.279 1.00 95.25 530 THR A CA 1
ATOM 4118 C C . THR A 1 530 ? -19.963 -14.124 24.190 1.00 95.25 530 THR A C 1
ATOM 4120 O O . THR A 1 530 ? -18.828 -13.973 23.746 1.00 95.25 530 THR A O 1
ATOM 4123 N N . ASN A 1 531 ? -20.240 -13.905 25.483 1.00 94.69 531 ASN A N 1
ATOM 4124 C CA . ASN A 1 531 ? -19.271 -13.324 26.432 1.00 94.69 531 ASN A CA 1
ATOM 4125 C C . ASN A 1 531 ? -17.890 -14.008 26.426 1.00 94.69 531 ASN A C 1
ATOM 4127 O O . ASN A 1 531 ? -16.870 -13.328 26.487 1.00 94.69 531 ASN A O 1
ATOM 4131 N N . LEU A 1 532 ? -17.843 -15.343 26.324 1.00 94.44 532 LEU A N 1
ATOM 4132 C CA . LEU A 1 532 ? -16.574 -16.076 26.284 1.00 94.44 532 LEU A CA 1
ATOM 4133 C C . LEU A 1 532 ? -15.811 -15.834 24.971 1.00 94.44 532 LEU A C 1
ATOM 4135 O O . LEU A 1 532 ? -14.615 -15.569 24.992 1.00 94.44 532 LEU A O 1
ATOM 4139 N N . GLN A 1 533 ? -16.505 -15.889 23.834 1.00 93.88 533 GLN A N 1
ATOM 4140 C CA . GLN A 1 533 ? -15.912 -15.629 22.517 1.00 93.88 533 GLN A CA 1
ATOM 4141 C C . GLN A 1 533 ? -15.447 -14.178 22.384 1.00 93.88 533 GLN A C 1
ATOM 4143 O O . GLN A 1 533 ? -14.429 -13.911 21.755 1.00 93.88 533 GLN A O 1
ATOM 4148 N N . ARG A 1 534 ? -16.171 -13.241 23.000 1.00 95.44 534 ARG A N 1
ATOM 4149 C CA . ARG A 1 534 ? -15.798 -11.831 23.032 1.00 95.44 534 ARG A CA 1
ATOM 4150 C C . ARG A 1 534 ? -14.457 -11.619 23.734 1.00 95.44 534 ARG A C 1
ATOM 4152 O O . ARG A 1 534 ? -13.611 -10.942 23.174 1.00 95.44 534 ARG A O 1
ATOM 4159 N N . LEU A 1 535 ? -14.214 -12.283 24.867 1.00 95.38 535 LEU A N 1
ATOM 4160 C CA . LEU A 1 535 ? -12.909 -12.238 25.545 1.00 95.38 535 LEU A CA 1
ATOM 4161 C C . LEU A 1 535 ? -11.767 -12.787 24.673 1.00 95.38 535 LEU A C 1
ATOM 4163 O O . LEU A 1 535 ? -10.661 -12.251 24.693 1.00 95.38 535 LEU A O 1
ATOM 4167 N N . GLU A 1 536 ? -12.014 -13.850 23.902 1.00 93.88 536 GLU A N 1
ATOM 4168 C CA . GLU A 1 536 ? -11.021 -14.370 22.952 1.00 93.88 536 GLU A CA 1
ATOM 4169 C C . GLU A 1 536 ? -10.737 -13.373 21.819 1.00 93.88 536 GLU A C 1
ATOM 4171 O O . GLU A 1 536 ? -9.579 -13.189 21.444 1.00 93.88 536 GLU A O 1
ATOM 4176 N N . LEU A 1 537 ? -11.775 -12.715 21.295 1.00 94.75 537 LEU A N 1
ATOM 4177 C CA . LEU A 1 537 ? -11.656 -11.694 20.252 1.00 94.75 537 LEU A CA 1
ATOM 4178 C C . LEU A 1 537 ? -10.924 -10.448 20.752 1.00 94.75 537 LEU A C 1
ATOM 4180 O O . LEU A 1 537 ? -10.019 -9.977 20.066 1.00 94.75 537 LEU A O 1
ATOM 4184 N N . ASP A 1 538 ? -11.257 -9.967 21.948 1.00 95.25 538 ASP A N 1
ATOM 4185 C CA . ASP A 1 538 ? -10.604 -8.820 22.585 1.00 95.25 538 ASP A CA 1
ATOM 4186 C C . ASP A 1 538 ? -9.112 -9.114 22.796 1.00 95.25 538 ASP A C 1
ATOM 4188 O O . ASP A 1 538 ? -8.259 -8.322 22.405 1.00 95.25 538 ASP A O 1
ATOM 4192 N N . LYS A 1 539 ? -8.766 -10.327 23.253 1.00 95.50 539 LYS A N 1
ATOM 4193 C CA . LYS A 1 539 ? -7.365 -10.760 23.368 1.00 95.50 539 LYS A CA 1
ATOM 4194 C C . LYS A 1 539 ? -6.622 -10.741 22.026 1.00 95.50 539 LYS A C 1
ATOM 4196 O O . LYS A 1 539 ? -5.435 -10.417 21.989 1.00 95.50 539 LYS A O 1
ATOM 4201 N N . ILE A 1 540 ? -7.279 -11.127 20.929 1.00 94.75 540 ILE A N 1
ATOM 4202 C CA . ILE A 1 540 ? -6.673 -11.063 19.591 1.00 94.75 540 ILE A CA 1
ATOM 4203 C C . ILE A 1 540 ? -6.504 -9.601 19.166 1.00 94.75 540 ILE A C 1
ATOM 4205 O O . ILE A 1 540 ? -5.421 -9.241 18.707 1.00 94.75 540 ILE A O 1
ATOM 4209 N N . LEU A 1 541 ? -7.526 -8.762 19.349 1.00 95.44 541 LEU A N 1
ATOM 4210 C CA . LEU A 1 541 ? -7.489 -7.333 19.026 1.00 95.44 541 LEU A CA 1
ATOM 4211 C C . LEU A 1 541 ? -6.368 -6.601 19.777 1.00 95.44 541 LEU A C 1
ATOM 4213 O O . LEU A 1 541 ? -5.639 -5.833 19.150 1.00 95.44 541 LEU A O 1
ATOM 4217 N N . ASP A 1 542 ? -6.172 -6.909 21.060 1.00 95.19 542 ASP A N 1
ATOM 4218 C CA . ASP A 1 542 ? -5.106 -6.349 21.901 1.00 95.19 542 ASP A CA 1
ATOM 4219 C C . ASP A 1 542 ? -3.706 -6.806 21.466 1.00 95.19 542 ASP A C 1
ATOM 4221 O O . ASP A 1 542 ? -2.721 -6.094 21.653 1.00 95.19 542 ASP A O 1
ATOM 4225 N N . SER A 1 543 ? -3.598 -8.000 20.872 1.00 94.81 543 SER A N 1
ATOM 4226 C CA . SER A 1 543 ? -2.326 -8.527 20.362 1.00 94.81 543 SER A CA 1
ATOM 4227 C C . SER A 1 543 ? -1.927 -7.966 18.994 1.00 94.81 543 SER A C 1
ATOM 4229 O O . SER A 1 543 ? -0.772 -8.102 18.586 1.00 94.81 543 SER A O 1
ATOM 4231 N N . MET A 1 544 ? -2.867 -7.361 18.262 1.00 94.56 544 MET A N 1
ATOM 4232 C CA . MET A 1 544 ? -2.580 -6.778 16.955 1.00 94.56 544 MET A CA 1
ATOM 4233 C C . MET A 1 544 ? -1.763 -5.494 17.118 1.00 94.56 544 MET A C 1
ATOM 4235 O O . MET A 1 544 ? -2.029 -4.713 18.033 1.00 94.56 544 MET A O 1
ATOM 4239 N N . PRO A 1 545 ? -0.804 -5.217 16.212 1.00 92.06 545 PRO A N 1
ATOM 4240 C CA . PRO A 1 545 ? -0.076 -3.960 16.250 1.00 92.06 545 PRO A CA 1
ATOM 4241 C C . PRO A 1 545 ? -1.068 -2.796 16.231 1.00 92.06 545 PRO A C 1
ATOM 4243 O O . PRO A 1 545 ? -2.084 -2.830 15.524 1.00 92.06 545 PRO A O 1
ATOM 4246 N N . ALA A 1 546 ? -0.783 -1.763 17.023 1.00 87.44 546 ALA A N 1
ATOM 4247 C CA . ALA A 1 546 ? -1.523 -0.515 16.972 1.00 87.44 546 ALA A CA 1
ATOM 4248 C C . ALA A 1 546 ? -1.307 0.109 15.587 1.00 87.44 546 ALA A C 1
ATOM 4250 O O . ALA A 1 546 ? -0.374 0.877 15.373 1.00 87.44 546 ALA A O 1
ATOM 4251 N N . VAL A 1 547 ? -2.140 -0.282 14.618 1.00 80.69 547 VAL A N 1
ATOM 4252 C CA . VAL A 1 547 ? -2.246 0.429 13.351 1.00 80.69 547 VAL A CA 1
ATOM 4253 C C . VAL A 1 547 ? -2.666 1.833 13.726 1.00 80.69 547 VAL A C 1
ATOM 4255 O O . VAL A 1 547 ? -3.691 1.991 14.396 1.00 80.69 547 VAL A O 1
ATOM 4258 N N . GLN A 1 548 ? -1.839 2.809 13.361 1.00 71.06 548 GLN A N 1
ATOM 4259 C CA . GLN A 1 548 ? -2.168 4.217 13.489 1.00 71.06 548 GLN A CA 1
ATOM 4260 C C . GLN A 1 548 ? -3.353 4.460 12.558 1.00 71.06 548 GLN A C 1
ATOM 4262 O O . GLN A 1 548 ? -3.180 4.745 11.381 1.00 71.06 548 GLN A O 1
ATOM 4267 N N . SER A 1 549 ? -4.566 4.240 13.058 1.00 55.06 549 SER A N 1
ATOM 4268 C CA . SER A 1 549 ? -5.765 4.656 12.358 1.00 55.06 549 SER A CA 1
ATOM 4269 C C . SER A 1 549 ? -5.689 6.172 12.266 1.00 55.06 549 SER A C 1
ATOM 4271 O O . SER A 1 549 ? -5.709 6.844 13.300 1.00 55.06 549 SER A O 1
ATOM 4273 N N . ALA A 1 550 ? -5.536 6.684 11.048 1.00 49.03 550 ALA A N 1
ATOM 4274 C CA . ALA A 1 550 ? -5.973 8.030 10.724 1.00 49.03 550 ALA A CA 1
ATOM 4275 C C . ALA A 1 550 ? -7.488 8.026 11.014 1.00 49.03 550 ALA A C 1
ATOM 4277 O O . ALA A 1 550 ? -8.222 7.217 10.439 1.00 49.03 550 ALA A O 1
ATOM 4278 N N . ASN A 1 551 ? -7.878 8.681 12.107 1.00 35.94 551 ASN A N 1
ATOM 4279 C CA . ASN A 1 551 ? -9.166 8.528 12.786 1.00 35.94 551 ASN A CA 1
ATOM 4280 C C . ASN A 1 551 ? -9.805 9.896 12.952 1.00 35.94 551 ASN A C 1
ATOM 4282 O O . ASN A 1 551 ? -9.082 10.789 13.460 1.00 35.94 551 ASN A O 1
#